Protein AF-0000000086089897 (afdb_homodimer)

Secondary structure (DSSP, 8-state):
----TT-EEEEEEE-SS-EEEEEEETTT--EEEEEEE----HHHH-HHHHHHHHHHHHHHHHHHH-SSS---GGGEEEEEEEETT--SHHHHHHHHHHHHHHTTTSSSPPEEEEEEHHHHHHHHHHTT--SSEEEEEESSSEEEEEESSTTSS-EEEE---GGGT-TTSHHHHHHHHHHHHHHHHTTSS-S--SHHHHHHHHHT-SSGGGHHHHHHH---THHHHTTHHHHHHHHHHH--HHHHHHHHHHHHHHHHHHHHHHHHTT-SSSS-EEEEEESHHHHSTT-HHHHHHHHHHHHHHGGGEEEE-S-SS-HHHHHHHHHHHHHHHHH-/----TT-EEEEEEE-SS-EEEEEEETTT--EEEEEEE----HHHH-HHHHHHHHHHHHHHHHHHH-SSS---GGGEEEEEEEETT--SHHHHHHHHHHHHHHTTTSSSPPEEEEEEHHHHHHHHHHTT--SSEEEEEESSSEEEEEESSTTSS-EEEE---GGGT-TTSHHHHHHHHHHHHHHHHTTSS-S--SHHHHHHHHHT-SSGGGHHHHHHH---THHHHTTHHHHHHHHHHH--HHHHHHHHHHHHHHHHHHHHHHHHTT-SSSS-EEEEEESHHHHSTT-HHHHHHHHHHHHHHGGGEEEE-S-SS-HHHHHHHHHHHHHHHHH-

Structure (mmCIF, N/CA/C/O backbone):
data_AF-0000000086089897-model_v1
#
loop_
_entity.id
_entity.type
_entity.pdbx_description
1 polymer 'N-acetyl-D-glucosamine kinase'
#
loop_
_atom_site.group_PDB
_atom_site.id
_atom_site.type_symbol
_atom_site.label_atom_id
_atom_site.label_alt_id
_atom_site.label_comp_id
_atom_site.label_asym_id
_atom_site.label_entity_id
_atom_site.label_seq_id
_atom_site.pdbx_PDB_ins_code
_atom_site.Cartn_x
_atom_site.Cartn_y
_atom_site.Cartn_z
_atom_site.occupancy
_atom_site.B_iso_or_equiv
_atom_site.auth_seq_id
_atom_site.auth_comp_id
_atom_site.auth_asym_id
_atom_site.auth_atom_id
_atom_site.pdbx_PDB_model_num
ATOM 1 N N . MET A 1 1 ? 7.875 -49.094 -41.75 1 31.69 1 MET A N 1
ATOM 2 C CA . MET A 1 1 ? 8.203 -47.719 -41.406 1 31.69 1 MET A CA 1
ATOM 3 C C . MET A 1 1 ? 7.262 -47.219 -40.312 1 31.69 1 MET A C 1
ATOM 5 O O . MET A 1 1 ? 6.051 -47.125 -40.531 1 31.69 1 MET A O 1
ATOM 9 N N . SER A 1 2 ? 7.457 -47.531 -39.125 1 42.81 2 SER A N 1
ATOM 10 C CA . SER A 1 2 ? 6.523 -47.344 -38 1 42.81 2 SER A CA 1
ATOM 11 C C . SER A 1 2 ? 5.914 -45.938 -38.031 1 42.81 2 SER A C 1
ATOM 13 O O . SER A 1 2 ? 6.617 -44.938 -38.25 1 42.81 2 SER A O 1
ATOM 15 N N . SER A 1 3 ? 4.695 -45.844 -38.312 1 51.91 3 SER A N 1
ATOM 16 C CA . SER A 1 3 ? 3.906 -44.625 -38.531 1 51.91 3 SER A CA 1
ATOM 17 C C . SER A 1 3 ? 4.199 -43.594 -37.438 1 51.91 3 SER A C 1
ATOM 19 O O . SER A 1 3 ? 4.152 -43.906 -36.25 1 51.91 3 SER A O 1
ATOM 21 N N . SER A 1 4 ? 5.023 -42.656 -37.781 1 62.75 4 SER A N 1
ATOM 22 C CA . SER A 1 4 ? 5.41 -41.531 -36.938 1 62.75 4 SER A CA 1
ATOM 23 C C . SER A 1 4 ? 4.195 -40.75 -36.469 1 62.75 4 SER A C 1
ATOM 25 O O . SER A 1 4 ? 4.328 -39.75 -35.75 1 62.75 4 SER A O 1
ATOM 27 N N . ARG A 1 5 ? 3.035 -41.344 -36.812 1 69.25 5 ARG A N 1
ATOM 28 C CA . ARG A 1 5 ? 1.809 -40.625 -36.469 1 69.25 5 ARG A CA 1
ATOM 29 C C . ARG A 1 5 ? 1.602 -40.594 -34.969 1 69.25 5 ARG A C 1
ATOM 31 O O . ARG A 1 5 ? 1.685 -41.625 -34.281 1 69.25 5 ARG A O 1
ATOM 38 N N . GLY A 1 6 ? 1.444 -39.406 -34.562 1 81.25 6 GLY A N 1
ATOM 39 C CA . GLY A 1 6 ? 1.219 -39.219 -33.156 1 81.25 6 GLY A CA 1
ATOM 40 C C . GLY A 1 6 ? 2.438 -39.531 -32.312 1 81.25 6 GLY A C 1
ATOM 41 O O . GLY A 1 6 ? 2.314 -40.062 -31.203 1 81.25 6 GLY A O 1
ATOM 42 N N . SER A 1 7 ? 3.605 -39.25 -32.875 1 89.25 7 SER A N 1
ATOM 43 C CA . SER A 1 7 ? 4.832 -39.688 -32.219 1 89.25 7 SER A CA 1
ATOM 44 C C . SER A 1 7 ? 5.418 -38.531 -31.359 1 89.25 7 SER A C 1
ATOM 46 O O . SER A 1 7 ? 6.32 -38.781 -30.562 1 89.25 7 SER A O 1
ATOM 48 N N . VAL A 1 8 ? 4.848 -37.312 -31.547 1 94.38 8 VAL A N 1
ATOM 49 C CA . VAL A 1 8 ? 5.473 -36.219 -30.828 1 94.38 8 VAL A CA 1
ATOM 50 C C . VAL A 1 8 ? 4.406 -35.406 -30.094 1 94.38 8 VAL A C 1
ATOM 52 O O . VAL A 1 8 ? 3.229 -35.438 -30.453 1 94.38 8 VAL A O 1
ATOM 55 N N . THR A 1 9 ? 4.812 -34.719 -29.062 1 95.88 9 THR A N 1
ATOM 56 C CA . THR A 1 9 ? 3.998 -33.812 -28.281 1 95.88 9 THR A CA 1
ATOM 57 C C . THR A 1 9 ? 4.598 -32.406 -28.312 1 95.88 9 THR A C 1
ATOM 59 O O . THR A 1 9 ? 5.812 -32.219 -28.203 1 95.88 9 THR A O 1
ATOM 62 N N . LEU A 1 10 ? 3.762 -31.406 -28.516 1 96.94 10 LEU A N 1
ATOM 63 C CA . LEU A 1 10 ? 4.199 -30.016 -28.531 1 96.94 10 LEU A CA 1
ATOM 64 C C . LEU A 1 10 ? 3.959 -29.359 -27.188 1 96.94 10 LEU A C 1
ATOM 66 O O . LEU A 1 10 ? 2.91 -29.547 -26.562 1 96.94 10 LEU A O 1
ATOM 70 N N . GLY A 1 11 ? 4.961 -28.656 -26.672 1 97.25 11 GLY A N 1
ATOM 71 C CA . GLY A 1 11 ? 4.836 -27.781 -25.531 1 97.25 11 GLY A CA 1
ATOM 72 C C . GLY A 1 11 ? 5.066 -26.328 -25.859 1 97.25 11 GLY A C 1
ATOM 73 O O . GLY A 1 11 ? 5.988 -25.984 -26.609 1 97.25 11 GLY A O 1
ATOM 74 N N . VAL A 1 12 ? 4.199 -25.453 -25.344 1 96.94 12 VAL A N 1
ATOM 75 C CA . VAL A 1 12 ? 4.301 -24.016 -25.609 1 96.94 12 VAL A CA 1
ATOM 76 C C . VAL A 1 12 ? 4.309 -23.25 -24.297 1 96.94 12 VAL A C 1
ATOM 78 O O . VAL A 1 12 ? 3.484 -23.5 -23.406 1 96.94 12 VAL A O 1
ATOM 81 N N . ASP A 1 13 ? 5.281 -22.391 -24.078 1 94.69 13 ASP A N 1
ATOM 82 C CA . ASP A 1 13 ? 5.316 -21.359 -23.047 1 94.69 13 ASP A CA 1
ATOM 83 C C . ASP A 1 13 ? 5.191 -19.969 -23.656 1 94.69 13 ASP A C 1
ATOM 85 O O . ASP A 1 13 ? 6.18 -19.391 -24.141 1 94.69 13 ASP A O 1
ATOM 89 N N . GLY A 1 14 ? 4.008 -19.453 -23.594 1 93.38 14 GLY A N 1
ATOM 90 C CA . GLY A 1 14 ? 3.73 -18.172 -24.234 1 93.38 14 GLY A CA 1
ATOM 91 C C . GLY A 1 14 ? 3.621 -17.016 -23.266 1 93.38 14 GLY A C 1
ATOM 92 O O . GLY A 1 14 ? 2.768 -17.031 -22.375 1 93.38 14 GLY A O 1
ATOM 93 N N . GLY A 1 15 ? 4.457 -16.062 -23.422 1 87.44 15 GLY A N 1
ATOM 94 C CA . GLY A 1 15 ? 4.465 -14.938 -22.5 1 87.44 15 GLY A CA 1
ATOM 95 C C . GLY A 1 15 ? 4.414 -13.594 -23.219 1 87.44 15 GLY A C 1
ATOM 96 O O . GLY A 1 15 ? 4.199 -13.539 -24.422 1 87.44 15 GLY A O 1
ATOM 97 N N . SER A 1 16 ? 4.531 -12.516 -22.453 1 81.38 16 SER A N 1
ATOM 98 C CA . SER A 1 16 ? 4.512 -11.148 -22.953 1 81.38 16 SER A CA 1
ATOM 99 C C . SER A 1 16 ? 5.875 -10.742 -23.5 1 81.38 16 SER A C 1
ATOM 101 O O . SER A 1 16 ? 5.98 -9.789 -24.281 1 81.38 16 SER A O 1
ATOM 103 N N . THR A 1 17 ? 6.855 -11.445 -23.125 1 83.19 17 THR A N 1
ATOM 104 C CA . THR A 1 17 ? 8.203 -11.109 -23.562 1 83.19 17 THR A CA 1
ATOM 105 C C . THR A 1 17 ? 8.656 -12.039 -24.688 1 83.19 17 THR A C 1
ATOM 107 O O . THR A 1 17 ? 9.57 -11.703 -25.453 1 83.19 17 THR A O 1
ATOM 110 N N . GLY A 1 18 ? 8.078 -13.18 -24.75 1 91.62 18 GLY A N 1
ATOM 111 C CA . GLY A 1 18 ? 8.43 -14.164 -25.766 1 91.62 18 GLY A CA 1
ATOM 112 C C . GLY A 1 18 ? 7.648 -15.461 -25.625 1 91.62 18 GLY A C 1
ATOM 113 O O . GLY A 1 18 ? 6.848 -15.617 -24.703 1 91.62 18 GLY A O 1
ATOM 114 N N . THR A 1 19 ? 7.902 -16.312 -26.656 1 95.94 19 THR A N 1
ATOM 115 C CA . THR A 1 19 ? 7.258 -17.625 -26.688 1 95.94 19 THR A CA 1
ATOM 116 C C . THR A 1 19 ? 8.281 -18.719 -26.969 1 95.94 19 THR A C 1
ATOM 118 O O . THR A 1 19 ? 9.164 -18.547 -27.812 1 95.94 19 THR A O 1
ATOM 121 N N . THR A 1 20 ? 8.203 -19.734 -26.203 1 96.69 20 THR A N 1
ATOM 122 C CA . THR A 1 20 ? 9.016 -20.906 -26.469 1 96.69 20 THR A CA 1
ATOM 123 C C . THR A 1 20 ? 8.148 -22.094 -26.906 1 96.69 20 THR A C 1
ATOM 125 O O . THR A 1 20 ? 7.113 -22.359 -26.281 1 96.69 20 THR A O 1
ATOM 128 N N . ILE A 1 21 ? 8.523 -22.781 -27.969 1 97.69 21 ILE A N 1
ATOM 129 C CA . ILE A 1 21 ? 7.828 -23.969 -28.469 1 97.69 21 ILE A CA 1
ATOM 130 C C . ILE A 1 21 ? 8.797 -25.141 -28.547 1 97.69 21 ILE A C 1
ATOM 132 O O . ILE A 1 21 ? 9.906 -25 -29.078 1 97.69 21 ILE A O 1
ATOM 136 N N . VAL A 1 22 ? 8.336 -26.281 -28.047 1 97.31 22 VAL A N 1
ATOM 137 C CA . VAL A 1 22 ? 9.211 -27.453 -28.047 1 97.31 22 VAL A CA 1
ATOM 138 C C . VAL A 1 22 ? 8.5 -28.625 -28.703 1 97.31 22 VAL A C 1
ATOM 140 O O . VAL A 1 22 ? 7.266 -28.703 -28.672 1 97.31 22 VAL A O 1
ATOM 143 N N . VAL A 1 23 ? 9.273 -29.453 -29.359 1 96.25 23 VAL A N 1
ATOM 144 C CA . VAL A 1 23 ? 8.82 -30.75 -29.875 1 96.25 23 VAL A CA 1
ATOM 145 C C . VAL A 1 23 ? 9.461 -31.875 -29.078 1 96.25 23 VAL A C 1
ATOM 147 O O . VAL A 1 23 ? 10.688 -32 -29.047 1 96.25 23 VAL A O 1
ATOM 150 N N . LEU A 1 24 ? 8.617 -32.594 -28.438 1 95.06 24 LEU A N 1
ATOM 151 C CA . LEU A 1 24 ? 9.102 -33.688 -27.625 1 95.06 24 LEU A CA 1
ATOM 152 C C . LEU A 1 24 ? 8.773 -35.031 -28.266 1 95.06 24 LEU A C 1
ATOM 154 O O . LEU A 1 24 ? 7.656 -35.25 -28.75 1 95.06 24 LEU A O 1
ATOM 158 N N . CYS A 1 25 ? 9.719 -35.969 -28.234 1 93.44 25 CYS A N 1
ATOM 159 C CA . CYS A 1 25 ? 9.461 -37.344 -28.672 1 93.44 25 CYS A CA 1
ATOM 160 C C . CYS A 1 25 ? 8.68 -38.094 -27.609 1 93.44 25 CYS A C 1
ATOM 162 O O . CYS A 1 25 ? 9.117 -38.188 -26.453 1 93.44 25 CYS A O 1
ATOM 164 N N . ASN A 1 26 ? 7.574 -38.625 -28 1 92.19 26 ASN A N 1
ATOM 165 C CA . ASN A 1 26 ? 6.727 -39.312 -27.016 1 92.19 26 ASN A CA 1
ATOM 166 C C . ASN A 1 26 ? 7.434 -40.531 -26.406 1 92.19 26 ASN A C 1
ATOM 168 O O . ASN A 1 26 ? 7.289 -40.781 -25.203 1 92.19 26 ASN A O 1
ATOM 172 N N . GLU A 1 27 ? 8.164 -41.219 -27.141 1 89.31 27 GLU A N 1
ATOM 173 C CA . GLU A 1 27 ? 8.789 -42.469 -26.719 1 89.31 27 GLU A CA 1
ATOM 174 C C . GLU A 1 27 ? 9.969 -42.188 -25.781 1 89.31 27 GLU A C 1
ATOM 176 O O . GLU A 1 27 ? 10.07 -42.812 -24.719 1 89.31 27 GLU A O 1
ATOM 181 N N . THR A 1 28 ? 10.859 -41.25 -26.172 1 90.38 28 THR A N 1
ATOM 182 C CA . THR A 1 28 ? 12.109 -41.062 -25.438 1 90.38 28 THR A CA 1
ATOM 183 C C . THR A 1 28 ? 12.016 -39.844 -24.516 1 90.38 28 THR A C 1
ATOM 185 O O . THR A 1 28 ? 12.859 -39.656 -23.641 1 90.38 28 THR A O 1
ATOM 188 N N . GLN A 1 29 ? 11.047 -38.969 -24.766 1 91.19 29 GLN A N 1
ATOM 189 C CA . GLN A 1 29 ? 10.852 -37.719 -24.047 1 91.19 29 GLN A CA 1
ATOM 190 C C . GLN A 1 29 ? 12.016 -36.75 -24.281 1 91.19 29 GLN A C 1
ATOM 192 O O . GLN A 1 29 ? 12.25 -35.844 -23.484 1 91.19 29 GLN A O 1
ATOM 197 N N . LYS A 1 30 ? 12.766 -37.031 -25.344 1 92.12 30 LYS A N 1
ATOM 198 C CA . LYS A 1 30 ? 13.836 -36.125 -25.734 1 92.12 30 LYS A CA 1
ATOM 199 C C . LYS A 1 30 ? 13.289 -34.906 -26.5 1 92.12 30 LYS A C 1
ATOM 201 O O . LYS A 1 30 ? 12.352 -35.062 -27.281 1 92.12 30 LYS A O 1
ATOM 206 N N . VAL A 1 31 ? 13.945 -33.781 -26.281 1 94.69 31 VAL A N 1
ATOM 207 C CA . VAL A 1 31 ? 13.602 -32.594 -27.031 1 94.69 31 VAL A CA 1
ATOM 208 C C . VAL A 1 31 ? 14.18 -32.688 -28.453 1 94.69 31 VAL A C 1
ATOM 210 O O . VAL A 1 31 ? 15.398 -32.781 -28.609 1 94.69 31 VAL A O 1
ATOM 213 N N . LEU A 1 32 ? 13.328 -32.688 -29.375 1 94.5 32 LEU A N 1
ATOM 214 C CA . LEU A 1 32 ? 13.758 -32.781 -30.766 1 94.5 32 LEU A CA 1
ATOM 215 C C . LEU A 1 32 ? 14.023 -31.406 -31.359 1 94.5 32 LEU A C 1
ATOM 217 O O . LEU A 1 32 ? 14.828 -31.266 -32.281 1 94.5 32 LEU A O 1
ATOM 221 N N . ALA A 1 33 ? 13.289 -30.422 -30.906 1 95.38 33 ALA A N 1
ATOM 222 C CA . ALA A 1 33 ? 13.445 -29.031 -31.328 1 95.38 33 ALA A CA 1
ATOM 223 C C . ALA A 1 33 ? 12.922 -28.062 -30.281 1 95.38 33 ALA A C 1
ATOM 225 O O . ALA A 1 33 ? 11.992 -28.406 -29.531 1 95.38 33 ALA A O 1
ATOM 226 N N . MET A 1 34 ? 13.523 -26.953 -30.188 1 95.94 34 MET A N 1
ATOM 227 C CA . MET A 1 34 ? 13.117 -25.844 -29.328 1 95.94 34 MET A CA 1
ATOM 228 C C . MET A 1 34 ? 13.25 -24.516 -30.047 1 95.94 34 MET A C 1
ATOM 230 O O . MET A 1 34 ? 14.328 -24.172 -30.531 1 95.94 34 MET A O 1
ATOM 234 N N . LEU A 1 35 ? 12.164 -23.797 -30.109 1 96.06 35 LEU A N 1
ATOM 235 C CA . LEU A 1 35 ? 12.125 -22.562 -30.875 1 96.06 35 LEU A CA 1
ATOM 236 C C . LEU A 1 35 ? 11.742 -21.391 -29.984 1 96.06 35 LEU A C 1
ATOM 238 O O . LEU A 1 35 ? 10.852 -21.5 -29.141 1 96.06 35 LEU A O 1
ATOM 242 N N . SER A 1 36 ? 12.453 -20.266 -30.141 1 96.06 36 SER A N 1
ATOM 243 C CA . SER A 1 36 ? 12.078 -19 -29.531 1 96.06 36 SER A CA 1
ATOM 244 C C . SER A 1 36 ? 11.328 -18.109 -30.516 1 96.06 36 SER A C 1
ATOM 246 O O . SER A 1 36 ? 11.82 -17.844 -31.609 1 96.06 36 SER A O 1
ATOM 248 N N . CYS A 1 37 ? 10.164 -17.719 -30.062 1 96.62 37 CYS A N 1
ATOM 249 C CA . CYS A 1 37 ? 9.305 -16.938 -30.938 1 96.62 37 CYS A CA 1
ATOM 250 C C . CYS A 1 37 ? 8.961 -15.594 -30.297 1 96.62 37 CYS A C 1
ATOM 252 O O . CYS A 1 37 ? 9.398 -15.305 -29.188 1 96.62 37 CYS A O 1
ATOM 254 N N . ASP A 1 38 ? 8.227 -14.719 -31.047 1 95.5 38 ASP A N 1
ATOM 255 C CA . ASP A 1 38 ? 7.715 -13.438 -30.578 1 95.5 38 ASP A CA 1
ATOM 256 C C . ASP A 1 38 ? 6.703 -13.641 -29.453 1 95.5 38 ASP A C 1
ATOM 258 O O . ASP A 1 38 ? 6.227 -14.758 -29.219 1 95.5 38 ASP A O 1
ATOM 262 N N . PRO A 1 39 ? 6.367 -12.523 -28.766 1 94.12 39 PRO A N 1
ATOM 263 C CA . PRO A 1 39 ? 5.367 -12.617 -27.688 1 94.12 39 PRO A CA 1
ATOM 264 C C . PRO A 1 39 ? 4.004 -13.086 -28.203 1 94.12 39 PRO A C 1
ATOM 266 O O . PRO A 1 39 ? 3.617 -12.758 -29.328 1 94.12 39 PRO A O 1
ATOM 269 N N . SER A 1 40 ? 3.328 -13.867 -27.328 1 94.56 40 SER A N 1
ATOM 270 C CA . SER A 1 40 ? 2.059 -14.438 -27.75 1 94.56 40 SER A CA 1
ATOM 271 C C . SER A 1 40 ? 0.967 -14.211 -26.719 1 94.56 40 SER A C 1
ATOM 273 O O . SER A 1 40 ? -0.038 -14.93 -26.688 1 94.56 40 SER A O 1
ATOM 275 N N . ASN A 1 41 ? 1.229 -13.352 -25.797 1 91.81 41 ASN A N 1
ATOM 276 C CA . ASN A 1 41 ? 0.147 -12.945 -24.906 1 91.81 41 ASN A CA 1
ATOM 277 C C . ASN A 1 41 ? -0.903 -12.117 -25.641 1 91.81 41 ASN A C 1
ATOM 279 O O . ASN A 1 41 ? -0.644 -10.977 -26.031 1 91.81 41 ASN A O 1
ATOM 283 N N . LYS A 1 42 ? -2.053 -12.664 -25.75 1 90.38 42 LYS A N 1
ATOM 284 C CA . LYS A 1 42 ? -3.076 -12.055 -26.578 1 90.38 42 LYS A CA 1
ATOM 285 C C . LYS A 1 42 ? -3.488 -10.688 -26.047 1 90.38 42 LYS A C 1
ATOM 287 O O . LYS A 1 42 ? -3.939 -9.828 -26.797 1 90.38 42 LYS A O 1
ATOM 292 N N . ASN A 1 43 ? -3.318 -10.484 -24.797 1 83.94 43 ASN A N 1
ATOM 293 C CA . ASN A 1 43 ? -3.68 -9.211 -24.188 1 83.94 43 ASN A CA 1
ATOM 294 C C . ASN A 1 43 ? -2.645 -8.133 -24.5 1 83.94 43 ASN A C 1
ATOM 296 O O . ASN A 1 43 ? -2.943 -6.938 -24.422 1 83.94 43 ASN A O 1
ATOM 300 N N . SER A 1 44 ? -1.534 -8.523 -24.828 1 83.88 44 SER A N 1
ATOM 301 C CA . SER A 1 44 ? -0.441 -7.598 -25.109 1 83.88 44 SER A CA 1
ATOM 302 C C . SER A 1 44 ? -0.302 -7.34 -26.609 1 83.88 44 SER A C 1
ATOM 304 O O . SER A 1 44 ? -0.141 -6.195 -27.031 1 83.88 44 SER A O 1
ATOM 306 N N . VAL A 1 45 ? -0.446 -8.344 -27.375 1 91.38 45 VAL A N 1
ATOM 307 C CA . VAL A 1 45 ? -0.094 -8.203 -28.781 1 91.38 45 VAL A CA 1
ATOM 308 C C . VAL A 1 45 ? -1.347 -8.336 -29.641 1 91.38 45 VAL A C 1
ATOM 310 O O . VAL A 1 45 ? -1.309 -8.086 -30.859 1 91.38 45 VAL A O 1
ATOM 313 N N . GLY A 1 46 ? -2.447 -8.703 -29.094 1 92 46 GLY A N 1
ATOM 314 C CA . GLY A 1 46 ? -3.664 -8.977 -29.844 1 92 46 GLY A CA 1
ATOM 315 C C . GLY A 1 46 ? -3.834 -10.445 -30.188 1 92 46 GLY A C 1
ATOM 316 O O . GLY A 1 46 ? -2.85 -11.156 -30.406 1 92 46 GLY A O 1
ATOM 317 N N . ALA A 1 47 ? -5.074 -10.844 -30.328 1 94 47 ALA A N 1
ATOM 318 C CA . ALA A 1 47 ? -5.402 -12.258 -30.547 1 94 47 ALA A CA 1
ATOM 319 C C . ALA A 1 47 ? -4.879 -12.742 -31.891 1 94 47 ALA A C 1
ATOM 321 O O . ALA A 1 47 ? -4.34 -13.852 -31.984 1 94 47 ALA A O 1
ATOM 322 N N . GLN A 1 48 ? -5.039 -11.969 -32.844 1 95.5 48 GLN A N 1
ATOM 323 C CA . GLN A 1 48 ? -4.633 -12.367 -34.188 1 95.5 48 GLN A CA 1
ATOM 324 C C . GLN A 1 48 ? -3.125 -12.602 -34.281 1 95.5 48 GLN A C 1
ATOM 326 O O . GLN A 1 48 ? -2.672 -13.609 -34.812 1 95.5 48 GLN A O 1
ATOM 331 N N . LYS A 1 49 ? -2.438 -11.672 -33.781 1 96.31 49 LYS A N 1
ATOM 332 C CA . LYS A 1 49 ? -0.983 -11.797 -33.781 1 96.31 49 LYS A CA 1
ATOM 333 C C . LYS A 1 49 ? -0.529 -12.977 -32.906 1 96.31 49 LYS A C 1
ATOM 335 O O . LYS A 1 49 ? 0.389 -13.703 -33.312 1 96.31 49 LYS A O 1
ATOM 340 N N . ALA A 1 50 ? -1.092 -13.117 -31.797 1 96.75 50 ALA A N 1
ATOM 341 C CA . ALA A 1 50 ? -0.766 -14.242 -30.922 1 96.75 50 ALA A CA 1
ATOM 342 C C . ALA A 1 50 ? -0.991 -15.578 -31.641 1 96.75 50 ALA A C 1
ATOM 344 O O . ALA A 1 50 ? -0.135 -16.469 -31.594 1 96.75 50 ALA A O 1
ATOM 345 N N . GLN A 1 51 ? -2.115 -15.703 -32.281 1 97 51 GLN A N 1
ATOM 346 C CA . GLN A 1 51 ? -2.436 -16.906 -33.031 1 97 51 GLN A CA 1
ATOM 347 C C . GLN A 1 51 ? -1.398 -17.172 -34.125 1 97 51 GLN A C 1
ATOM 349 O O . GLN A 1 51 ? -0.973 -18.312 -34.312 1 97 51 GLN A O 1
ATOM 354 N N . GLN A 1 52 ? -1.076 -16.156 -34.75 1 97.19 52 GLN A N 1
ATOM 355 C CA . GLN A 1 52 ? -0.1 -16.266 -35.844 1 97.19 52 GLN A CA 1
ATOM 356 C C . GLN A 1 52 ? 1.248 -16.75 -35.312 1 97.19 52 GLN A C 1
ATOM 358 O O . GLN A 1 52 ? 1.867 -17.641 -35.875 1 97.19 52 GLN A O 1
ATOM 363 N N . VAL A 1 53 ? 1.681 -16.172 -34.281 1 97.44 53 VAL A N 1
ATOM 364 C CA . VAL A 1 53 ? 2.969 -16.5 -33.688 1 97.44 53 VAL A CA 1
ATOM 365 C C . VAL A 1 53 ? 2.99 -17.984 -33.312 1 97.44 53 VAL A C 1
ATOM 367 O O . VAL A 1 53 ? 3.953 -18.703 -33.594 1 97.44 53 VAL A O 1
ATOM 370 N N . ILE A 1 54 ? 1.94 -18.469 -32.719 1 97.5 54 ILE A N 1
ATOM 371 C CA . ILE A 1 54 ? 1.877 -19.844 -32.219 1 97.5 54 ILE A CA 1
ATOM 372 C C . ILE A 1 54 ? 1.777 -20.812 -33.406 1 97.5 54 ILE A C 1
ATOM 374 O O . ILE A 1 54 ? 2.506 -21.797 -33.438 1 97.5 54 ILE A O 1
ATOM 378 N N . SER A 1 55 ? 0.918 -20.5 -34.344 1 97.06 55 SER A N 1
ATOM 379 C CA . SER A 1 55 ? 0.7 -21.391 -35.5 1 97.06 55 SER A CA 1
ATOM 380 C C . SER A 1 55 ? 1.959 -21.516 -36.344 1 97.06 55 SER A C 1
ATOM 382 O O . SER A 1 55 ? 2.377 -22.625 -36.688 1 97.06 55 SER A O 1
ATOM 384 N N . GLU A 1 56 ? 2.5 -20.359 -36.625 1 96.94 56 GLU A N 1
ATOM 385 C CA . GLU A 1 56 ? 3.721 -20.375 -37.438 1 96.94 56 GLU A CA 1
ATOM 386 C C . GLU A 1 56 ? 4.879 -21 -36.656 1 96.94 56 GLU A C 1
ATOM 388 O O . GLU A 1 56 ? 5.703 -21.703 -37.25 1 96.94 56 GLU A O 1
ATOM 393 N N . GLY A 1 57 ? 4.922 -20.734 -35.438 1 97.19 57 GLY A N 1
ATOM 394 C CA . GLY A 1 57 ? 5.961 -21.312 -34.594 1 97.19 57 GLY A CA 1
ATOM 395 C C . GLY A 1 57 ? 5.895 -22.828 -34.531 1 97.19 57 GLY A C 1
ATOM 396 O O . GLY A 1 57 ? 6.926 -23.5 -34.594 1 97.19 57 GLY A O 1
ATOM 397 N N . ILE A 1 58 ? 4.734 -23.344 -34.375 1 96.62 58 ILE A N 1
ATOM 398 C CA . ILE A 1 58 ? 4.539 -24.797 -34.344 1 96.62 58 ILE A CA 1
ATOM 399 C C . ILE A 1 58 ? 5.02 -25.422 -35.625 1 96.62 58 ILE A C 1
ATOM 401 O O . ILE A 1 58 ? 5.762 -26.406 -35.625 1 96.62 58 ILE A O 1
ATOM 405 N N . LYS A 1 59 ? 4.656 -24.875 -36.719 1 94.81 59 LYS A N 1
ATOM 406 C CA . LYS A 1 59 ? 5.078 -25.391 -38.031 1 94.81 59 LYS A CA 1
ATOM 407 C C . LYS A 1 59 ? 6.598 -25.359 -38.156 1 94.81 59 LYS A C 1
ATOM 409 O O . LYS A 1 59 ? 7.203 -26.328 -38.625 1 94.81 59 LYS A O 1
ATOM 414 N N . GLN A 1 60 ? 7.102 -24.266 -37.75 1 95.06 60 GLN A N 1
ATOM 415 C CA . GLN A 1 60 ? 8.555 -24.109 -37.812 1 95.06 60 GLN A CA 1
ATOM 416 C C . GLN A 1 60 ? 9.266 -25.109 -36.906 1 95.06 60 GLN A C 1
ATOM 418 O O . GLN A 1 60 ? 10.281 -25.688 -37.281 1 95.06 60 GLN A O 1
ATOM 423 N N . ALA A 1 61 ? 8.797 -25.328 -35.75 1 95.5 61 ALA A N 1
ATOM 424 C CA . ALA A 1 61 ? 9.398 -26.25 -34.812 1 95.5 61 ALA A CA 1
ATOM 425 C C . ALA A 1 61 ? 9.375 -27.672 -35.344 1 95.5 61 ALA A C 1
ATOM 427 O O . ALA A 1 61 ? 10.352 -28.422 -35.188 1 95.5 61 ALA A O 1
ATOM 428 N N . LEU A 1 62 ? 8.281 -28.062 -35.906 1 94 62 LEU A N 1
ATOM 429 C CA . LEU A 1 62 ? 8.164 -29.391 -36.469 1 94 62 LEU A CA 1
ATOM 430 C C . LEU A 1 62 ? 9.156 -29.594 -37.625 1 94 62 LEU A C 1
ATOM 432 O O . LEU A 1 62 ? 9.75 -30.672 -37.75 1 94 62 LEU A O 1
ATOM 436 N N . LYS A 1 63 ? 9.328 -28.531 -38.375 1 92 63 LYS A N 1
ATOM 437 C CA . LYS A 1 63 ? 10.289 -28.594 -39.469 1 92 63 LYS A CA 1
ATOM 438 C C . LYS A 1 63 ? 11.711 -28.75 -38.938 1 92 63 LYS A C 1
ATOM 440 O O . LYS A 1 63 ? 12.516 -29.469 -39.531 1 92 63 LYS A O 1
ATOM 445 N N . GLU A 1 64 ? 11.969 -28.109 -37.875 1 92.12 64 GLU A N 1
ATOM 446 C CA . GLU A 1 64 ? 13.32 -28.109 -37.312 1 92.12 64 GLU A CA 1
ATOM 447 C C . GLU A 1 64 ? 13.617 -29.406 -36.594 1 92.12 64 GLU A C 1
ATOM 449 O O . GLU A 1 64 ? 14.781 -29.797 -36.438 1 92.12 64 GLU A O 1
ATOM 454 N N . ALA A 1 65 ? 12.648 -30.016 -36.031 1 90 65 ALA A N 1
ATOM 455 C CA . ALA A 1 65 ? 12.812 -31.266 -35.281 1 90 65 ALA A CA 1
ATOM 456 C C . ALA A 1 65 ? 13.289 -32.375 -36.219 1 90 65 ALA A C 1
ATOM 458 O O . ALA A 1 65 ? 13.828 -33.406 -35.781 1 90 65 ALA A O 1
ATOM 459 N N . SER A 1 66 ? 13.117 -32.25 -37.5 1 71.19 66 SER A N 1
ATOM 460 C CA . SER A 1 66 ? 13.336 -33.312 -38.5 1 71.19 66 SER A CA 1
ATOM 461 C C . SER A 1 66 ? 14.812 -33.469 -38.844 1 71.19 66 SER A C 1
ATOM 463 O O . SER A 1 66 ? 15.422 -32.562 -39.406 1 71.19 66 SER A O 1
ATOM 465 N N . SER A 1 67 ? 15.672 -34.094 -38.031 1 59.31 67 SER A N 1
ATOM 466 C CA . SER A 1 67 ? 16.984 -34.406 -38.625 1 59.31 67 SER A CA 1
ATOM 467 C C . SER A 1 67 ? 16.859 -35.281 -39.875 1 59.31 67 SER A C 1
ATOM 469 O O . SER A 1 67 ? 17.484 -35 -40.875 1 59.31 67 SER A O 1
ATOM 471 N N . ASP A 1 68 ? 16.141 -36.469 -39.781 1 55.75 68 ASP A N 1
ATOM 472 C CA . ASP A 1 68 ? 16.125 -37.438 -40.844 1 55.75 68 ASP A CA 1
ATOM 473 C C . ASP A 1 68 ? 14.75 -37.562 -41.5 1 55.75 68 ASP A C 1
ATOM 475 O O . ASP A 1 68 ? 14.625 -37.906 -42.688 1 55.75 68 ASP A O 1
ATOM 479 N N . LYS A 1 69 ? 13.656 -37.344 -40.688 1 62.53 69 LYS A N 1
ATOM 480 C CA . LYS A 1 69 ? 12.297 -37.438 -41.219 1 62.53 69 LYS A CA 1
ATOM 481 C C . LYS A 1 69 ? 11.5 -36.156 -40.875 1 62.53 69 LYS A C 1
ATOM 483 O O . LYS A 1 69 ? 11.492 -35.719 -39.75 1 62.53 69 LYS A O 1
ATOM 488 N N . SER A 1 70 ? 10.977 -35.531 -41.906 1 75.38 70 SER A N 1
ATOM 489 C CA . SER A 1 70 ? 10.227 -34.281 -41.75 1 75.38 70 SER A CA 1
ATOM 490 C C . SER A 1 70 ? 8.961 -34.5 -40.938 1 75.38 70 SER A C 1
ATOM 492 O O . SER A 1 70 ? 8.117 -35.312 -41.281 1 75.38 70 SER A O 1
ATOM 494 N N . LEU A 1 71 ? 8.906 -34.031 -39.719 1 88.06 71 LEU A N 1
ATOM 495 C CA . LEU A 1 71 ? 7.695 -34.062 -38.906 1 88.06 71 LEU A CA 1
ATOM 496 C C . LEU A 1 71 ? 6.656 -33.062 -39.438 1 88.06 71 LEU A C 1
ATOM 498 O O . LEU A 1 71 ? 7.012 -32 -39.938 1 88.06 71 LEU A O 1
ATOM 502 N N . SER A 1 72 ? 5.434 -33.531 -39.469 1 90 72 SER A N 1
ATOM 503 C CA . SER A 1 72 ? 4.309 -32.688 -39.875 1 90 72 SER A CA 1
ATOM 504 C C . SER A 1 72 ? 3.244 -32.656 -38.781 1 90 72 SER A C 1
ATOM 506 O O . SER A 1 72 ? 3.393 -33.281 -37.719 1 90 72 SER A O 1
ATOM 508 N N . LEU A 1 73 ? 2.236 -31.922 -39.031 1 93.81 73 LEU A N 1
ATOM 509 C CA . LEU A 1 73 ? 1.136 -31.766 -38.062 1 93.81 73 LEU A CA 1
ATOM 510 C C . LEU A 1 73 ? 0.499 -33.125 -37.75 1 93.81 73 LEU A C 1
ATOM 512 O O . LEU A 1 73 ? -0.002 -33.344 -36.656 1 93.81 73 LEU A O 1
ATOM 516 N N . GLU A 1 74 ? 0.553 -34.031 -38.688 1 90.56 74 GLU A N 1
ATOM 517 C CA . GLU A 1 74 ? -0.062 -35.344 -38.5 1 90.56 74 GLU A CA 1
ATOM 518 C C . GLU A 1 74 ? 0.669 -36.156 -37.438 1 90.56 74 GLU A C 1
ATOM 520 O O . GLU A 1 74 ? 0.105 -37.094 -36.875 1 90.56 74 GLU A O 1
ATOM 525 N N . ASP A 1 75 ? 1.852 -35.75 -37.188 1 92.44 75 ASP A N 1
ATOM 526 C CA . ASP A 1 75 ? 2.682 -36.5 -36.281 1 92.44 75 ASP A CA 1
ATOM 527 C C . ASP A 1 75 ? 2.453 -36.062 -34.844 1 92.44 75 ASP A C 1
ATOM 529 O O . ASP A 1 75 ? 2.982 -36.656 -33.906 1 92.44 75 ASP A O 1
ATOM 533 N N . VAL A 1 76 ? 1.636 -35.062 -34.625 1 94.94 76 VAL A N 1
ATOM 534 C CA . VAL A 1 76 ? 1.44 -34.469 -33.312 1 94.94 76 VAL A CA 1
ATOM 535 C C . VAL A 1 76 ? 0.327 -35.188 -32.562 1 94.94 76 VAL A C 1
ATOM 537 O O . VAL A 1 76 ? -0.8 -35.281 -33.062 1 94.94 76 VAL A O 1
ATOM 540 N N . SER A 1 77 ? 0.683 -35.75 -31.391 1 94.19 77 SER A N 1
ATOM 541 C CA . SER A 1 77 ? -0.3 -36.406 -30.547 1 94.19 77 SER A CA 1
ATOM 542 C C . SER A 1 77 ? -1.045 -35.438 -29.656 1 94.19 77 SER A C 1
ATOM 544 O O . SER A 1 77 ? -2.227 -35.625 -29.359 1 94.19 77 SER A O 1
ATOM 546 N N . ALA A 1 78 ? -0.326 -34.438 -29.203 1 95.25 78 ALA A N 1
ATOM 547 C CA . ALA A 1 78 ? -0.935 -33.469 -28.312 1 95.25 78 ALA A CA 1
ATOM 548 C C . ALA A 1 78 ? -0.208 -32.125 -28.375 1 95.25 78 ALA A C 1
ATOM 550 O O . ALA A 1 78 ? 0.974 -32.062 -28.734 1 95.25 78 ALA A O 1
ATOM 551 N N . VAL A 1 79 ? -0.921 -31.062 -28.109 1 96.56 79 VAL A N 1
ATOM 552 C CA . VAL A 1 79 ? -0.39 -29.719 -27.953 1 96.56 79 VAL A CA 1
ATOM 553 C C . VAL A 1 79 ? -0.734 -29.188 -26.562 1 96.56 79 VAL A C 1
ATOM 555 O O . VAL A 1 79 ? -1.907 -29.125 -26.188 1 96.56 79 VAL A O 1
ATOM 558 N N . CYS A 1 80 ? 0.293 -28.875 -25.781 1 95.44 80 CYS A N 1
ATOM 559 C CA . CYS A 1 80 ? 0.118 -28.328 -24.438 1 95.44 80 CYS A CA 1
ATOM 560 C C . CYS A 1 80 ? 0.611 -26.875 -24.359 1 95.44 80 CYS A C 1
ATOM 562 O O . CYS A 1 80 ? 1.812 -26.625 -24.469 1 95.44 80 CYS A O 1
ATOM 564 N N . LEU A 1 81 ? -0.34 -25.984 -24.078 1 96.19 81 LEU A N 1
ATOM 565 C CA . LEU A 1 81 ? -0.023 -24.562 -24.156 1 96.19 81 LEU A CA 1
ATOM 566 C C . LEU A 1 81 ? -0.183 -23.891 -22.797 1 96.19 81 LEU A C 1
ATOM 568 O O . LEU A 1 81 ? -1.3 -23.766 -22.281 1 96.19 81 LEU A O 1
ATOM 572 N N . GLY A 1 82 ? 0.934 -23.516 -22.156 1 93.25 82 GLY A N 1
ATOM 573 C CA . GLY A 1 82 ? 0.929 -22.625 -21.016 1 93.25 82 GLY A CA 1
ATOM 574 C C . GLY A 1 82 ? 1.126 -21.172 -21.391 1 93.25 82 GLY A C 1
ATOM 575 O O . GLY A 1 82 ? 2.225 -20.766 -21.781 1 93.25 82 GLY A O 1
ATOM 576 N N . MET A 1 83 ? 0.073 -20.375 -21.266 1 92.38 83 MET A N 1
ATOM 577 C CA . MET A 1 83 ? 0.13 -19.031 -21.859 1 92.38 83 MET A CA 1
ATOM 578 C C . MET A 1 83 ? -0.276 -17.969 -20.844 1 92.38 83 MET A C 1
ATOM 580 O O . MET A 1 83 ? -1.261 -18.141 -20.125 1 92.38 83 MET A O 1
ATOM 584 N N . SER A 1 84 ? 0.574 -16.953 -20.828 1 85.56 84 SER A N 1
ATOM 585 C CA . SER A 1 84 ? 0.118 -15.766 -20.094 1 85.56 84 SER A CA 1
ATOM 586 C C . SER A 1 84 ? -1.129 -15.172 -20.734 1 85.56 84 SER A C 1
ATOM 588 O O . SER A 1 84 ? -1.324 -15.281 -21.953 1 85.56 84 SER A O 1
ATOM 590 N N . GLY A 1 85 ? -2.035 -14.578 -19.953 1 78.06 85 GLY A N 1
ATOM 591 C CA . GLY A 1 85 ? -3.256 -13.992 -20.484 1 78.06 85 GLY A CA 1
ATOM 592 C C . GLY A 1 85 ? -4.406 -14.977 -20.562 1 78.06 85 GLY A C 1
ATOM 593 O O . GLY A 1 85 ? -5.523 -14.602 -20.922 1 78.06 85 GLY A O 1
ATOM 594 N N . VAL A 1 86 ? -4.09 -16.234 -20.312 1 86.06 86 VAL A N 1
ATOM 595 C CA . VAL A 1 86 ? -5.121 -17.266 -20.266 1 86.06 86 VAL A CA 1
ATOM 596 C C . VAL A 1 86 ? -5.539 -17.516 -18.812 1 86.06 86 VAL A C 1
ATOM 598 O O . VAL A 1 86 ? -4.871 -18.25 -18.078 1 86.06 86 VAL A O 1
ATOM 601 N N . ASP A 1 87 ? -6.59 -16.906 -18.406 1 70.94 87 ASP A N 1
ATOM 602 C CA . ASP A 1 87 ? -6.996 -16.953 -17 1 70.94 87 ASP A CA 1
ATOM 603 C C . ASP A 1 87 ? -8.43 -17.453 -16.859 1 70.94 87 ASP A C 1
ATOM 605 O O . ASP A 1 87 ? -8.828 -17.922 -15.797 1 70.94 87 ASP A O 1
ATOM 609 N N . ARG A 1 88 ? -9.266 -17.156 -17.953 1 73.69 88 ARG A N 1
ATOM 610 C CA . ARG A 1 88 ? -10.695 -17.438 -17.922 1 73.69 88 ARG A CA 1
ATOM 611 C C . ARG A 1 88 ? -11.078 -18.5 -18.922 1 73.69 88 ARG A C 1
ATOM 613 O O . ARG A 1 88 ? -10.336 -18.766 -19.875 1 73.69 88 ARG A O 1
ATOM 620 N N . PRO A 1 89 ? -12.227 -19.172 -18.719 1 78.44 89 PRO A N 1
ATOM 621 C CA . PRO A 1 89 ? -12.672 -20.203 -19.656 1 78.44 89 PRO A CA 1
ATOM 622 C C . PRO A 1 89 ? -12.758 -19.719 -21.094 1 78.44 89 PRO A C 1
ATOM 624 O O . PRO A 1 89 ? -12.414 -20.438 -22.031 1 78.44 89 PRO A O 1
ATOM 627 N N . ASN A 1 90 ? -13.117 -18.453 -21.156 1 85.88 90 ASN A N 1
ATOM 628 C CA . ASN A 1 90 ? -13.219 -17.906 -22.5 1 85.88 90 ASN A CA 1
ATOM 629 C C . ASN A 1 90 ? -11.844 -17.781 -23.156 1 85.88 90 ASN A C 1
ATOM 631 O O . ASN A 1 90 ? -11.719 -17.922 -24.375 1 85.88 90 ASN A O 1
ATOM 635 N N . ASP A 1 91 ? -10.836 -17.469 -22.391 1 88.25 91 ASP A N 1
ATOM 636 C CA . ASP A 1 91 ? -9.469 -17.422 -22.906 1 88.25 91 ASP A CA 1
ATOM 637 C C . ASP A 1 91 ? -9.023 -18.797 -23.422 1 88.25 91 ASP A C 1
ATOM 639 O O . ASP A 1 91 ? -8.438 -18.891 -24.5 1 88.25 91 ASP A O 1
ATOM 643 N N . ILE A 1 92 ? -9.375 -19.812 -22.656 1 88.94 92 ILE A N 1
ATOM 644 C CA . ILE A 1 92 ? -9 -21.188 -23 1 88.94 92 ILE A CA 1
ATOM 645 C C . ILE A 1 92 ? -9.68 -21.594 -24.297 1 88.94 92 ILE A C 1
ATOM 647 O O . ILE A 1 92 ? -9.031 -22.141 -25.203 1 88.94 92 ILE A O 1
ATOM 651 N N . ALA A 1 93 ? -10.906 -21.266 -24.391 1 92.38 93 ALA A N 1
ATOM 652 C CA . ALA A 1 93 ? -11.68 -21.625 -25.578 1 92.38 93 ALA A CA 1
ATOM 653 C C . ALA A 1 93 ? -11.109 -20.938 -26.812 1 92.38 93 ALA A C 1
ATOM 655 O O . ALA A 1 93 ? -11.039 -21.562 -27.891 1 92.38 93 ALA A O 1
ATOM 656 N N . GLN A 1 94 ? -10.742 -19.781 -26.641 1 94.44 94 GLN A N 1
ATOM 657 C CA . GLN A 1 94 ? -10.203 -19.031 -27.766 1 94.44 94 GLN A CA 1
ATOM 658 C C . GLN A 1 94 ? -8.891 -19.641 -28.25 1 94.44 94 GLN A C 1
ATOM 660 O O . GLN A 1 94 ? -8.719 -19.875 -29.453 1 94.44 94 GLN A O 1
ATOM 665 N N . VAL A 1 95 ? -8.023 -19.891 -27.359 1 95.25 95 VAL A N 1
ATOM 666 C CA . VAL A 1 95 ? -6.73 -20.453 -27.734 1 95.25 95 VAL A CA 1
ATOM 667 C C . VAL A 1 95 ? -6.922 -21.859 -28.312 1 95.25 95 VAL A C 1
ATOM 669 O O . VAL A 1 95 ? -6.242 -22.234 -29.266 1 95.25 95 VAL A O 1
ATOM 672 N N . ARG A 1 96 ? -7.781 -22.625 -27.719 1 94.81 96 ARG A N 1
ATOM 673 C CA . ARG A 1 96 ? -8.102 -23.953 -28.234 1 94.81 96 ARG A CA 1
ATOM 674 C C . ARG A 1 96 ? -8.586 -23.859 -29.688 1 94.81 96 ARG A C 1
ATOM 676 O O . ARG A 1 96 ? -8.242 -24.703 -30.516 1 94.81 96 ARG A O 1
ATOM 683 N N . SER A 1 97 ? -9.383 -22.859 -29.953 1 95.69 97 SER A N 1
ATOM 684 C CA . SER A 1 97 ? -9.898 -22.688 -31.312 1 95.69 97 SER A CA 1
ATOM 685 C C . SER A 1 97 ? -8.773 -22.422 -32.312 1 95.69 97 SER A C 1
ATOM 687 O O . SER A 1 97 ? -8.852 -22.828 -33.469 1 95.69 97 SER A O 1
ATOM 689 N N . TRP A 1 98 ? -7.746 -21.656 -31.844 1 96.38 98 TRP A N 1
ATOM 690 C CA . TRP A 1 98 ? -6.586 -21.453 -32.719 1 96.38 98 TRP A CA 1
ATOM 691 C C . TRP A 1 98 ? -5.973 -22.781 -33.125 1 96.38 98 TRP A C 1
ATOM 693 O O . TRP A 1 98 ? -5.605 -22.953 -34.312 1 96.38 98 TRP A O 1
ATOM 703 N N . MET A 1 99 ? -5.918 -23.688 -32.188 1 95.19 99 MET A N 1
ATOM 704 C CA . MET A 1 99 ? -5.297 -24.984 -32.438 1 95.19 99 MET A CA 1
ATOM 705 C C . MET A 1 99 ? -6.203 -25.859 -33.312 1 95.19 99 MET A C 1
ATOM 707 O O . MET A 1 99 ? -5.727 -26.562 -34.188 1 95.19 99 MET A O 1
ATOM 711 N N . THR A 1 100 ? -7.453 -25.812 -33 1 94.88 100 THR A N 1
ATOM 712 C CA . THR A 1 100 ? -8.398 -26.578 -33.844 1 94.88 100 THR A CA 1
ATOM 713 C C . THR A 1 100 ? -8.312 -26.141 -35.281 1 94.88 100 THR A C 1
ATOM 715 O O . THR A 1 100 ? -8.359 -26.984 -36.188 1 94.88 100 THR A O 1
ATOM 718 N N . GLU A 1 101 ? -8.219 -24.875 -35.469 1 95.25 101 GLU A N 1
ATOM 719 C CA . GLU A 1 101 ? -8.078 -24.344 -36.812 1 95.25 101 GLU A CA 1
ATOM 720 C C . GLU A 1 101 ? -6.773 -24.797 -37.438 1 95.25 101 GLU A C 1
ATOM 722 O O . GLU A 1 101 ? -6.75 -25.188 -38.625 1 95.25 101 GLU A O 1
ATOM 727 N N . LEU A 1 102 ? -5.703 -24.719 -36.75 1 95.88 102 LEU A N 1
ATOM 728 C CA . LEU A 1 102 ? -4.391 -25.109 -37.25 1 95.88 102 LEU A CA 1
ATOM 729 C C . LEU A 1 102 ? -4.391 -26.562 -37.688 1 95.88 102 LEU A C 1
ATOM 731 O O . LEU A 1 102 ? -3.754 -26.906 -38.688 1 95.88 102 LEU A O 1
ATOM 735 N N . PHE A 1 103 ? -5.129 -27.391 -36.969 1 94.75 103 PHE A N 1
ATOM 736 C CA . PHE A 1 103 ? -5.078 -28.828 -37.25 1 94.75 103 PHE A CA 1
ATOM 737 C C . PHE A 1 103 ? -6.301 -29.281 -38.031 1 94.75 103 PHE A C 1
ATOM 739 O O . PHE A 1 103 ? -6.566 -30.469 -38.125 1 94.75 103 PHE A O 1
ATOM 746 N N . SER A 1 104 ? -7.094 -28.391 -38.531 1 91.06 104 SER A N 1
ATOM 747 C CA . SER A 1 104 ? -8.375 -28.688 -39.156 1 91.06 104 SER A CA 1
ATOM 748 C C . SER A 1 104 ? -8.195 -29.531 -40.406 1 91.06 104 SER A C 1
ATOM 750 O O . SER A 1 104 ? -9.094 -30.297 -40.781 1 91.06 104 SER A O 1
ATOM 752 N N . SER A 1 105 ? -7.09 -29.375 -41.062 1 85.81 105 SER A N 1
ATOM 753 C CA . SER A 1 105 ? -6.879 -30.062 -42.312 1 85.81 105 SER A CA 1
ATOM 754 C C . SER A 1 105 ? -6.305 -31.453 -42.094 1 85.81 105 SER A C 1
ATOM 756 O O . SER A 1 105 ? -6.148 -32.219 -43.062 1 85.81 105 SER A O 1
ATOM 758 N N . GLU A 1 106 ? -6.094 -31.734 -40.906 1 82 106 GLU A N 1
ATOM 759 C CA . GLU A 1 106 ? -5.473 -33.031 -40.625 1 82 106 GLU A CA 1
ATOM 760 C C . GLU A 1 106 ? -6.527 -34.094 -40.344 1 82 106 GLU A C 1
ATOM 762 O O . GLU A 1 106 ? -7.66 -33.781 -39.969 1 82 106 GLU A O 1
ATOM 767 N N . SER A 1 107 ? -6.105 -35.344 -40.531 1 78.81 107 SER A N 1
ATOM 768 C CA . SER A 1 107 ? -7.023 -36.469 -40.375 1 78.81 107 SER A CA 1
ATOM 769 C C . SER A 1 107 ? -7.395 -36.656 -38.906 1 78.81 107 SER A C 1
ATOM 771 O O . SER A 1 107 ? -8.469 -37.156 -38.594 1 78.81 107 SER A O 1
ATOM 773 N N . SER A 1 108 ? -6.473 -36.406 -38.062 1 81 108 SER A N 1
ATOM 774 C CA . SER A 1 108 ? -6.699 -36.531 -36.625 1 81 108 SER A CA 1
ATOM 775 C C . SER A 1 108 ? -6.289 -35.25 -35.906 1 81 108 SER A C 1
ATOM 777 O O . SER A 1 108 ? -5.25 -34.656 -36.188 1 81 108 SER A O 1
ATOM 779 N N . CYS A 1 109 ? -7.168 -34.844 -35.062 1 87 109 CYS A N 1
ATOM 780 C CA . CYS A 1 109 ? -6.859 -33.688 -34.219 1 87 109 CYS A CA 1
ATOM 781 C C . CYS A 1 109 ? -6.117 -34.125 -32.938 1 87 109 CYS A C 1
ATOM 783 O O . CYS A 1 109 ? -6.523 -35.094 -32.281 1 87 109 CYS A O 1
ATOM 785 N N . PRO A 1 110 ? -4.984 -33.531 -32.75 1 93.81 110 PRO A N 1
ATOM 786 C CA . PRO A 1 110 ? -4.301 -33.844 -31.484 1 93.81 110 PRO A CA 1
ATOM 787 C C . PRO A 1 110 ? -5.086 -33.438 -30.25 1 93.81 110 PRO A C 1
ATOM 789 O O . PRO A 1 110 ? -6.035 -32.656 -30.359 1 93.81 110 PRO A O 1
ATOM 792 N N . GLU A 1 111 ? -4.777 -34.062 -29.094 1 92.88 111 GLU A N 1
ATOM 793 C CA . GLU A 1 111 ? -5.312 -33.531 -27.844 1 92.88 111 GLU A CA 1
ATOM 794 C C . GLU A 1 111 ? -4.758 -32.125 -27.547 1 92.88 111 GLU A C 1
ATOM 796 O O . GLU A 1 111 ? -3.578 -31.875 -27.781 1 92.88 111 GLU A O 1
ATOM 801 N N . ILE A 1 112 ? -5.668 -31.25 -27.109 1 94.25 112 ILE A N 1
ATOM 802 C CA . ILE A 1 112 ? -5.254 -29.859 -26.891 1 94.25 112 ILE A CA 1
ATOM 803 C C . ILE A 1 112 ? -5.453 -29.5 -25.422 1 94.25 112 ILE A C 1
ATOM 805 O O . ILE A 1 112 ? -6.562 -29.594 -24.891 1 94.25 112 ILE A O 1
ATOM 809 N N . TYR A 1 113 ? -4.379 -29.141 -24.781 1 91.5 113 TYR A N 1
ATOM 810 C CA . TYR A 1 113 ? -4.41 -28.656 -23.406 1 91.5 113 TYR A CA 1
ATOM 811 C C . TYR A 1 113 ? -3.961 -27.203 -23.328 1 91.5 113 TYR A C 1
ATOM 813 O O . TYR A 1 113 ? -2.881 -26.859 -23.812 1 91.5 113 TYR A O 1
ATOM 821 N N . VAL A 1 114 ? -4.844 -26.391 -22.766 1 92.38 114 VAL A N 1
ATOM 822 C CA . VAL A 1 114 ? -4.551 -24.969 -22.625 1 92.38 114 VAL A CA 1
ATOM 823 C C . VAL A 1 114 ? -4.664 -24.562 -21.156 1 92.38 114 VAL A C 1
ATOM 825 O O . VAL A 1 114 ? -5.672 -24.844 -20.5 1 92.38 114 VAL A O 1
ATOM 828 N N . PHE A 1 115 ? -3.592 -24.031 -20.656 1 86.38 115 PHE A N 1
ATOM 829 C CA . PHE A 1 115 ? -3.619 -23.578 -19.281 1 86.38 115 PHE A CA 1
ATOM 830 C C . PHE A 1 115 ? -2.846 -22.281 -19.109 1 86.38 115 PHE A C 1
ATOM 832 O O . PHE A 1 115 ? -2.27 -21.766 -20.078 1 86.38 115 PHE A O 1
ATOM 839 N N . ASN A 1 116 ? -2.951 -21.719 -17.938 1 85.75 116 ASN A N 1
ATOM 840 C CA . ASN A 1 116 ? -2.201 -20.516 -17.578 1 85.75 116 ASN A CA 1
ATOM 841 C C . ASN A 1 116 ? -0.701 -20.781 -17.531 1 85.75 116 ASN A C 1
ATOM 843 O O . ASN A 1 116 ? -0.278 -21.906 -17.25 1 85.75 116 ASN A O 1
ATOM 847 N N . ASP A 1 117 ? 0.06 -19.719 -17.688 1 84.88 117 ASP A N 1
ATOM 848 C CA . ASP A 1 117 ? 1.514 -19.859 -17.688 1 84.88 117 ASP A CA 1
ATOM 849 C C . ASP A 1 117 ? 2.027 -20.344 -16.344 1 84.88 117 ASP A C 1
ATOM 851 O O . ASP A 1 117 ? 3.1 -20.953 -16.266 1 84.88 117 ASP A O 1
ATOM 855 N N . ALA A 1 118 ? 1.274 -20.203 -15.352 1 79.31 118 ALA A N 1
ATOM 856 C CA . ALA A 1 118 ? 1.669 -20.703 -14.039 1 79.31 118 ALA A CA 1
ATOM 857 C C . ALA A 1 118 ? 1.738 -22.234 -14.023 1 79.31 118 ALA A C 1
ATOM 859 O O . ALA A 1 118 ? 2.621 -22.812 -13.391 1 79.31 118 ALA A O 1
ATOM 860 N N . VAL A 1 119 ? 0.838 -22.859 -14.742 1 84.44 119 VAL A N 1
ATOM 861 C CA . VAL A 1 119 ? 0.796 -24.312 -14.82 1 84.44 119 VAL A CA 1
ATOM 862 C C . VAL A 1 119 ? 2.035 -24.828 -15.547 1 84.44 119 VAL A C 1
ATOM 864 O O . VAL A 1 119 ? 2.609 -25.844 -15.156 1 84.44 119 VAL A O 1
ATOM 867 N N . ALA A 1 120 ? 2.406 -24.062 -16.578 1 88 120 ALA A N 1
ATOM 868 C CA . ALA A 1 120 ? 3.631 -24.438 -17.281 1 88 120 ALA A CA 1
ATOM 869 C C . ALA A 1 120 ? 4.84 -24.391 -16.344 1 88 120 ALA A C 1
ATOM 871 O O . ALA A 1 120 ? 5.703 -25.266 -16.391 1 88 120 ALA A O 1
ATOM 872 N N . ALA A 1 121 ? 4.836 -23.453 -15.555 1 84.56 121 ALA A N 1
ATOM 873 C CA . ALA A 1 121 ? 5.922 -23.297 -14.586 1 84.56 121 ALA A CA 1
ATOM 874 C C . ALA A 1 121 ? 5.93 -24.453 -13.578 1 84.56 121 ALA A C 1
ATOM 876 O O . ALA A 1 121 ? 6.988 -24.984 -13.25 1 84.56 121 ALA A O 1
ATOM 877 N N . ILE A 1 122 ? 4.809 -24.844 -13.148 1 86.56 122 ILE A N 1
ATOM 878 C CA . ILE A 1 122 ? 4.688 -25.953 -12.211 1 86.56 122 ILE A CA 1
ATOM 879 C C . ILE A 1 122 ? 5.195 -27.234 -12.859 1 86.56 122 ILE A C 1
ATOM 881 O O . ILE A 1 122 ? 6.012 -27.953 -12.273 1 86.56 122 ILE A O 1
ATOM 885 N N . CYS A 1 123 ? 4.77 -27.406 -14.062 1 89.5 123 CYS A N 1
ATOM 886 C CA . CYS A 1 123 ? 5.129 -28.625 -14.773 1 89.5 123 CYS A CA 1
ATOM 887 C C . CYS A 1 123 ? 6.629 -28.688 -15.039 1 89.5 123 CYS A C 1
ATOM 889 O O . CYS A 1 123 ? 7.215 -29.766 -15.062 1 89.5 123 CYS A O 1
ATOM 891 N N . SER A 1 124 ? 7.172 -27.469 -15.211 1 90.44 124 SER A N 1
ATOM 892 C CA . SER A 1 124 ? 8.617 -27.406 -15.414 1 90.44 124 SER A CA 1
ATOM 893 C C . SER A 1 124 ? 9.367 -27.969 -14.211 1 90.44 124 SER A C 1
ATOM 895 O O . SER A 1 124 ? 10.438 -28.562 -14.367 1 90.44 124 SER A O 1
ATOM 897 N N . GLY A 1 125 ? 8.852 -27.828 -13.086 1 87.19 125 GLY A N 1
ATOM 898 C CA . GLY A 1 125 ? 9.469 -28.328 -11.867 1 87.19 125 GLY A CA 1
ATOM 899 C C . GLY A 1 125 ? 9.109 -29.766 -11.562 1 87.19 125 GLY A C 1
ATOM 900 O O . GLY A 1 125 ? 9.945 -30.531 -11.086 1 87.19 125 GLY A O 1
ATOM 901 N N . THR A 1 126 ? 7.934 -30.203 -11.938 1 89.25 126 THR A N 1
ATOM 902 C CA . THR A 1 126 ? 7.422 -31.516 -11.547 1 89.25 126 THR A CA 1
ATOM 903 C C . THR A 1 126 ? 7.574 -32.531 -12.688 1 89.25 126 THR A C 1
ATOM 905 O O . THR A 1 126 ? 7.16 -33.688 -12.57 1 89.25 126 THR A O 1
ATOM 908 N N . LEU A 1 127 ? 8.086 -32.031 -13.711 1 88.25 127 LEU A N 1
ATOM 909 C CA . LEU A 1 127 ? 8.211 -32.844 -14.914 1 88.25 127 LEU A CA 1
ATOM 910 C C . LEU A 1 127 ? 6.844 -33.312 -15.391 1 88.25 127 LEU A C 1
ATOM 912 O O . LEU A 1 127 ? 6.652 -34.531 -15.641 1 88.25 127 LEU A O 1
ATOM 916 N N . GLY A 1 128 ? 5.887 -32.375 -15.258 1 87.69 128 GLY A N 1
ATOM 917 C CA . GLY A 1 128 ? 4.578 -32.625 -15.844 1 87.69 128 GLY A CA 1
ATOM 918 C C . GLY A 1 128 ? 3.549 -33.094 -14.836 1 87.69 128 GLY A C 1
ATOM 919 O O . GLY A 1 128 ? 2.363 -33.188 -15.156 1 87.69 128 GLY A O 1
ATOM 920 N N . ALA A 1 129 ? 3.969 -33.375 -13.68 1 84.75 129 ALA A N 1
ATOM 921 C CA . ALA A 1 129 ? 3.031 -33.875 -12.672 1 84.75 129 ALA A CA 1
ATOM 922 C C . ALA A 1 129 ? 2.223 -32.719 -12.07 1 84.75 129 ALA A C 1
ATOM 924 O O . ALA A 1 129 ? 2.775 -31.672 -11.742 1 84.75 129 ALA A O 1
ATOM 925 N N . LEU A 1 130 ? 0.89 -32.969 -11.969 1 86.81 130 LEU A N 1
ATOM 926 C CA . LEU A 1 130 ? 0.023 -31.938 -11.414 1 86.81 130 LEU A CA 1
ATOM 927 C C . LEU A 1 130 ? -0.834 -32.5 -10.281 1 86.81 130 LEU A C 1
ATOM 929 O O . LEU A 1 130 ? -1.877 -31.938 -9.945 1 86.81 130 LEU A O 1
ATOM 933 N N . HIS A 1 131 ? -0.457 -33.656 -9.773 1 87.44 131 HIS A N 1
ATOM 934 C CA . HIS A 1 131 ? -1.215 -34.219 -8.664 1 87.44 131 HIS A CA 1
ATOM 935 C C . HIS A 1 131 ? -0.527 -33.938 -7.328 1 87.44 131 HIS A C 1
ATOM 937 O O . HIS A 1 131 ? 0.647 -34.281 -7.152 1 87.44 131 HIS A O 1
ATOM 943 N N . ASP A 1 132 ? -1.348 -33.375 -6.383 1 92.06 132 ASP A N 1
ATOM 944 C CA . ASP A 1 132 ? -0.848 -33.062 -5.051 1 92.06 132 ASP A CA 1
ATOM 945 C C . ASP A 1 132 ? 0.381 -32.156 -5.137 1 92.06 132 ASP A C 1
ATOM 947 O O . ASP A 1 132 ? 1.428 -32.469 -4.566 1 92.06 132 ASP A O 1
ATOM 951 N N . VAL A 1 133 ? 0.187 -31.062 -5.871 1 93.06 133 VAL A N 1
ATOM 952 C CA . VAL A 1 133 ? 1.274 -30.125 -6.094 1 93.06 133 VAL A CA 1
ATOM 953 C C . VAL A 1 133 ? 0.824 -28.719 -5.699 1 93.06 133 VAL A C 1
ATOM 955 O O . VAL A 1 133 ? -0.341 -28.359 -5.883 1 93.06 133 VAL A O 1
ATOM 958 N N . ILE A 1 134 ? 1.704 -27.984 -5.102 1 93 134 ILE A N 1
ATOM 959 C CA . ILE A 1 134 ? 1.54 -26.562 -4.832 1 93 134 ILE A CA 1
ATOM 960 C C . ILE A 1 134 ? 2.688 -25.781 -5.465 1 93 134 ILE A C 1
ATOM 962 O O . ILE A 1 134 ? 3.846 -26.188 -5.395 1 93 134 ILE A O 1
ATOM 966 N N . CYS A 1 135 ? 2.352 -24.734 -6.152 1 92.56 135 CYS A N 1
ATOM 967 C CA . CYS A 1 135 ? 3.338 -23.812 -6.703 1 92.56 135 CYS A CA 1
ATOM 968 C C . CYS A 1 135 ? 3.299 -22.469 -5.984 1 92.56 135 CYS A C 1
ATOM 970 O O . CYS A 1 135 ? 2.248 -21.828 -5.918 1 92.56 135 CYS A O 1
ATOM 972 N N . LEU A 1 136 ? 4.395 -22.109 -5.426 1 94.94 136 LEU A N 1
ATOM 973 C CA . LEU A 1 136 ? 4.531 -20.797 -4.824 1 94.94 136 LEU A CA 1
ATOM 974 C C . LEU A 1 136 ? 5.32 -19.859 -5.734 1 94.94 136 LEU A C 1
ATOM 976 O O . LEU A 1 136 ? 6.496 -20.109 -6.02 1 94.94 136 LEU A O 1
ATOM 980 N N . ILE A 1 137 ? 4.668 -18.859 -6.199 1 89.69 137 ILE A N 1
ATOM 981 C CA . ILE A 1 137 ? 5.293 -17.875 -7.07 1 89.69 137 ILE A CA 1
ATOM 982 C C . ILE A 1 137 ? 5.57 -16.594 -6.289 1 89.69 137 ILE A C 1
ATOM 984 O O . ILE A 1 137 ? 4.652 -16 -5.707 1 89.69 137 ILE A O 1
ATOM 988 N N . ALA A 1 138 ? 6.809 -16.156 -6.238 1 92.88 138 ALA A N 1
ATOM 989 C CA . ALA A 1 138 ? 7.18 -14.891 -5.602 1 92.88 138 ALA A CA 1
ATOM 990 C C . ALA A 1 138 ? 8.203 -14.125 -6.445 1 92.88 138 ALA A C 1
ATOM 992 O O . ALA A 1 138 ? 9.375 -14.508 -6.504 1 92.88 138 ALA A O 1
ATOM 993 N N . GLY A 1 139 ? 7.824 -13.125 -7.121 1 88.62 139 GLY A N 1
ATOM 994 C CA . GLY A 1 139 ? 8.609 -12.164 -7.883 1 88.62 139 GLY A CA 1
ATOM 995 C C . GLY A 1 139 ? 8.18 -10.727 -7.66 1 88.62 139 GLY A C 1
ATOM 996 O O . GLY A 1 139 ? 8.156 -10.25 -6.523 1 88.62 139 GLY A O 1
ATOM 997 N N . THR A 1 140 ? 7.66 -10.125 -8.781 1 81.38 140 THR A N 1
ATOM 998 C CA . THR A 1 140 ? 7.059 -8.805 -8.594 1 81.38 140 THR A CA 1
ATOM 999 C C . THR A 1 140 ? 5.82 -8.906 -7.707 1 81.38 140 THR A C 1
ATOM 1001 O O . THR A 1 140 ? 5.629 -8.086 -6.809 1 81.38 140 THR A O 1
ATOM 1004 N N . GLY A 1 141 ? 5.043 -9.945 -7.953 1 87.69 141 GLY A N 1
ATOM 1005 C CA . GLY A 1 141 ? 3.922 -10.312 -7.105 1 87.69 141 GLY A CA 1
ATOM 1006 C C . GLY A 1 141 ? 4.082 -11.68 -6.469 1 87.69 141 GLY A C 1
ATOM 1007 O O . GLY A 1 141 ? 5.164 -12.273 -6.516 1 87.69 141 GLY A O 1
ATOM 1008 N N . SER A 1 142 ? 3.041 -12.086 -5.73 1 91.88 142 SER A N 1
ATOM 1009 C CA . SER A 1 142 ? 3.102 -13.406 -5.125 1 91.88 142 SER A CA 1
ATOM 1010 C C . SER A 1 142 ? 1.734 -14.086 -5.141 1 91.88 142 SER A C 1
ATOM 1012 O O . SER A 1 142 ? 0.706 -13.422 -5 1 91.88 142 SER A O 1
ATOM 1014 N N . ILE A 1 143 ? 1.766 -15.422 -5.391 1 90.25 143 ILE A N 1
ATOM 1015 C CA . ILE A 1 143 ? 0.552 -16.234 -5.395 1 90.25 143 ILE A CA 1
ATOM 1016 C C . ILE A 1 143 ? 0.907 -17.703 -5.137 1 90.25 143 ILE A C 1
ATOM 1018 O O . ILE A 1 143 ? 2.01 -18.141 -5.465 1 90.25 143 ILE A O 1
ATOM 1022 N N . CYS A 1 144 ? 0.082 -18.375 -4.465 1 93 144 CYS A N 1
ATOM 1023 C CA . CYS A 1 144 ? 0.196 -19.812 -4.25 1 93 144 CYS A CA 1
ATOM 1024 C C . CYS A 1 144 ? -0.93 -20.562 -4.953 1 93 144 CYS A C 1
ATOM 1026 O O . CYS A 1 144 ? -2.107 -20.281 -4.719 1 93 144 CYS A O 1
ATOM 1028 N N . LEU A 1 145 ? -0.576 -21.469 -5.883 1 89.69 145 LEU A N 1
ATOM 1029 C CA . LEU A 1 145 ? -1.522 -22.281 -6.637 1 89.69 145 LEU A CA 1
ATOM 1030 C C . LEU A 1 145 ? -1.316 -23.766 -6.348 1 89.69 145 LEU A C 1
ATOM 1032 O O . LEU A 1 145 ? -0.19 -24.266 -6.406 1 89.69 145 LEU A O 1
ATOM 1036 N N . GLY A 1 146 ? -2.432 -24.469 -5.977 1 90.5 146 GLY A N 1
ATOM 1037 C CA . GLY A 1 146 ? -2.311 -25.891 -5.707 1 90.5 146 GLY A CA 1
ATOM 1038 C C . GLY A 1 146 ? -3.428 -26.703 -6.32 1 90.5 146 GLY A C 1
ATOM 1039 O O . GLY A 1 146 ? -4.5 -26.188 -6.621 1 90.5 146 GLY A O 1
ATOM 1040 N N . THR A 1 147 ? -3.111 -27.953 -6.617 1 89 147 THR A N 1
ATOM 1041 C CA . THR A 1 147 ? -4.121 -28.875 -7.113 1 89 147 THR A CA 1
ATOM 1042 C C . THR A 1 147 ? -3.873 -30.281 -6.582 1 89 147 THR A C 1
ATOM 1044 O O . THR A 1 147 ? -2.736 -30.641 -6.266 1 89 147 THR A O 1
ATOM 1047 N N . ASN A 1 148 ? -4.949 -30.953 -6.375 1 88.88 148 ASN A N 1
ATOM 1048 C CA . ASN A 1 148 ? -4.848 -32.375 -6 1 88.88 148 ASN A CA 1
ATOM 1049 C C . ASN A 1 148 ? -5.648 -33.25 -6.945 1 88.88 148 ASN A C 1
ATOM 1051 O O . ASN A 1 148 ? -5.965 -34.406 -6.609 1 88.88 148 ASN A O 1
ATOM 1055 N N . ASN A 1 149 ? -6.133 -32.688 -8.07 1 80.75 149 ASN A N 1
ATOM 1056 C CA . ASN A 1 149 ? -6.969 -33.406 -9.023 1 80.75 149 ASN A CA 1
ATOM 1057 C C . ASN A 1 149 ? -6.395 -33.344 -10.438 1 80.75 149 ASN A C 1
ATOM 1059 O O . ASN A 1 149 ? -7.117 -33.062 -11.398 1 80.75 149 ASN A O 1
ATOM 1063 N N . ASP A 1 150 ? -5.133 -33.5 -10.609 1 74.19 150 ASP A N 1
ATOM 1064 C CA . ASP A 1 150 ? -4.406 -33.594 -11.867 1 74.19 150 ASP A CA 1
ATOM 1065 C C . ASP A 1 150 ? -4.602 -32.344 -12.727 1 74.19 150 ASP A C 1
ATOM 1067 O O . ASP A 1 150 ? -4.777 -32.438 -13.945 1 74.19 150 ASP A O 1
ATOM 1071 N N . GLY A 1 151 ? -4.883 -31.188 -12.023 1 70.69 151 GLY A N 1
ATOM 1072 C CA . GLY A 1 151 ? -4.883 -29.906 -12.727 1 70.69 151 GLY A CA 1
ATOM 1073 C C . GLY A 1 151 ? -6.254 -29.516 -13.242 1 70.69 151 GLY A C 1
ATOM 1074 O O . GLY A 1 151 ? -6.383 -28.578 -14.023 1 70.69 151 GLY A O 1
ATOM 1075 N N . GLU A 1 152 ? -7.25 -30.234 -12.898 1 71.56 152 GLU A N 1
ATOM 1076 C CA . GLU A 1 152 ? -8.609 -29.906 -13.32 1 71.56 152 GLU A CA 1
ATOM 1077 C C . GLU A 1 152 ? -9.047 -28.562 -12.75 1 71.56 152 GLU A C 1
ATOM 1079 O O . GLU A 1 152 ? -9.773 -27.797 -13.398 1 71.56 152 GLU A O 1
ATOM 1084 N N . SER A 1 153 ? -8.609 -28.328 -11.547 1 78.62 153 SER A N 1
ATOM 1085 C CA . SER A 1 153 ? -8.883 -27.062 -10.883 1 78.62 153 SER A CA 1
ATOM 1086 C C . SER A 1 153 ? -7.742 -26.672 -9.945 1 78.62 153 SER A C 1
ATOM 1088 O O . SER A 1 153 ? -6.992 -27.531 -9.484 1 78.62 153 SER A O 1
ATOM 1090 N N . PHE A 1 154 ? -7.629 -25.438 -9.828 1 84.75 154 PHE A N 1
ATOM 1091 C CA . PHE A 1 154 ? -6.586 -24.938 -8.938 1 84.75 154 PHE A CA 1
ATOM 1092 C C . PHE A 1 154 ? -7.191 -24.141 -7.785 1 84.75 154 PHE A C 1
ATOM 1094 O O . PHE A 1 154 ? -8.148 -23.391 -7.977 1 84.75 154 PHE A O 1
ATOM 1101 N N . THR A 1 155 ? -6.637 -24.453 -6.637 1 89.88 155 THR A N 1
ATOM 1102 C CA . THR A 1 155 ? -6.926 -23.641 -5.457 1 89.88 155 THR A CA 1
ATOM 1103 C C . THR A 1 155 ? -5.895 -22.531 -5.293 1 89.88 155 THR A C 1
ATOM 1105 O O . THR A 1 155 ? -4.688 -22.781 -5.352 1 89.88 155 THR A O 1
ATOM 1108 N N . ARG A 1 156 ? -6.402 -21.344 -5.078 1 88.5 156 ARG A N 1
ATOM 1109 C CA . ARG A 1 156 ? -5.512 -20.188 -5.012 1 88.5 156 ARG A CA 1
ATOM 1110 C C . ARG A 1 156 ? -5.434 -19.641 -3.59 1 88.5 156 ARG A C 1
ATOM 1112 O O . ARG A 1 156 ? -6.43 -19.656 -2.859 1 88.5 156 ARG A O 1
ATOM 1119 N N . THR A 1 157 ? -4.289 -19.188 -3.141 1 93.25 157 THR A N 1
ATOM 1120 C CA . THR A 1 157 ? -4.043 -18.375 -1.956 1 93.25 157 THR A CA 1
ATOM 1121 C C . THR A 1 157 ? -3.164 -17.172 -2.295 1 93.25 157 THR A C 1
ATOM 1123 O O . THR A 1 157 ? -2.072 -17.344 -2.842 1 93.25 157 THR A O 1
ATOM 1126 N N . GLY A 1 158 ? -3.66 -15.984 -1.943 1 92.69 158 GLY A N 1
ATOM 1127 C CA . GLY A 1 158 ? -2.971 -14.773 -2.367 1 92.69 158 GLY A CA 1
ATOM 1128 C C . GLY A 1 158 ? -3.295 -14.367 -3.793 1 92.69 158 GLY A C 1
ATOM 1129 O O . GLY A 1 158 ? -4.402 -14.617 -4.277 1 92.69 158 GLY A O 1
ATOM 1130 N N . GLY A 1 159 ? -2.43 -13.555 -4.414 1 89.12 159 GLY A N 1
ATOM 1131 C CA . GLY A 1 159 ? -2.611 -13.141 -5.793 1 89.12 159 GLY A CA 1
ATOM 1132 C C . GLY A 1 159 ? -3.6 -11.992 -5.945 1 89.12 159 GLY A C 1
ATOM 1133 O O . GLY A 1 159 ? -4.223 -11.844 -6.996 1 89.12 159 GLY A O 1
ATOM 1134 N N . TRP A 1 160 ? -3.727 -11.258 -4.934 1 89.94 160 TRP A N 1
ATOM 1135 C CA . TRP A 1 160 ? -4.73 -10.203 -4.953 1 89.94 160 TRP A CA 1
ATOM 1136 C C . TRP A 1 160 ? -4.145 -8.914 -5.523 1 89.94 160 TRP A C 1
ATOM 1138 O O . TRP A 1 160 ? -4.887 -7.984 -5.859 1 89.94 160 TRP A O 1
ATOM 1148 N N . GLY A 1 161 ? -2.828 -8.883 -5.613 1 88.06 161 GLY A N 1
ATOM 1149 C CA . GLY A 1 161 ? -2.176 -7.695 -6.148 1 88.06 161 GLY A CA 1
ATOM 1150 C C . GLY A 1 161 ? -1.526 -6.84 -5.078 1 88.06 161 GLY A C 1
ATOM 1151 O O . GLY A 1 161 ? -1.678 -7.105 -3.883 1 88.06 161 GLY A O 1
ATOM 1152 N N . PRO A 1 162 ? -0.823 -5.844 -5.531 1 88.06 162 PRO A N 1
ATOM 1153 C CA . PRO A 1 162 ? 0.052 -5.062 -4.652 1 88.06 162 PRO A CA 1
ATOM 1154 C C . PRO A 1 162 ? -0.716 -4.32 -3.562 1 88.06 162 PRO A C 1
ATOM 1156 O O . PRO A 1 162 ? -0.276 -4.277 -2.41 1 88.06 162 PRO A O 1
ATOM 1159 N N . LEU A 1 163 ? -1.897 -3.768 -3.854 1 88 163 LEU A N 1
ATOM 1160 C CA . LEU A 1 163 ? -2.629 -2.955 -2.887 1 88 163 LEU A CA 1
ATOM 1161 C C . LEU A 1 163 ? -3.418 -3.834 -1.924 1 88 163 LEU A C 1
ATOM 1163 O O . LEU A 1 163 ? -3.926 -3.352 -0.91 1 88 163 LEU A O 1
ATOM 1167 N N . LEU A 1 164 ? -3.441 -5.16 -2.178 1 90.44 164 LEU A N 1
ATOM 1168 C CA . LEU A 1 164 ? -4.207 -6.082 -1.349 1 90.44 164 LEU A CA 1
ATOM 1169 C C . LEU A 1 164 ? -3.303 -7.145 -0.737 1 90.44 164 LEU A C 1
ATOM 1171 O O . LEU A 1 164 ? -3.707 -8.297 -0.583 1 90.44 164 LEU A O 1
ATOM 1175 N N . GLY A 1 165 ? -2.059 -6.68 -0.381 1 82.56 165 GLY A N 1
ATOM 1176 C CA . GLY A 1 165 ? -1.179 -7.523 0.415 1 82.56 165 GLY A CA 1
ATOM 1177 C C . GLY A 1 165 ? 0.059 -7.973 -0.338 1 82.56 165 GLY A C 1
ATOM 1178 O O . GLY A 1 165 ? 1.181 -7.625 0.038 1 82.56 165 GLY A O 1
ATOM 1179 N N . ASP A 1 166 ? 0.003 -8.703 -1.498 1 90.44 166 ASP A N 1
ATOM 1180 C CA . ASP A 1 166 ? 1.106 -9.266 -2.268 1 90.44 166 ASP A CA 1
ATOM 1181 C C . ASP A 1 166 ? 2.299 -9.578 -1.368 1 90.44 166 ASP A C 1
ATOM 1183 O O . ASP A 1 166 ? 3.43 -9.195 -1.668 1 90.44 166 ASP A O 1
ATOM 1187 N N . ARG A 1 167 ? 2.033 -10.242 -0.207 1 92.88 167 ARG A N 1
ATOM 1188 C CA . ARG A 1 167 ? 3.039 -10.555 0.804 1 92.88 167 ARG A CA 1
ATOM 118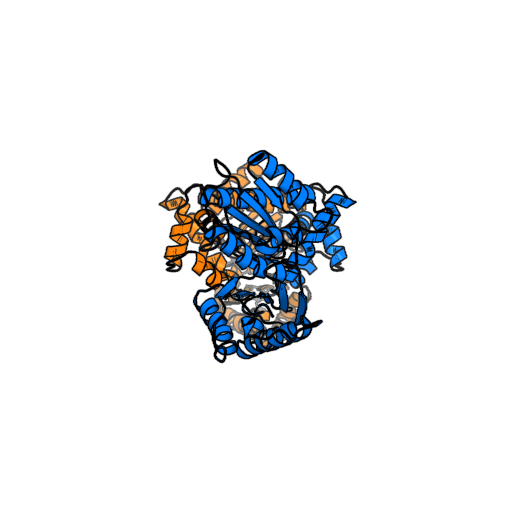9 C C . ARG A 1 167 ? 4.125 -11.461 0.235 1 92.88 167 ARG A C 1
ATOM 1191 O O . ARG A 1 167 ? 3.832 -12.391 -0.522 1 92.88 167 ARG A O 1
ATOM 1198 N N . GLY A 1 168 ? 5.281 -11.133 0.592 1 95 168 GLY A N 1
ATOM 1199 C CA . GLY A 1 168 ? 6.402 -11.961 0.171 1 95 168 GLY A CA 1
ATOM 1200 C C . GLY A 1 168 ? 6.863 -11.664 -1.244 1 95 168 GLY A C 1
ATOM 1201 O O . GLY A 1 168 ? 7.762 -12.328 -1.762 1 95 168 GLY A O 1
ATOM 1202 N N . SER A 1 169 ? 6.312 -10.695 -1.864 1 94.69 169 SER A N 1
ATOM 1203 C CA . SER A 1 169 ? 6.684 -10.328 -3.227 1 94.69 169 SER A CA 1
ATOM 1204 C C . SER A 1 169 ? 7.777 -9.266 -3.234 1 94.69 169 SER A C 1
ATOM 1206 O O . SER A 1 169 ? 8.133 -8.727 -2.184 1 94.69 169 SER A O 1
ATOM 1208 N N . GLY A 1 170 ? 8.242 -9.039 -4.426 1 94.75 170 GLY A N 1
ATOM 1209 C CA . GLY A 1 170 ? 9.18 -7.945 -4.605 1 94.75 170 GLY A CA 1
ATOM 1210 C C . GLY A 1 170 ? 8.57 -6.586 -4.32 1 94.75 170 GLY A C 1
ATOM 1211 O O . GLY A 1 170 ? 9.227 -5.711 -3.75 1 94.75 170 GLY A O 1
ATOM 1212 N N . PHE A 1 171 ? 7.375 -6.41 -4.715 1 93.94 171 PHE A N 1
ATOM 1213 C CA . PHE A 1 171 ? 6.688 -5.156 -4.422 1 93.94 171 PHE A CA 1
ATOM 1214 C C . PHE A 1 171 ? 6.566 -4.941 -2.92 1 93.94 171 PHE A C 1
ATOM 1216 O O . PHE A 1 171 ? 6.875 -3.857 -2.416 1 93.94 171 PHE A O 1
ATOM 1223 N N . TRP A 1 172 ? 6.102 -5.949 -2.258 1 96.38 172 TRP A N 1
ATOM 1224 C CA . TRP A 1 172 ? 5.934 -5.859 -0.811 1 96.38 172 TRP A CA 1
ATOM 1225 C C . TRP A 1 172 ? 7.246 -5.492 -0.132 1 96.38 172 TRP A C 1
ATOM 1227 O O . TRP A 1 172 ? 7.301 -4.555 0.667 1 96.38 172 TRP A O 1
ATOM 1237 N N . LEU A 1 173 ? 8.266 -6.227 -0.467 1 97.25 173 LEU A N 1
ATOM 1238 C CA . LEU A 1 173 ? 9.555 -5.984 0.168 1 97.25 173 LEU A CA 1
ATOM 1239 C C . LEU A 1 173 ? 10.086 -4.598 -0.188 1 97.25 173 LEU A C 1
ATOM 1241 O O . LEU A 1 173 ? 10.609 -3.891 0.674 1 97.25 173 LEU A O 1
ATOM 1245 N N . GLY A 1 174 ? 10.008 -4.262 -1.455 1 96.56 174 GLY A N 1
ATOM 1246 C CA . GLY A 1 174 ? 10.414 -2.932 -1.875 1 96.56 174 GLY A CA 1
ATOM 1247 C C . GLY A 1 174 ? 9.695 -1.822 -1.137 1 96.56 174 GLY A C 1
ATOM 1248 O O . GLY A 1 174 ? 10.312 -0.839 -0.722 1 96.56 174 GLY A O 1
ATOM 1249 N N . SER A 1 175 ? 8.414 -1.988 -0.985 1 96 175 SER A N 1
ATOM 1250 C CA . SER A 1 175 ? 7.617 -1.005 -0.256 1 96 175 SER A CA 1
ATOM 1251 C C . SER A 1 175 ? 8.062 -0.904 1.199 1 96 175 SER A C 1
ATOM 1253 O O . SER A 1 175 ? 8.109 0.19 1.765 1 96 175 SER A O 1
ATOM 1255 N N . LYS A 1 176 ? 8.367 -2.025 1.812 1 97.12 176 LYS A N 1
ATOM 1256 C CA . LYS A 1 176 ? 8.812 -2.041 3.203 1 97.12 176 LYS A CA 1
ATOM 1257 C C . LYS A 1 176 ? 10.188 -1.388 3.346 1 97.12 176 LYS A C 1
ATOM 1259 O O . LYS A 1 176 ? 10.469 -0.747 4.359 1 97.12 176 LYS A O 1
ATOM 1264 N N . VAL A 1 177 ? 11.008 -1.577 2.361 1 97.94 177 VAL A N 1
ATOM 1265 C CA . VAL A 1 177 ? 12.312 -0.926 2.352 1 97.94 177 VAL A CA 1
ATOM 1266 C C . VAL A 1 177 ? 12.133 0.59 2.348 1 97.94 177 VAL A C 1
ATOM 1268 O O . VAL A 1 177 ? 12.742 1.295 3.158 1 97.94 177 VAL A O 1
ATOM 1271 N N . LEU A 1 178 ? 11.297 1.06 1.484 1 97.25 178 LEU A N 1
ATOM 1272 C CA . LEU A 1 178 ? 11.055 2.494 1.387 1 97.25 178 LEU A CA 1
ATOM 1273 C C . LEU A 1 178 ? 10.43 3.027 2.674 1 97.25 178 LEU A C 1
ATOM 1275 O O . LEU A 1 178 ? 10.812 4.094 3.158 1 97.25 178 LEU A O 1
ATOM 1279 N N . LEU A 1 179 ? 9.523 2.283 3.195 1 96.31 179 LEU A N 1
ATOM 1280 C CA . LEU A 1 179 ? 8.875 2.676 4.441 1 96.31 179 LEU A CA 1
ATOM 1281 C C . LEU A 1 179 ? 9.883 2.75 5.582 1 96.31 179 LEU A C 1
ATOM 1283 O O . LEU A 1 179 ? 9.859 3.689 6.379 1 96.31 179 LEU A O 1
ATOM 1287 N N . SER A 1 180 ? 10.688 1.752 5.652 1 97.12 180 SER A N 1
ATOM 1288 C CA . SER A 1 180 ? 11.719 1.741 6.688 1 97.12 180 SER A CA 1
ATOM 1289 C C . SER A 1 180 ? 12.648 2.939 6.555 1 97.12 180 SER A C 1
ATOM 1291 O O . SER A 1 180 ? 13.086 3.506 7.559 1 97.12 180 SER A O 1
ATOM 1293 N N . ALA A 1 181 ? 12.953 3.309 5.348 1 96.69 181 ALA A N 1
ATOM 1294 C CA . ALA A 1 181 ? 13.828 4.445 5.086 1 96.69 181 ALA A CA 1
ATOM 1295 C C . ALA A 1 181 ? 13.195 5.75 5.559 1 96.69 181 ALA A C 1
ATOM 1297 O O . ALA A 1 181 ? 13.836 6.555 6.234 1 96.69 181 ALA A O 1
ATOM 1298 N N . VAL A 1 182 ? 11.922 5.914 5.266 1 95.5 182 VAL A N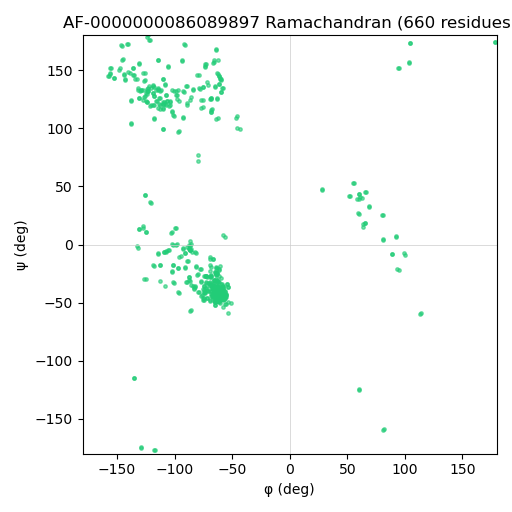 1
ATOM 1299 C CA . VAL A 1 182 ? 11.266 7.164 5.637 1 95.5 182 VAL A CA 1
ATOM 1300 C C . VAL A 1 182 ? 11.008 7.184 7.141 1 95.5 182 VAL A C 1
ATOM 1302 O O . VAL A 1 182 ? 11.062 8.242 7.773 1 95.5 182 VAL A O 1
ATOM 1305 N N . ASP A 1 183 ? 10.688 6.027 7.707 1 95.5 183 ASP A N 1
ATOM 1306 C CA . ASP A 1 183 ? 10.477 5.934 9.148 1 95.5 183 ASP A CA 1
ATOM 1307 C C . ASP A 1 183 ? 11.742 6.316 9.914 1 95.5 183 ASP A C 1
ATOM 1309 O O . ASP A 1 183 ? 11.672 6.977 10.953 1 95.5 183 ASP A O 1
ATOM 1313 N N . TYR A 1 184 ? 12.812 5.871 9.391 1 94.88 184 TYR A N 1
ATOM 1314 C CA . TYR A 1 184 ? 14.086 6.211 10.008 1 94.88 184 TYR A CA 1
ATOM 1315 C C . TYR A 1 184 ? 14.383 7.699 9.867 1 94.88 184 TYR A C 1
ATOM 1317 O O . TYR A 1 184 ? 14.828 8.344 10.82 1 94.88 184 TYR A O 1
ATOM 1325 N N . THR A 1 185 ? 14.133 8.227 8.758 1 91.69 185 THR A N 1
ATOM 1326 C CA . THR A 1 185 ? 14.367 9.633 8.461 1 91.69 185 THR A CA 1
ATOM 1327 C C . THR A 1 185 ? 13.508 10.523 9.359 1 91.69 185 THR A C 1
ATOM 1329 O O . THR A 1 185 ? 13.977 11.555 9.852 1 91.69 185 THR A O 1
ATOM 1332 N N . ASP A 1 186 ? 12.281 10.023 9.625 1 91.06 186 ASP A N 1
ATOM 1333 C CA . ASP A 1 186 ? 11.328 10.773 10.445 1 91.06 186 ASP A CA 1
ATOM 1334 C C . ASP A 1 186 ? 11.562 10.508 11.93 1 91.06 186 ASP A C 1
ATOM 1336 O O . ASP A 1 186 ? 10.836 11.031 12.781 1 91.06 186 ASP A O 1
ATOM 1340 N N . GLU A 1 187 ? 12.43 9.617 12.219 1 93.44 187 GLU A N 1
ATOM 1341 C CA . GLU A 1 187 ? 12.68 9.195 13.594 1 93.44 187 GLU A CA 1
ATOM 1342 C C . GLU A 1 187 ? 11.445 8.547 14.203 1 93.44 187 GLU A C 1
ATOM 1344 O O . GLU A 1 187 ? 11.242 8.609 15.422 1 93.44 187 GLU A O 1
ATOM 1349 N N . PHE A 1 188 ? 10.578 8.18 13.336 1 92.38 188 PHE A N 1
ATOM 1350 C CA . PHE A 1 188 ? 9.438 7.387 13.781 1 92.38 188 PHE A CA 1
ATOM 1351 C C . PHE A 1 188 ? 9.891 6.035 14.32 1 92.38 188 PHE A C 1
ATOM 1353 O O . PHE A 1 188 ? 9.375 5.551 15.328 1 92.38 188 PHE A O 1
ATOM 1360 N N . ASN A 1 189 ? 10.719 5.395 13.555 1 89.06 189 ASN A N 1
ATOM 1361 C CA . ASN A 1 189 ? 11.484 4.238 14.016 1 89.06 189 ASN A CA 1
ATOM 1362 C C . ASN A 1 189 ? 12.961 4.582 14.188 1 89.06 189 ASN A C 1
ATOM 1364 O O . ASN A 1 189 ? 13.641 4.945 13.219 1 89.06 189 ASN A O 1
ATOM 1368 N N . THR A 1 190 ? 13.43 4.387 15.43 1 87.38 190 THR A N 1
ATOM 1369 C CA . THR A 1 190 ? 14.773 4.867 15.734 1 87.38 190 THR A CA 1
ATOM 1370 C C . THR A 1 190 ? 15.781 3.727 15.648 1 87.38 190 THR A C 1
ATOM 1372 O O . THR A 1 190 ? 16.984 3.936 15.859 1 87.38 190 THR A O 1
ATOM 1375 N N . GLU A 1 191 ? 15.32 2.541 15.336 1 92.94 191 GLU A N 1
ATOM 1376 C CA . GLU A 1 191 ? 16.281 1.451 15.156 1 92.94 191 GLU A CA 1
ATOM 1377 C C . GLU A 1 191 ? 17.219 1.726 13.984 1 92.94 191 GLU A C 1
ATOM 1379 O O . GLU A 1 191 ? 16.766 2.02 12.875 1 92.94 191 GLU A O 1
ATOM 1384 N N . LYS A 1 192 ? 18.453 1.657 14.289 1 94.44 192 LYS A N 1
ATOM 1385 C CA . LYS A 1 192 ? 19.453 1.966 13.273 1 94.44 192 LYS A CA 1
ATOM 1386 C C . LYS A 1 192 ? 19.312 1.052 12.062 1 94.44 192 LYS A C 1
ATOM 1388 O O . LYS A 1 192 ? 19.125 -0.158 12.211 1 94.44 192 LYS A O 1
ATOM 1393 N N . THR A 1 193 ? 19.359 1.595 10.852 1 97.25 193 THR A N 1
ATOM 1394 C CA . THR A 1 193 ? 19.266 0.849 9.602 1 97.25 193 THR A CA 1
ATOM 1395 C C . THR A 1 193 ? 20 1.577 8.484 1 97.25 193 THR A C 1
ATOM 1397 O O . THR A 1 193 ? 19.969 2.807 8.406 1 97.25 193 THR A O 1
ATOM 1400 N N . VAL A 1 194 ? 20.625 0.816 7.645 1 98.06 194 VAL A N 1
ATOM 1401 C CA . VAL A 1 194 ? 21.344 1.399 6.523 1 98.06 194 VAL A CA 1
ATOM 1402 C C . VAL A 1 194 ? 20.406 1.609 5.344 1 98.06 194 VAL A C 1
ATOM 1404 O O . VAL A 1 194 ? 20.797 2.18 4.324 1 98.06 194 VAL A O 1
ATOM 1407 N N . LEU A 1 195 ? 19.188 1.188 5.441 1 98.06 195 LEU A N 1
ATOM 1408 C CA . LEU A 1 195 ? 18.234 1.207 4.332 1 98.06 195 LEU A CA 1
ATOM 1409 C C . LEU A 1 195 ? 18 2.633 3.846 1 98.06 195 LEU A C 1
ATOM 1411 O O . LEU A 1 195 ? 17.844 2.867 2.645 1 98.06 195 LEU A O 1
ATOM 1415 N N . ALA A 1 196 ? 17.922 3.582 4.785 1 97.12 196 ALA A N 1
ATOM 1416 C CA . ALA A 1 196 ? 17.734 4.973 4.387 1 97.12 196 ALA A CA 1
ATOM 1417 C C . ALA A 1 196 ? 18.875 5.445 3.488 1 97.12 196 ALA A C 1
ATOM 1419 O O . ALA A 1 196 ? 18.641 6.066 2.449 1 97.12 196 ALA A O 1
ATOM 1420 N N . GLN A 1 197 ? 20.062 5.129 3.877 1 97.25 197 GLN A N 1
ATOM 1421 C CA . GLN A 1 197 ? 21.234 5.496 3.1 1 97.25 197 GLN A CA 1
ATOM 1422 C C . GLN A 1 197 ? 21.25 4.77 1.756 1 97.25 197 GLN A C 1
ATOM 1424 O O . GLN A 1 197 ? 21.578 5.371 0.726 1 97.25 197 GLN A O 1
ATOM 1429 N N . LEU A 1 198 ? 20.953 3.537 1.74 1 98.12 198 LEU A N 1
ATOM 1430 C CA . LEU A 1 198 ? 20.953 2.746 0.514 1 98.12 198 LEU A CA 1
ATOM 1431 C C . LEU A 1 198 ? 19.938 3.277 -0.484 1 98.12 198 LEU A C 1
ATOM 1433 O O . LEU A 1 198 ? 20.203 3.316 -1.688 1 98.12 198 LEU A O 1
ATOM 1437 N N . VAL A 1 199 ? 18.766 3.65 -0.001 1 97.88 199 VAL A N 1
ATOM 1438 C CA . VAL A 1 199 ? 17.734 4.199 -0.869 1 97.88 199 VAL A CA 1
ATOM 1439 C C . VAL A 1 199 ? 18.219 5.516 -1.479 1 97.88 199 VAL A C 1
ATOM 1441 O O . VAL A 1 199 ? 18.047 5.746 -2.678 1 97.88 199 VAL A O 1
ATOM 1444 N N . LYS A 1 200 ? 18.812 6.406 -0.649 1 97.25 200 LYS A N 1
ATOM 1445 C CA . LYS A 1 200 ? 19.328 7.68 -1.137 1 97.25 200 LYS A CA 1
ATOM 1446 C C . LYS A 1 200 ? 20.391 7.465 -2.217 1 97.25 200 LYS A C 1
ATOM 1448 O O . LYS A 1 200 ? 20.391 8.148 -3.242 1 97.25 200 LYS A O 1
ATOM 1453 N N . GLU A 1 201 ? 21.266 6.52 -1.986 1 97.12 201 GLU A N 1
ATOM 1454 C CA . GLU A 1 201 ? 22.328 6.211 -2.932 1 97.12 201 GLU A CA 1
ATOM 1455 C C . GLU A 1 201 ? 21.766 5.637 -4.23 1 97.12 201 GLU A C 1
ATOM 1457 O O . GLU A 1 201 ? 22.219 5.996 -5.32 1 97.12 201 GLU A O 1
ATOM 1462 N N . GLU A 1 202 ? 20.844 4.766 -4.109 1 96.19 202 GLU A N 1
ATOM 1463 C CA . GLU A 1 202 ? 20.234 4.117 -5.27 1 96.19 202 GLU A CA 1
ATOM 1464 C C . GLU A 1 202 ? 19.609 5.137 -6.215 1 96.19 202 GLU A C 1
ATOM 1466 O O . GLU A 1 202 ? 19.703 4.992 -7.438 1 96.19 202 GLU A O 1
ATOM 1471 N N . LEU A 1 203 ? 19.047 6.188 -5.629 1 95.94 203 LEU A N 1
ATOM 1472 C CA . LEU A 1 203 ? 18.312 7.148 -6.438 1 95.94 203 LEU A CA 1
ATOM 1473 C C . LEU A 1 203 ? 19.078 8.453 -6.586 1 95.94 203 LEU A C 1
ATOM 1475 O O . LEU A 1 203 ? 18.656 9.352 -7.316 1 95.94 203 LEU A O 1
ATOM 1479 N N . GLY A 1 204 ? 20.188 8.594 -5.91 1 96.12 204 GLY A N 1
ATOM 1480 C CA . GLY A 1 204 ? 20.953 9.828 -5.926 1 96.12 204 GLY A CA 1
ATOM 1481 C C . GLY A 1 204 ? 20.219 11 -5.293 1 96.12 204 GLY A C 1
ATOM 1482 O O . GLY A 1 204 ? 20.234 12.109 -5.836 1 96.12 204 GLY A O 1
ATOM 1483 N N . LEU A 1 205 ? 19.625 10.703 -4.125 1 94.31 205 LEU A N 1
ATOM 1484 C CA . LEU A 1 205 ? 18.844 11.742 -3.457 1 94.31 205 LEU A CA 1
ATOM 1485 C C . LEU A 1 205 ? 19.719 12.547 -2.504 1 94.31 205 LEU A C 1
ATOM 1487 O O . LEU A 1 205 ? 20.562 11.984 -1.797 1 94.31 205 LEU A O 1
ATOM 1491 N N . ASN A 1 206 ? 19.531 13.812 -2.553 1 93.06 206 ASN A N 1
ATOM 1492 C CA . ASN A 1 206 ? 20.156 14.664 -1.553 1 93.06 206 ASN A CA 1
ATOM 1493 C C . ASN A 1 206 ? 19.344 14.711 -0.262 1 93.06 206 ASN A C 1
ATOM 1495 O O . ASN A 1 206 ? 19.906 14.711 0.833 1 93.06 206 ASN A O 1
ATOM 1499 N N . ASP A 1 207 ? 18.031 14.68 -0.453 1 92.31 207 ASP A N 1
ATOM 1500 C CA . ASP A 1 207 ? 17.078 14.695 0.648 1 92.31 207 ASP A CA 1
ATOM 1501 C C . ASP A 1 207 ? 15.984 13.641 0.449 1 92.31 207 ASP A C 1
ATOM 1503 O O . ASP A 1 207 ? 15.516 13.438 -0.67 1 92.31 207 ASP A O 1
ATOM 1507 N N . MET A 1 208 ? 15.594 13.031 1.552 1 93.12 208 MET A N 1
ATOM 1508 C CA . MET A 1 208 ? 14.633 11.938 1.466 1 93.12 208 MET A CA 1
ATOM 1509 C C . MET A 1 208 ? 13.297 12.43 0.928 1 93.12 208 MET A C 1
ATOM 1511 O O . MET A 1 208 ? 12.539 11.664 0.33 1 93.12 208 MET A O 1
ATOM 1515 N N . SER A 1 209 ? 13 13.68 1.095 1 87.69 209 SER A N 1
ATOM 1516 C CA . SER A 1 209 ? 11.742 14.234 0.622 1 87.69 209 SER A CA 1
ATOM 1517 C C . SER A 1 209 ? 11.609 14.109 -0.892 1 87.69 209 SER A C 1
ATOM 1519 O O . SER A 1 209 ? 10.5 14.148 -1.432 1 87.69 209 SER A O 1
ATOM 1521 N N . GLU A 1 210 ? 12.734 13.961 -1.548 1 89.69 210 GLU A N 1
ATOM 1522 C CA . GLU A 1 210 ? 12.75 13.797 -2.998 1 89.69 210 GLU A CA 1
ATOM 1523 C C . GLU A 1 210 ? 12.164 12.445 -3.404 1 89.69 210 GLU A C 1
ATOM 1525 O O . GLU A 1 210 ? 11.852 12.227 -4.578 1 89.69 210 GLU A O 1
ATOM 1530 N N . LEU A 1 211 ? 11.977 11.57 -2.447 1 91.88 211 LEU A N 1
ATOM 1531 C CA . LEU A 1 211 ? 11.375 10.258 -2.684 1 91.88 211 LEU A CA 1
ATOM 1532 C C . LEU A 1 211 ? 9.906 10.391 -3.057 1 91.88 211 LEU A C 1
ATOM 1534 O O . LEU A 1 211 ? 9.367 9.562 -3.799 1 91.88 211 LEU A O 1
ATOM 1538 N N . ILE A 1 212 ? 9.25 11.445 -2.613 1 87.75 212 ILE A N 1
ATOM 1539 C CA . ILE A 1 212 ? 7.812 11.617 -2.779 1 87.75 212 ILE A CA 1
ATOM 1540 C C . ILE A 1 212 ? 7.477 11.75 -4.262 1 87.75 212 ILE A C 1
ATOM 1542 O O . ILE A 1 212 ? 6.703 10.953 -4.805 1 87.75 212 ILE A O 1
ATOM 1546 N N . PRO A 1 213 ? 8.141 12.641 -4.945 1 83.56 213 PRO A N 1
ATOM 1547 C CA . PRO A 1 213 ? 7.816 12.711 -6.371 1 83.56 213 PRO A CA 1
ATOM 1548 C C . PRO A 1 213 ? 8.219 11.453 -7.129 1 83.56 213 PRO A C 1
ATOM 1550 O O . PRO A 1 213 ? 7.547 11.062 -8.094 1 83.56 213 PRO A O 1
ATOM 1553 N N . TYR A 1 214 ? 9.266 10.844 -6.738 1 87.94 214 TYR A N 1
ATOM 1554 C CA . TYR A 1 214 ? 9.68 9.609 -7.398 1 87.94 214 TYR A CA 1
ATOM 1555 C C . TYR A 1 214 ? 8.594 8.539 -7.293 1 87.94 214 TYR A C 1
ATOM 1557 O O . TYR A 1 214 ? 8.242 7.91 -8.289 1 87.94 214 TYR A O 1
ATOM 1565 N N . VAL A 1 215 ? 8.047 8.352 -6.105 1 89.12 215 VAL A N 1
ATOM 1566 C CA . VAL A 1 215 ? 7.113 7.27 -5.816 1 89.12 215 VAL A CA 1
ATOM 1567 C C . VAL A 1 215 ? 5.766 7.562 -6.469 1 89.12 215 VAL A C 1
ATOM 1569 O O . VAL A 1 215 ? 5.105 6.652 -6.98 1 89.12 215 VAL A O 1
ATOM 1572 N N . TYR A 1 216 ? 5.379 8.781 -6.574 1 84.38 216 TYR A N 1
ATOM 1573 C CA . TYR A 1 216 ? 3.988 9.062 -6.922 1 84.38 216 TYR A CA 1
ATOM 1574 C C . TYR A 1 216 ? 3.881 9.609 -8.344 1 84.38 216 TYR A C 1
ATOM 1576 O O . TYR A 1 216 ? 2.777 9.766 -8.867 1 84.38 216 TYR A O 1
ATOM 1584 N N . GLN A 1 217 ? 4.969 9.883 -9.039 1 79.88 217 GLN A N 1
ATOM 1585 C CA . GLN A 1 217 ? 4.934 10.352 -10.422 1 79.88 217 GLN A CA 1
ATOM 1586 C C . GLN A 1 217 ? 4.594 9.219 -11.383 1 79.88 217 GLN A C 1
ATOM 1588 O O . GLN A 1 217 ? 3.936 9.445 -12.398 1 79.88 217 GLN A O 1
ATOM 1593 N N . ASP A 1 218 ? 5.105 8.133 -11.109 1 77.38 218 ASP A N 1
ATOM 1594 C CA . ASP A 1 218 ? 4.879 6.93 -11.906 1 77.38 218 ASP A CA 1
ATOM 1595 C C . ASP A 1 218 ? 4.207 5.836 -11.078 1 77.38 218 ASP A C 1
ATOM 1597 O O . ASP A 1 218 ? 4.688 5.488 -10 1 77.38 218 ASP A O 1
ATOM 1601 N N . LYS A 1 219 ? 3.16 5.328 -11.711 1 71.75 219 LYS A N 1
ATOM 1602 C CA . LYS A 1 219 ? 2.318 4.438 -10.914 1 71.75 219 LYS A CA 1
ATOM 1603 C C . LYS A 1 219 ? 2.633 2.975 -11.211 1 71.75 219 LYS A C 1
ATOM 1605 O O . LYS A 1 219 ? 1.914 2.078 -10.766 1 71.75 219 LYS A O 1
ATOM 1610 N N . GLU A 1 220 ? 3.709 2.711 -11.852 1 79 220 GLU A N 1
ATOM 1611 C CA . GLU A 1 220 ? 4.059 1.319 -12.117 1 79 220 GLU A CA 1
ATOM 1612 C C . GLU A 1 220 ? 4.59 0.631 -10.867 1 79 220 GLU A C 1
ATOM 1614 O O . GLU A 1 220 ? 5.488 1.152 -10.195 1 79 220 GLU A O 1
ATOM 1619 N N . TRP A 1 221 ? 4.133 -0.587 -10.602 1 81.81 221 TRP A N 1
ATOM 1620 C CA . TRP A 1 221 ? 4.477 -1.307 -9.375 1 81.81 221 TRP A CA 1
ATOM 1621 C C . TRP A 1 221 ? 5.922 -1.787 -9.414 1 81.81 221 TRP A C 1
ATOM 1623 O O . TRP A 1 221 ? 6.566 -1.917 -8.375 1 81.81 221 TRP A O 1
ATOM 1633 N N . SER A 1 222 ? 6.438 -2.002 -10.609 1 82.69 222 SER A N 1
ATOM 1634 C CA . SER A 1 222 ? 7.797 -2.504 -10.773 1 82.69 222 SER A CA 1
ATOM 1635 C C . SER A 1 222 ? 8.82 -1.501 -10.25 1 82.69 222 SER A C 1
ATOM 1637 O O . SER A 1 222 ? 9.906 -1.886 -9.82 1 82.69 222 SER A O 1
ATOM 1639 N N . ARG A 1 223 ? 8.477 -0.277 -10.242 1 88.31 223 ARG A N 1
ATOM 1640 C CA . ARG A 1 223 ? 9.391 0.765 -9.773 1 88.31 223 ARG A CA 1
ATOM 1641 C C . ARG A 1 223 ? 9.609 0.662 -8.266 1 88.31 223 ARG A C 1
ATOM 1643 O O . ARG A 1 223 ? 10.664 1.052 -7.762 1 88.31 223 ARG A O 1
ATOM 1650 N N . ILE A 1 224 ? 8.594 0.131 -7.598 1 92.25 224 ILE A N 1
ATOM 1651 C CA . ILE A 1 224 ? 8.719 -0.075 -6.16 1 92.25 224 ILE A CA 1
ATOM 1652 C C . ILE A 1 224 ? 9.445 -1.387 -5.883 1 92.25 224 ILE A C 1
ATOM 1654 O O . ILE A 1 224 ? 10.312 -1.452 -5.008 1 92.25 224 ILE A O 1
ATOM 1658 N N . ALA A 1 225 ? 9.164 -2.385 -6.703 1 91.12 225 ALA A N 1
ATOM 1659 C CA . ALA A 1 225 ? 9.75 -3.709 -6.527 1 91.12 225 ALA A CA 1
ATOM 1660 C C . ALA A 1 225 ? 11.266 -3.662 -6.703 1 91.12 225 ALA A C 1
ATOM 1662 O O . ALA A 1 225 ? 11.992 -4.488 -6.141 1 91.12 225 ALA A O 1
ATOM 1663 N N . ARG A 1 226 ? 11.734 -2.732 -7.398 1 91.94 226 ARG A N 1
ATOM 1664 C CA . ARG A 1 226 ? 13.156 -2.637 -7.715 1 91.94 226 ARG A CA 1
ATOM 1665 C C . ARG A 1 226 ? 13.977 -2.369 -6.457 1 91.94 226 ARG A C 1
ATOM 1667 O O . ARG A 1 226 ? 15.195 -2.549 -6.453 1 91.94 226 ARG A O 1
ATOM 1674 N N . PHE A 1 227 ? 13.367 -2.018 -5.355 1 96.44 227 PHE A N 1
ATOM 1675 C CA . PHE A 1 227 ? 14.086 -1.699 -4.125 1 96.44 227 PHE A CA 1
ATOM 1676 C C . PHE A 1 227 ? 14.258 -2.943 -3.26 1 96.44 227 PHE A C 1
ATOM 1678 O O . PHE A 1 227 ? 14.984 -2.92 -2.268 1 96.44 227 PHE A O 1
ATOM 1685 N N . ALA A 1 228 ? 13.641 -4.043 -3.627 1 95.81 228 ALA A N 1
ATOM 1686 C CA . ALA A 1 228 ? 13.688 -5.277 -2.844 1 95.81 228 ALA A CA 1
ATOM 1687 C C . ALA A 1 228 ? 15.117 -5.754 -2.645 1 95.81 228 ALA A C 1
ATOM 1689 O O . ALA A 1 228 ? 15.516 -6.109 -1.531 1 95.81 228 ALA A O 1
ATOM 1690 N N . PRO A 1 229 ? 15.984 -5.629 -3.633 1 95.69 229 PRO A N 1
ATOM 1691 C CA . PRO A 1 229 ? 17.359 -6.121 -3.469 1 95.69 229 PRO A CA 1
ATOM 1692 C C . PRO A 1 229 ? 18.125 -5.355 -2.398 1 95.69 229 PRO A C 1
ATOM 1694 O O . PRO A 1 229 ? 19.062 -5.898 -1.809 1 95.69 229 PRO A O 1
ATOM 1697 N N . LEU A 1 230 ? 17.734 -4.145 -2.111 1 97.75 230 LEU A N 1
ATOM 1698 C CA . LEU A 1 230 ? 18.438 -3.355 -1.099 1 97.75 230 LEU A CA 1
ATOM 1699 C C . LEU A 1 230 ? 18.281 -3.992 0.279 1 97.75 230 LEU A C 1
ATOM 1701 O O . LEU A 1 230 ? 19.188 -3.877 1.116 1 97.75 230 LEU A O 1
ATOM 1705 N N . CYS A 1 231 ? 17.172 -4.652 0.515 1 97.81 231 CYS A N 1
ATOM 1706 C CA . CYS A 1 231 ? 16.984 -5.348 1.783 1 97.81 231 CYS A CA 1
ATOM 1707 C C . CYS A 1 231 ? 17.984 -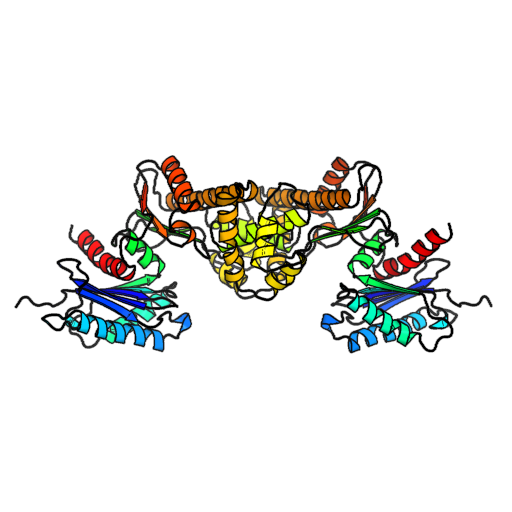6.473 1.957 1 97.81 231 CYS A C 1
ATOM 1709 O O . CYS A 1 231 ? 18.594 -6.605 3.018 1 97.81 231 CYS A O 1
ATOM 1711 N N . PHE A 1 232 ? 18.188 -7.207 0.905 1 96.88 232 PHE A N 1
ATOM 1712 C CA . PHE A 1 232 ? 19.109 -8.328 0.956 1 96.88 232 PHE A CA 1
ATOM 1713 C C . PHE A 1 232 ? 20.547 -7.836 1.077 1 96.88 232 PHE A C 1
ATOM 1715 O O . PHE A 1 232 ? 21.359 -8.422 1.799 1 96.88 232 PHE A O 1
ATOM 1722 N N . LYS A 1 233 ? 20.859 -6.773 0.364 1 96.75 233 LYS A N 1
ATOM 1723 C CA . LYS A 1 233 ? 22.156 -6.141 0.49 1 96.75 233 LYS A CA 1
ATOM 1724 C C . LYS A 1 233 ? 22.422 -5.695 1.927 1 96.75 233 LYS A C 1
ATOM 1726 O O . LYS A 1 233 ? 23.516 -5.906 2.461 1 96.75 233 LYS A O 1
ATOM 1731 N N . ALA A 1 234 ? 21.438 -5.125 2.545 1 98.06 234 ALA A N 1
ATOM 1732 C CA . ALA A 1 234 ? 21.547 -4.648 3.922 1 98.06 234 ALA A CA 1
ATOM 1733 C C . ALA A 1 234 ? 21.828 -5.805 4.875 1 98.06 234 ALA A C 1
ATOM 1735 O O . ALA A 1 234 ? 22.625 -5.668 5.816 1 98.06 234 ALA A O 1
ATOM 1736 N N . VAL A 1 235 ? 21.203 -6.918 4.66 1 97.44 235 VAL A N 1
ATOM 1737 C CA . VAL A 1 235 ? 21.422 -8.094 5.504 1 97.44 235 VAL A CA 1
ATOM 1738 C C . VAL A 1 235 ? 22.828 -8.648 5.281 1 97.44 235 VAL A C 1
ATOM 1740 O O . VAL A 1 235 ? 23.578 -8.828 6.234 1 97.44 235 VAL A O 1
ATOM 1743 N N . ARG A 1 236 ? 23.234 -8.82 4.074 1 96.19 236 ARG A N 1
ATOM 1744 C CA . ARG A 1 236 ? 24.469 -9.531 3.73 1 96.19 236 ARG A CA 1
ATOM 1745 C C . ARG A 1 236 ? 25.688 -8.688 4.051 1 96.19 236 ARG A C 1
ATOM 1747 O O . ARG A 1 236 ? 26.703 -9.203 4.551 1 96.19 236 ARG A O 1
ATOM 1754 N N . GLU A 1 237 ? 25.562 -7.422 3.746 1 97.19 237 GLU A N 1
ATOM 1755 C CA . GLU A 1 237 ? 26.75 -6.582 3.807 1 97.19 237 GLU A CA 1
ATOM 1756 C C . GLU A 1 237 ? 26.828 -5.824 5.129 1 97.19 237 GLU A C 1
ATOM 1758 O O . GLU A 1 237 ? 27.906 -5.434 5.57 1 97.19 237 GLU A O 1
ATOM 1763 N N . HIS A 1 238 ? 25.688 -5.66 5.852 1 97.5 238 HIS A N 1
ATOM 1764 C CA . HIS A 1 238 ? 25.719 -4.766 7.004 1 97.5 238 HIS A CA 1
ATOM 1765 C C . HIS A 1 238 ? 25.094 -5.422 8.227 1 97.5 238 HIS A C 1
ATOM 1767 O O . HIS A 1 238 ? 25.016 -4.812 9.297 1 97.5 238 HIS A O 1
ATOM 1773 N N . ASP A 1 239 ? 24.594 -6.602 8.07 1 97.62 239 ASP A N 1
ATOM 1774 C CA . ASP A 1 239 ? 23.922 -7.297 9.164 1 97.62 239 ASP A CA 1
ATOM 1775 C C . ASP A 1 239 ? 22.828 -6.422 9.781 1 97.62 239 ASP A C 1
ATOM 1777 O O . ASP A 1 239 ? 22.688 -6.355 11 1 97.62 239 ASP A O 1
ATOM 1781 N N . ASP A 1 240 ? 22.094 -5.754 8.969 1 98.06 240 ASP A N 1
ATOM 1782 C CA . ASP A 1 240 ? 21.078 -4.781 9.375 1 98.06 240 ASP A CA 1
ATOM 1783 C C . ASP A 1 240 ? 19.891 -5.469 10.047 1 98.06 240 ASP A C 1
ATOM 1785 O O . ASP A 1 240 ? 19.234 -6.312 9.438 1 98.06 240 ASP A O 1
ATOM 1789 N N . LYS A 1 241 ? 19.562 -5.082 11.195 1 97.88 241 LYS A N 1
ATOM 1790 C CA . LYS A 1 241 ? 18.531 -5.738 12 1 97.88 241 LYS A CA 1
ATOM 1791 C C . LYS A 1 241 ? 17.141 -5.492 11.414 1 97.88 241 LYS A C 1
ATOM 1793 O O . LYS A 1 241 ? 16.297 -6.391 11.406 1 97.88 241 LYS A O 1
ATOM 1798 N N . VAL A 1 242 ? 16.906 -4.281 10.953 1 97.94 242 VAL A N 1
ATOM 1799 C CA . VAL A 1 242 ? 15.617 -3.938 10.367 1 97.94 242 VAL A CA 1
ATOM 1800 C C . VAL A 1 242 ? 15.383 -4.781 9.117 1 97.94 242 VAL A C 1
ATOM 1802 O O . VAL A 1 242 ? 14.297 -5.34 8.938 1 97.94 242 VAL A O 1
ATOM 1805 N N . ALA A 1 243 ? 16.375 -4.898 8.312 1 98.19 243 ALA A N 1
ATOM 1806 C CA . ALA A 1 243 ? 16.281 -5.691 7.09 1 98.19 243 ALA A CA 1
ATOM 1807 C C . ALA A 1 243 ? 16.062 -7.164 7.406 1 98.19 243 ALA A C 1
ATOM 1809 O O . ALA A 1 243 ? 15.266 -7.836 6.746 1 98.19 243 ALA A O 1
ATOM 1810 N N . LYS A 1 244 ? 16.734 -7.68 8.398 1 98.25 244 LYS A N 1
ATOM 1811 C CA . LYS A 1 244 ? 16.562 -9.07 8.812 1 98.25 244 LYS A CA 1
ATOM 1812 C C . LYS A 1 244 ? 15.133 -9.328 9.273 1 98.25 244 LYS A C 1
ATOM 1814 O O . LYS A 1 244 ? 14.562 -10.391 8.984 1 98.25 244 LYS A O 1
ATOM 1819 N N . GLN A 1 245 ? 14.609 -8.414 9.977 1 98.12 245 GLN A N 1
ATOM 1820 C CA . GLN A 1 245 ? 13.219 -8.539 10.414 1 98.12 245 GLN A CA 1
ATOM 1821 C C . GLN A 1 245 ? 12.266 -8.602 9.227 1 98.12 245 GLN A C 1
ATOM 1823 O O . GLN A 1 245 ? 11.305 -9.375 9.234 1 98.12 245 GLN A O 1
ATOM 1828 N N . LEU A 1 246 ? 12.531 -7.785 8.227 1 98 246 LEU A N 1
ATOM 1829 C CA . LEU A 1 246 ? 11.695 -7.781 7.031 1 98 246 LEU A CA 1
ATOM 1830 C C . LEU A 1 246 ? 11.773 -9.125 6.312 1 98 246 LEU A C 1
ATOM 1832 O O . LEU A 1 246 ? 10.75 -9.656 5.871 1 98 246 LEU A O 1
ATOM 1836 N N . VAL A 1 247 ? 12.984 -9.688 6.238 1 97.88 247 VAL A N 1
ATOM 1837 C CA . VAL A 1 247 ? 13.18 -10.969 5.582 1 97.88 247 VAL A CA 1
ATOM 1838 C C . VAL A 1 247 ? 12.438 -12.062 6.352 1 97.88 247 VAL A C 1
ATOM 1840 O O . VAL A 1 247 ? 11.773 -12.914 5.758 1 97.88 247 VAL A O 1
ATOM 1843 N N . ASN A 1 248 ? 12.516 -12 7.625 1 98.25 248 ASN A N 1
ATOM 1844 C CA . ASN A 1 248 ? 11.828 -12.984 8.453 1 98.25 248 ASN A CA 1
ATOM 1845 C C . ASN A 1 248 ? 10.312 -12.883 8.305 1 98.25 248 ASN A C 1
ATOM 1847 O O . ASN A 1 248 ? 9.617 -13.898 8.281 1 98.25 248 ASN A O 1
ATOM 1851 N N . GLU A 1 249 ? 9.844 -11.672 8.266 1 97.88 249 GLU A N 1
ATOM 1852 C CA . GLU A 1 249 ? 8.414 -11.469 8.039 1 97.88 249 GLU A CA 1
ATOM 1853 C C . GLU A 1 249 ? 7.984 -12.031 6.688 1 97.88 249 GLU A C 1
ATOM 1855 O O . GLU A 1 249 ? 6.918 -12.641 6.574 1 97.88 249 GLU A O 1
ATOM 1860 N N . MET A 1 250 ? 8.766 -11.797 5.73 1 97.31 250 MET A N 1
ATOM 1861 C CA . MET A 1 250 ? 8.508 -12.297 4.383 1 97.31 250 MET A CA 1
ATOM 1862 C C . MET A 1 250 ? 8.43 -13.82 4.371 1 97.31 250 MET A C 1
ATOM 1864 O O . MET A 1 250 ? 7.508 -14.398 3.793 1 97.31 250 MET A O 1
ATOM 1868 N N . ILE A 1 251 ? 9.398 -14.469 5.02 1 97.94 251 ILE A N 1
ATOM 1869 C CA . ILE A 1 251 ? 9.445 -15.93 5.102 1 97.94 251 ILE A CA 1
ATOM 1870 C C . ILE A 1 251 ? 8.203 -16.453 5.824 1 97.94 251 ILE A C 1
ATOM 1872 O O . ILE A 1 251 ? 7.574 -17.406 5.375 1 97.94 251 ILE A O 1
ATOM 1876 N N . SER A 1 252 ? 7.871 -15.781 6.863 1 98.19 252 SER A N 1
ATOM 1877 C CA . SER A 1 252 ? 6.703 -16.188 7.641 1 98.19 252 SER A CA 1
ATOM 1878 C C . SER A 1 252 ? 5.426 -16.094 6.812 1 98.19 252 SER A C 1
ATOM 1880 O O . SER A 1 252 ? 4.586 -17 6.859 1 98.19 252 SER A O 1
ATOM 1882 N N . ASP A 1 253 ? 5.289 -15.062 6.082 1 97.62 253 ASP A N 1
ATOM 1883 C CA . ASP A 1 253 ? 4.098 -14.852 5.258 1 97.62 253 ASP A CA 1
ATOM 1884 C C . ASP A 1 253 ? 4.012 -15.898 4.145 1 97.62 253 ASP A C 1
ATOM 1886 O O . ASP A 1 253 ? 2.941 -16.453 3.896 1 97.62 253 ASP A O 1
ATOM 1890 N N . LEU A 1 254 ? 5.094 -16.141 3.473 1 98 254 LEU A N 1
ATOM 1891 C CA . LEU A 1 254 ? 5.113 -17.125 2.398 1 98 254 LEU A CA 1
ATOM 1892 C C . LEU A 1 254 ? 4.828 -18.516 2.939 1 98 254 LEU A C 1
ATOM 1894 O O . LEU A 1 254 ? 4.113 -19.297 2.305 1 98 254 LEU A O 1
ATOM 1898 N N . LYS A 1 255 ? 5.426 -18.844 4.098 1 98.31 255 LYS A N 1
ATOM 1899 C CA . LYS A 1 255 ? 5.133 -20.109 4.758 1 98.31 255 LYS A CA 1
ATOM 1900 C C . LYS A 1 255 ? 3.637 -20.266 5.02 1 98.31 255 LYS A C 1
ATOM 1902 O O . LYS A 1 255 ? 3.053 -21.312 4.73 1 98.31 255 LYS A O 1
ATOM 1907 N N . GLN A 1 256 ? 3.104 -19.219 5.496 1 97.69 256 GLN A N 1
ATOM 1908 C CA . GLN A 1 256 ? 1.68 -19.25 5.816 1 97.69 256 GLN A CA 1
ATOM 1909 C C . GLN A 1 256 ? 0.838 -19.438 4.555 1 97.69 256 GLN A C 1
ATOM 1911 O O . GLN A 1 256 ? -0.202 -20.094 4.59 1 97.69 256 GLN A O 1
ATOM 1916 N N . MET A 1 257 ? 1.193 -18.844 3.486 1 96.81 257 MET A N 1
ATOM 1917 C CA . MET A 1 257 ? 0.486 -19.031 2.221 1 96.81 257 MET A CA 1
ATOM 1918 C C . MET A 1 257 ? 0.476 -20.5 1.803 1 96.81 257 MET A C 1
ATOM 1920 O O . MET A 1 257 ? -0.566 -21.031 1.418 1 96.81 257 MET A O 1
ATOM 1924 N N . VAL A 1 258 ? 1.625 -21.109 1.903 1 97.19 258 VAL A N 1
ATOM 1925 C CA . VAL A 1 258 ? 1.75 -22.516 1.528 1 97.19 258 VAL A CA 1
ATOM 1926 C C . VAL A 1 258 ? 0.915 -23.375 2.471 1 97.19 258 VAL A C 1
ATOM 1928 O O . VAL A 1 258 ? 0.168 -24.25 2.023 1 97.19 258 VAL A O 1
ATOM 1931 N N . GLU A 1 259 ? 1.028 -23.094 3.746 1 97.5 259 GLU A N 1
ATOM 1932 C CA . GLU A 1 259 ? 0.277 -23.859 4.738 1 97.5 259 GLU A CA 1
ATOM 1933 C C . GLU A 1 259 ? -1.227 -23.734 4.512 1 97.5 259 GLU A C 1
ATOM 1935 O O . GLU A 1 259 ? -1.967 -24.719 4.645 1 97.5 259 GLU A O 1
ATOM 1940 N N . THR A 1 260 ? -1.61 -22.547 4.207 1 97 260 THR A N 1
ATOM 1941 C CA . THR A 1 260 ? -3.023 -22.281 3.953 1 97 260 THR A CA 1
ATOM 1942 C C . THR A 1 260 ? -3.502 -23.047 2.721 1 97 260 THR A C 1
ATOM 1944 O O . THR A 1 260 ? -4.539 -23.703 2.758 1 97 260 THR A O 1
ATOM 1947 N N . ASN A 1 261 ? -2.781 -22.969 1.679 1 95.38 261 ASN A N 1
ATOM 1948 C CA . ASN A 1 261 ? -3.141 -23.672 0.452 1 95.38 261 ASN A CA 1
ATOM 1949 C C . ASN A 1 261 ? -3.18 -25.188 0.662 1 95.38 261 ASN A C 1
ATOM 1951 O O . ASN A 1 261 ? -4.102 -25.859 0.201 1 95.38 261 ASN A O 1
ATOM 1955 N N . ALA A 1 262 ? -2.193 -25.672 1.352 1 96.31 262 ALA A N 1
ATOM 1956 C CA . ALA A 1 262 ? -2.129 -27.094 1.671 1 96.31 262 ALA A CA 1
ATOM 1957 C C . ALA A 1 262 ? -3.35 -27.531 2.477 1 96.31 262 ALA A C 1
ATOM 1959 O O . ALA A 1 262 ? -3.93 -28.594 2.213 1 96.31 262 ALA A O 1
ATOM 1960 N N . ARG A 1 263 ? -3.689 -26.75 3.4 1 95.62 263 ARG A N 1
ATOM 1961 C CA . ARG A 1 263 ? -4.848 -27.062 4.23 1 95.62 263 ARG A CA 1
ATOM 1962 C C . ARG A 1 263 ? -6.125 -27.109 3.396 1 95.62 263 ARG A C 1
ATOM 1964 O O . ARG A 1 263 ? -6.93 -28.031 3.539 1 95.62 263 ARG A O 1
ATOM 1971 N N . LYS A 1 264 ? -6.312 -26.172 2.551 1 94.25 264 LYS A N 1
ATOM 1972 C CA . LYS A 1 264 ? -7.488 -26.125 1.685 1 94.25 264 LYS A CA 1
ATOM 1973 C C . LYS A 1 264 ? -7.574 -27.375 0.806 1 94.25 264 LYS A C 1
ATOM 1975 O O . LYS A 1 264 ? -8.672 -27.844 0.5 1 94.25 264 LYS A O 1
ATOM 1980 N N . LEU A 1 265 ? -6.453 -27.875 0.431 1 94.25 265 LEU A N 1
ATOM 1981 C CA . LEU A 1 265 ? -6.375 -29.031 -0.464 1 94.25 265 LEU A CA 1
ATOM 1982 C C . LEU A 1 265 ? -6.293 -30.328 0.327 1 94.25 265 LEU A C 1
ATOM 1984 O O . LEU A 1 265 ? -6.215 -31.406 -0.257 1 94.25 265 LEU A O 1
ATOM 1988 N N . GLN A 1 266 ? -6.238 -30.156 1.644 1 94.44 266 GLN A N 1
ATOM 1989 C CA . GLN A 1 266 ? -6.098 -31.297 2.539 1 94.44 266 GLN A CA 1
ATOM 1990 C C . GLN A 1 266 ? -4.805 -32.062 2.264 1 94.44 266 GLN A C 1
ATOM 1992 O O . GLN A 1 266 ? -4.805 -33.281 2.172 1 94.44 266 GLN A O 1
ATOM 1997 N N . LEU A 1 267 ? -3.805 -31.344 2.08 1 92.75 267 LEU A N 1
ATOM 1998 C CA . LEU A 1 267 ? -2.459 -31.875 1.904 1 92.75 267 LEU A CA 1
ATOM 1999 C C . LEU A 1 267 ? -1.612 -31.641 3.15 1 92.75 267 LEU A C 1
ATOM 2001 O O . LEU A 1 267 ? -1.856 -30.703 3.9 1 92.75 267 LEU A O 1
ATOM 2005 N N . GLY A 1 268 ? -0.568 -32.5 3.387 1 87.25 268 GLY A N 1
ATOM 2006 C CA . GLY A 1 268 ? 0.404 -32.281 4.441 1 87.25 268 GLY A CA 1
ATOM 2007 C C . GLY A 1 268 ? 0.051 -32.969 5.746 1 87.25 268 GLY A C 1
ATOM 2008 O O . GLY A 1 268 ? 0.892 -33.062 6.641 1 87.25 268 GLY A O 1
ATOM 2009 N N . SER A 1 269 ? -1.197 -33.281 5.887 1 84.12 269 SER A N 1
ATOM 2010 C CA . SER A 1 269 ? -1.542 -34.031 7.078 1 84.12 269 SER A CA 1
ATOM 2011 C C . SER A 1 269 ? -1.366 -35.531 6.832 1 84.12 269 SER A C 1
ATOM 2013 O O . SER A 1 269 ? -0.542 -36.188 7.48 1 84.12 269 SER A O 1
ATOM 2015 N N . GLU A 1 270 ? -2.078 -36 5.797 1 82.94 270 GLU A N 1
ATOM 2016 C CA . GLU A 1 270 ? -1.975 -37.438 5.512 1 82.94 270 GLU A CA 1
ATOM 2017 C C . GLU A 1 270 ? -1.392 -37.688 4.121 1 82.94 270 GLU A C 1
ATOM 2019 O O . GLU A 1 270 ? -0.894 -38.781 3.834 1 82.94 270 GLU A O 1
ATOM 2024 N N . ARG A 1 271 ? -1.443 -36.75 3.379 1 91.56 271 ARG A N 1
ATOM 2025 C CA . ARG A 1 271 ? -0.984 -36.875 2 1 91.56 271 ARG A CA 1
ATOM 2026 C C . ARG A 1 271 ? 0.241 -36 1.743 1 91.56 271 ARG A C 1
ATOM 2028 O O . ARG A 1 271 ? 0.258 -34.812 2.104 1 91.56 271 ARG A O 1
ATOM 2035 N N . LYS A 1 272 ? 1.164 -36.594 1.147 1 94.31 272 LYS A N 1
ATOM 2036 C CA . LYS A 1 272 ? 2.359 -35.875 0.748 1 94.31 272 LYS A CA 1
ATOM 2037 C C . LYS A 1 272 ? 2.076 -34.969 -0.451 1 94.31 272 LYS A C 1
ATOM 2039 O O . LYS A 1 272 ? 1.113 -35.188 -1.188 1 94.31 272 LYS A O 1
ATOM 2044 N N . PHE A 1 273 ? 2.848 -33.906 -0.548 1 94.62 273 PHE A N 1
ATOM 2045 C CA . PHE A 1 273 ? 2.713 -33.062 -1.727 1 94.62 273 PHE A CA 1
ATOM 2046 C C . PHE A 1 273 ? 4.062 -32.469 -2.131 1 94.62 273 PHE A C 1
ATOM 2048 O O . PHE A 1 273 ? 5.02 -32.5 -1.354 1 94.62 273 PHE A O 1
ATOM 2055 N N . THR A 1 274 ? 4.09 -32.094 -3.367 1 93.62 274 THR A N 1
ATOM 2056 C CA . THR A 1 274 ? 5.273 -31.422 -3.914 1 93.62 274 THR A CA 1
ATOM 2057 C C . THR A 1 274 ? 5.07 -29.922 -3.988 1 93.62 274 THR A C 1
ATOM 2059 O O . THR A 1 274 ? 4 -29.453 -4.383 1 93.62 274 THR A O 1
ATOM 2062 N N . LEU A 1 275 ? 6.066 -29.172 -3.496 1 95.62 275 LEU A N 1
ATOM 2063 C CA . LEU A 1 275 ? 6.062 -27.719 -3.6 1 95.62 275 LEU A CA 1
ATOM 2064 C C . LEU A 1 275 ? 7.082 -27.25 -4.629 1 95.62 275 LEU A C 1
ATOM 2066 O O . LEU A 1 275 ? 8.258 -27.609 -4.562 1 95.62 275 LEU A O 1
ATOM 2070 N N . VAL A 1 276 ? 6.605 -26.438 -5.504 1 93.31 276 VAL A N 1
ATOM 2071 C CA . VAL A 1 276 ? 7.492 -25.906 -6.531 1 93.31 276 VAL A CA 1
ATOM 2072 C C . VAL A 1 276 ? 7.672 -24.391 -6.324 1 93.31 276 VAL A C 1
ATOM 2074 O O . VAL A 1 276 ? 6.691 -23.656 -6.234 1 93.31 276 VAL A O 1
ATOM 2077 N N . TYR A 1 277 ? 8.945 -23.969 -6.242 1 94.06 277 TYR A N 1
ATOM 2078 C CA . TYR A 1 277 ? 9.258 -22.531 -6.164 1 94.06 277 TYR A CA 1
ATOM 2079 C C . TYR A 1 277 ? 9.297 -21.922 -7.555 1 94.06 277 TYR A C 1
ATOM 2081 O O . TYR A 1 277 ? 9.836 -22.5 -8.492 1 94.06 277 TYR A O 1
ATOM 2089 N N . CYS A 1 278 ? 8.664 -20.828 -7.637 1 87.19 278 CYS A N 1
ATOM 2090 C CA . CYS A 1 278 ? 8.742 -20.016 -8.844 1 87.19 278 CYS A CA 1
ATOM 2091 C C . CYS A 1 278 ? 8.93 -18.547 -8.508 1 87.19 278 CYS A C 1
ATOM 2093 O O . CYS A 1 278 ? 8.406 -18.062 -7.5 1 87.19 278 CYS A O 1
ATOM 2095 N N . GLY A 1 279 ? 9.719 -17.797 -9.406 1 86.88 279 GLY A N 1
ATOM 2096 C CA . GLY A 1 279 ? 9.938 -16.375 -9.203 1 86.88 279 GLY A CA 1
ATOM 2097 C C . GLY A 1 279 ? 11.312 -16.047 -8.641 1 86.88 279 GLY A C 1
ATOM 2098 O O . GLY A 1 279 ? 11.875 -16.828 -7.871 1 86.88 279 GLY A O 1
ATOM 2099 N N . SER A 1 280 ? 11.727 -14.898 -8.852 1 85.81 280 SER A N 1
ATOM 2100 C CA . SER A 1 280 ? 13.109 -14.523 -8.609 1 85.81 280 SER A CA 1
ATOM 2101 C C . SER A 1 280 ? 13.391 -14.391 -7.113 1 85.81 280 SER A C 1
ATOM 2103 O O . SER A 1 280 ? 14.531 -14.586 -6.672 1 85.81 280 SER A O 1
ATOM 2105 N N . ILE A 1 281 ? 12.422 -14.094 -6.336 1 91.38 281 ILE A N 1
ATOM 2106 C CA . ILE A 1 281 ? 12.609 -13.953 -4.898 1 91.38 281 ILE A CA 1
ATOM 2107 C C . ILE A 1 281 ? 13.055 -15.297 -4.305 1 91.38 281 ILE A C 1
ATOM 2109 O O . ILE A 1 281 ? 13.859 -15.328 -3.377 1 91.38 281 ILE A O 1
ATOM 2113 N N . LEU A 1 282 ? 12.562 -16.359 -4.934 1 92.69 282 LEU A N 1
ATOM 2114 C CA . LEU A 1 282 ? 12.75 -17.688 -4.352 1 92.69 282 LEU A CA 1
ATOM 2115 C C . LEU A 1 282 ? 13.891 -18.438 -5.055 1 92.69 282 LEU A C 1
ATOM 2117 O O . LEU A 1 282 ? 14.602 -19.219 -4.426 1 92.69 282 LEU A O 1
ATOM 2121 N N . THR A 1 283 ? 14.062 -18.188 -6.297 1 85.94 283 THR A N 1
ATOM 2122 C CA . THR A 1 283 ? 14.82 -19.156 -7.102 1 85.94 283 THR A CA 1
ATOM 2123 C C . THR A 1 283 ? 16.219 -18.609 -7.41 1 85.94 283 THR A C 1
ATOM 2125 O O . THR A 1 283 ? 17.078 -19.344 -7.918 1 85.94 283 THR A O 1
ATOM 2128 N N . HIS A 1 284 ? 16.516 -17.469 -7.059 1 81.69 284 HIS A N 1
ATOM 2129 C CA . HIS A 1 284 ? 17.859 -16.984 -7.355 1 81.69 284 HIS A CA 1
ATOM 2130 C C . HIS A 1 284 ? 18.891 -17.641 -6.449 1 81.69 284 HIS A C 1
ATOM 2132 O O . HIS A 1 284 ? 18.547 -18.172 -5.387 1 81.69 284 HIS A O 1
ATOM 2138 N N . ASP A 1 285 ? 20.125 -17.672 -6.953 1 78.25 285 ASP A N 1
ATOM 2139 C CA . ASP A 1 285 ? 21.188 -18.312 -6.207 1 78.25 285 ASP A CA 1
ATOM 2140 C C . ASP A 1 285 ? 21.391 -17.656 -4.84 1 78.25 285 ASP A C 1
ATOM 2142 O O . ASP A 1 285 ? 21.469 -16.438 -4.738 1 78.25 285 ASP A O 1
ATOM 2146 N N . ASN A 1 286 ? 21.453 -18.484 -3.834 1 84.31 286 ASN A N 1
ATOM 2147 C CA . ASN A 1 286 ? 21.656 -18.047 -2.459 1 84.31 286 ASN A CA 1
ATOM 2148 C C . ASN A 1 286 ? 20.531 -17.141 -1.977 1 84.31 286 ASN A C 1
ATOM 2150 O O . ASN A 1 286 ? 20.781 -16.109 -1.352 1 84.31 286 ASN A O 1
ATOM 2154 N N . SER A 1 287 ? 19.422 -17.547 -2.359 1 90.75 287 SER A N 1
ATOM 2155 C CA . SER A 1 287 ? 18.25 -16.797 -1.902 1 90.75 287 SER A CA 1
ATOM 2156 C C . SER A 1 287 ? 18.047 -16.969 -0.401 1 90.75 287 SER A C 1
ATOM 2158 O O . SER A 1 287 ? 17.688 -18.047 0.063 1 90.75 287 SER A O 1
ATOM 2160 N N . LEU A 1 288 ? 18.172 -15.867 0.324 1 93.69 288 LEU A N 1
ATOM 2161 C CA . LEU A 1 288 ? 17.922 -15.859 1.763 1 93.69 288 LEU A CA 1
ATOM 2162 C C . LEU A 1 288 ? 16.5 -16.297 2.072 1 93.69 288 LEU A C 1
ATOM 2164 O O . LEU A 1 288 ? 16.266 -17.062 3.023 1 93.69 288 LEU A O 1
ATOM 2168 N N . VAL A 1 289 ? 15.594 -15.875 1.262 1 96.75 289 VAL A N 1
ATOM 2169 C CA . VAL A 1 289 ? 14.18 -16.156 1.482 1 96.75 289 VAL A CA 1
ATOM 2170 C C . VAL A 1 289 ? 13.883 -17.609 1.131 1 96.75 289 VAL A C 1
ATOM 2172 O O . VAL A 1 289 ? 13.188 -18.312 1.873 1 96.75 289 VAL A O 1
ATOM 2175 N N . GLY A 1 290 ? 14.383 -18.109 -0.024 1 96.12 290 GLY A N 1
ATOM 2176 C CA . GLY A 1 290 ? 14.188 -19.5 -0.417 1 96.12 290 GLY A CA 1
ATOM 2177 C C . GLY A 1 290 ? 14.711 -20.484 0.609 1 96.12 290 GLY A C 1
ATOM 2178 O O . GLY A 1 290 ? 14.008 -21.422 0.987 1 96.12 290 GLY A O 1
ATOM 2179 N N . GLU A 1 291 ? 15.898 -20.234 1.062 1 95.81 291 GLU A N 1
ATOM 2180 C CA . GLU A 1 291 ? 16.531 -21.109 2.047 1 95.81 291 GLU A CA 1
ATOM 2181 C C . GLU A 1 291 ? 15.766 -21.078 3.371 1 95.81 291 GLU A C 1
ATOM 2183 O O . GLU A 1 291 ? 15.516 -22.125 3.969 1 95.81 291 GLU A O 1
ATOM 2188 N N . GLY A 1 292 ? 15.492 -19.859 3.836 1 97.31 292 GLY A N 1
ATOM 2189 C CA . GLY A 1 292 ? 14.742 -19.734 5.074 1 97.31 292 GLY A CA 1
ATOM 2190 C C . GLY A 1 292 ? 13.367 -20.375 5.004 1 97.31 292 GLY A C 1
ATOM 2191 O O . GLY A 1 292 ? 12.922 -21.016 5.961 1 97.31 292 GLY A O 1
ATOM 2192 N N . LEU A 1 293 ? 12.758 -20.234 3.898 1 98 293 LEU A N 1
ATOM 2193 C CA . LEU A 1 293 ? 11.43 -20.797 3.709 1 98 293 LEU A CA 1
ATOM 2194 C C . LEU A 1 293 ? 11.484 -22.312 3.697 1 98 293 LEU A C 1
ATOM 2196 O O . LEU A 1 293 ? 10.633 -22.984 4.301 1 98 293 LEU A O 1
ATOM 2200 N N . THR A 1 294 ? 12.438 -22.875 2.998 1 97.25 294 THR A N 1
ATOM 2201 C CA . THR A 1 294 ? 12.609 -24.328 2.947 1 97.25 294 THR A CA 1
ATOM 2202 C C . THR A 1 294 ? 12.773 -24.906 4.352 1 97.25 294 THR A C 1
ATOM 2204 O O . THR A 1 294 ? 12.133 -25.891 4.699 1 97.25 294 THR A O 1
ATOM 2207 N N . ARG A 1 295 ? 13.602 -24.266 5.129 1 97.5 295 ARG A N 1
ATOM 2208 C CA . ARG A 1 295 ? 13.812 -24.703 6.504 1 97.5 295 ARG A CA 1
ATOM 2209 C C . ARG A 1 295 ? 12.516 -24.641 7.305 1 97.5 295 ARG A C 1
ATOM 2211 O O . ARG A 1 295 ? 12.172 -25.594 8.016 1 97.5 295 ARG A O 1
ATOM 2218 N N . ALA A 1 296 ? 11.828 -23.594 7.168 1 98.06 296 ALA A N 1
ATOM 2219 C CA . ALA A 1 296 ? 10.594 -23.375 7.926 1 98.06 296 ALA A CA 1
ATOM 2220 C C . ALA A 1 296 ? 9.531 -24.391 7.531 1 98.06 296 ALA A C 1
ATOM 2222 O O . ALA A 1 296 ? 8.82 -24.922 8.391 1 98.06 296 ALA A O 1
ATOM 2223 N N . LEU A 1 297 ? 9.445 -24.672 6.258 1 98.12 297 LEU A N 1
ATOM 2224 C CA . LEU A 1 297 ? 8.422 -25.578 5.762 1 98.12 297 LEU A CA 1
ATOM 2225 C C . LEU A 1 297 ? 8.75 -27.016 6.133 1 98.12 297 LEU A C 1
ATOM 2227 O O . LEU A 1 297 ? 7.844 -27.812 6.398 1 98.12 297 LEU A O 1
ATOM 2231 N N . LYS A 1 298 ? 9.969 -27.391 6.113 1 96.81 298 LYS A N 1
ATOM 2232 C CA . LYS A 1 298 ? 10.375 -28.719 6.535 1 96.81 298 LYS A CA 1
ATOM 2233 C C . LYS A 1 298 ? 10.062 -28.953 8.008 1 96.81 298 LYS A C 1
ATOM 2235 O O . LYS A 1 298 ? 9.734 -30.062 8.414 1 96.81 298 LYS A O 1
ATOM 2240 N N . GLU A 1 299 ? 10.203 -27.906 8.75 1 96.94 299 GLU A N 1
ATOM 2241 C CA . GLU A 1 299 ? 9.836 -28 10.156 1 96.94 299 GLU A CA 1
ATOM 2242 C C . GLU A 1 299 ? 8.336 -28.234 10.32 1 96.94 299 GLU A C 1
ATOM 2244 O O . GLU A 1 299 ? 7.914 -28.969 11.219 1 96.94 299 GLU A O 1
ATOM 2249 N N . SER A 1 300 ? 7.582 -27.672 9.5 1 95.88 300 SER A N 1
ATOM 2250 C CA . SER A 1 300 ? 6.129 -27.766 9.594 1 95.88 300 SER A CA 1
ATOM 2251 C C . SER A 1 300 ? 5.613 -29.094 9.055 1 95.88 300 SER A C 1
ATOM 2253 O O . SER A 1 300 ? 4.699 -29.688 9.625 1 95.88 300 SER A O 1
ATOM 2255 N N . PHE A 1 301 ? 6.211 -29.578 7.906 1 96.88 301 PHE A N 1
ATOM 2256 C CA . PHE A 1 301 ? 5.594 -30.688 7.188 1 96.88 301 PHE A CA 1
ATOM 2257 C C . PHE A 1 301 ? 6.461 -31.938 7.273 1 96.88 301 PHE A C 1
ATOM 2259 O O . PHE A 1 301 ? 6 -33.031 6.977 1 96.88 301 PHE A O 1
ATOM 2266 N N . GLY A 1 302 ? 7.695 -31.766 7.617 1 94.88 302 GLY A N 1
ATOM 2267 C CA . GLY A 1 302 ? 8.602 -32.906 7.684 1 94.88 302 GLY A CA 1
ATOM 2268 C C . GLY A 1 302 ? 8.766 -33.625 6.352 1 94.88 302 GLY A C 1
ATOM 2269 O O . GLY A 1 302 ? 9.023 -32.969 5.332 1 94.88 302 GLY A O 1
ATOM 2270 N N . ASP A 1 303 ? 8.5 -34.906 6.336 1 93.06 303 ASP A N 1
ATOM 2271 C CA . ASP A 1 303 ? 8.711 -35.719 5.152 1 93.06 303 ASP A CA 1
ATOM 2272 C C . ASP A 1 303 ? 7.496 -35.688 4.227 1 93.06 303 ASP A C 1
ATOM 2274 O O . ASP A 1 303 ? 7.52 -36.25 3.133 1 93.06 303 ASP A O 1
ATOM 2278 N N . ARG A 1 304 ? 6.555 -34.938 4.602 1 95.56 304 ARG A N 1
ATOM 2279 C CA . ARG A 1 304 ? 5.32 -34.906 3.83 1 95.56 304 ARG A CA 1
ATOM 2280 C C . ARG A 1 304 ? 5.418 -33.875 2.705 1 95.56 304 ARG A C 1
ATOM 2282 O O . ARG A 1 304 ? 4.508 -33.75 1.883 1 95.56 304 ARG A O 1
ATOM 2289 N N . ILE A 1 305 ? 6.555 -33.156 2.646 1 96.69 305 ILE A N 1
ATOM 2290 C CA . ILE A 1 305 ? 6.73 -32.125 1.611 1 96.69 305 ILE A CA 1
ATOM 2291 C C . ILE A 1 305 ? 8.016 -32.406 0.836 1 96.69 305 ILE A C 1
ATOM 2293 O O . ILE A 1 305 ? 9.047 -32.719 1.428 1 96.69 305 ILE A O 1
ATOM 2297 N N . GLU A 1 306 ? 7.922 -32.406 -0.437 1 94.5 306 GLU A N 1
ATOM 2298 C CA . GLU A 1 306 ? 9.062 -32.344 -1.345 1 94.5 306 GLU A CA 1
ATOM 2299 C C . GLU A 1 306 ? 9.172 -30.984 -2.012 1 94.5 306 GLU A C 1
ATOM 2301 O O . GLU A 1 306 ? 8.242 -30.531 -2.693 1 94.5 306 GLU A O 1
ATOM 2306 N N . ILE A 1 307 ? 10.312 -30.344 -1.856 1 95.38 307 ILE A N 1
ATOM 2307 C CA . ILE A 1 307 ? 10.438 -28.969 -2.344 1 95.38 307 ILE A CA 1
ATOM 2308 C C . ILE A 1 307 ? 11.367 -28.938 -3.561 1 95.38 307 ILE A C 1
ATOM 2310 O O . ILE A 1 307 ? 12.508 -29.406 -3.488 1 95.38 307 ILE A O 1
ATOM 2314 N N . ILE A 1 308 ? 10.82 -28.438 -4.602 1 92.81 308 ILE A N 1
ATOM 2315 C CA . ILE A 1 308 ? 11.594 -28.203 -5.812 1 92.81 308 ILE A CA 1
ATOM 2316 C C . ILE A 1 308 ? 11.945 -26.719 -5.914 1 92.81 308 ILE A C 1
ATOM 2318 O O . ILE A 1 308 ? 11.102 -25.891 -6.281 1 92.81 308 ILE A O 1
ATOM 2322 N N . GLU A 1 309 ? 13.141 -26.375 -5.773 1 89.69 309 GLU A N 1
ATOM 2323 C CA . GLU A 1 309 ? 13.562 -24.984 -5.605 1 89.69 309 GLU A CA 1
ATOM 2324 C C . GLU A 1 309 ? 13.875 -24.344 -6.953 1 89.69 309 GLU A C 1
ATOM 2326 O O . GLU A 1 309 ? 13.953 -23.109 -7.059 1 89.69 309 GLU A O 1
ATOM 2331 N N . ARG A 1 310 ? 14.125 -25.203 -7.906 1 85.75 310 ARG A N 1
ATOM 2332 C CA . ARG A 1 310 ? 14.43 -24.719 -9.25 1 85.75 310 ARG A CA 1
ATOM 2333 C C . ARG A 1 310 ? 13.75 -25.578 -10.305 1 85.75 310 ARG A C 1
ATOM 2335 O O . ARG A 1 310 ? 13.547 -26.781 -10.094 1 85.75 310 ARG A O 1
ATOM 2342 N N . PRO A 1 311 ? 13.414 -24.891 -11.375 1 82.44 311 PRO A N 1
ATOM 2343 C CA . PRO A 1 311 ? 12.852 -25.719 -12.445 1 82.44 311 PRO A CA 1
ATOM 2344 C C . PRO A 1 311 ? 13.828 -26.781 -12.938 1 82.44 311 PRO A C 1
ATOM 2346 O O . PRO A 1 311 ? 15.039 -26.547 -12.984 1 82.44 311 PRO A O 1
ATOM 2349 N N . LYS A 1 312 ? 13.25 -27.875 -13.242 1 84.44 312 LYS A N 1
ATOM 2350 C CA . LYS A 1 312 ? 14.055 -28.984 -13.719 1 84.44 312 LYS A CA 1
ATOM 2351 C C . LYS A 1 312 ? 14.242 -28.922 -15.227 1 84.44 312 LYS A C 1
ATOM 2353 O O . LYS A 1 312 ? 15.25 -29.406 -15.758 1 84.44 312 LYS A O 1
ATOM 2358 N N . VAL A 1 313 ? 13.234 -28.312 -15.875 1 89.5 313 VAL A N 1
ATOM 2359 C CA . VAL A 1 313 ? 13.258 -28.172 -17.328 1 89.5 313 VAL A CA 1
ATOM 2360 C C . VAL A 1 313 ? 12.602 -26.859 -17.734 1 89.5 313 VAL A C 1
ATOM 2362 O O . VAL A 1 313 ? 12.078 -26.125 -16.891 1 89.5 313 VAL A O 1
ATOM 2365 N N . ASP A 1 314 ? 12.742 -26.547 -19.016 1 91.5 314 ASP A N 1
ATOM 2366 C CA . ASP A 1 314 ? 12.047 -25.391 -19.578 1 91.5 314 ASP A CA 1
ATOM 2367 C C . ASP A 1 314 ? 10.539 -25.531 -19.422 1 91.5 314 ASP A C 1
ATOM 2369 O O . ASP A 1 314 ? 9.992 -26.625 -19.547 1 91.5 314 ASP A O 1
ATOM 2373 N N . PRO A 1 315 ? 9.93 -24.406 -19.125 1 91.62 315 PRO A N 1
ATOM 2374 C CA . PRO A 1 315 ? 8.477 -24.469 -18.953 1 91.62 315 PRO A CA 1
ATOM 2375 C C . PRO A 1 315 ? 7.758 -25.094 -20.141 1 91.62 315 PRO A C 1
ATOM 2377 O O . PRO A 1 315 ? 6.766 -25.812 -19.969 1 91.62 315 PRO A O 1
ATOM 2380 N N . ALA A 1 316 ? 8.211 -24.844 -21.359 1 95.12 316 ALA A N 1
ATOM 2381 C CA . ALA A 1 316 ? 7.605 -25.469 -22.531 1 95.12 316 ALA A CA 1
ATOM 2382 C C . ALA A 1 316 ? 7.746 -26.984 -22.5 1 95.12 316 ALA A C 1
ATOM 2384 O O . ALA A 1 316 ? 6.82 -27.703 -22.875 1 95.12 316 ALA A O 1
ATOM 2385 N N . VAL A 1 317 ? 8.883 -27.406 -22.078 1 95.06 317 VAL A N 1
ATOM 2386 C CA . VAL A 1 317 ? 9.109 -28.844 -21.922 1 95.06 317 VAL A CA 1
ATOM 2387 C C . VAL A 1 317 ? 8.172 -29.391 -20.859 1 95.06 317 VAL A C 1
ATOM 2389 O O . VAL A 1 317 ? 7.562 -30.453 -21.047 1 95.06 317 VAL A O 1
ATOM 2392 N N . GLY A 1 318 ? 8.07 -28.703 -19.781 1 93 318 GLY A N 1
ATOM 2393 C CA . GLY A 1 318 ? 7.148 -29.094 -18.734 1 93 318 GLY A CA 1
ATOM 2394 C C . GLY A 1 318 ? 5.719 -29.25 -19.203 1 93 318 GLY A C 1
ATOM 2395 O O . GLY A 1 318 ? 5.035 -30.203 -18.828 1 93 318 GLY A O 1
ATOM 2396 N N . SER A 1 319 ? 5.305 -28.328 -19.984 1 92.75 319 SER A N 1
ATOM 2397 C CA . SER A 1 319 ? 3.961 -28.375 -20.547 1 92.75 319 SER A CA 1
ATOM 2398 C C . SER A 1 319 ? 3.758 -29.656 -21.375 1 92.75 319 SER A C 1
ATOM 2400 O O . SER A 1 319 ? 2.738 -30.328 -21.219 1 92.75 319 SER A O 1
ATOM 2402 N N . ALA A 1 320 ? 4.684 -29.969 -22.203 1 94 320 ALA A N 1
ATOM 2403 C CA . ALA A 1 320 ? 4.594 -31.172 -23.016 1 94 320 ALA A CA 1
ATOM 2404 C C . ALA A 1 320 ? 4.562 -32.438 -22.141 1 94 320 ALA A C 1
ATOM 2406 O O . ALA A 1 320 ? 3.822 -33.375 -22.422 1 94 320 ALA A O 1
ATOM 2407 N N . LEU A 1 321 ? 5.324 -32.344 -21.141 1 93 321 LEU A N 1
ATOM 2408 C CA . LEU A 1 321 ? 5.43 -33.5 -20.25 1 93 321 LEU A CA 1
ATOM 2409 C C . LEU A 1 321 ? 4.125 -33.719 -19.5 1 93 321 LEU A C 1
ATOM 2411 O O . LEU A 1 321 ? 3.84 -34.844 -19.062 1 93 321 LEU A O 1
ATOM 2415 N N . TYR A 1 322 ? 3.369 -32.719 -19.312 1 89.25 322 TYR A N 1
ATOM 2416 C CA . TYR A 1 322 ? 2.057 -32.844 -18.688 1 89.25 322 TYR A CA 1
ATOM 2417 C C . TYR A 1 322 ? 1.227 -33.938 -19.375 1 89.25 322 TYR A C 1
ATOM 2419 O O . TYR A 1 322 ? 0.657 -34.781 -18.688 1 89.25 322 TYR A O 1
ATOM 2427 N N . TYR A 1 323 ? 1.138 -33.875 -20.688 1 86.56 323 TYR A N 1
ATOM 2428 C CA . TYR A 1 323 ? 0.386 -34.844 -21.453 1 86.56 323 TYR A CA 1
ATOM 2429 C C . TYR A 1 323 ? 0.968 -36.25 -21.281 1 86.56 323 TYR A C 1
ATOM 2431 O O . TYR A 1 323 ? 0.232 -37.219 -21.047 1 86.56 323 TYR A O 1
ATOM 2439 N N . LEU A 1 324 ? 2.211 -36.312 -21.328 1 86.44 324 LEU A N 1
ATOM 2440 C CA . LEU A 1 324 ? 2.861 -37.594 -21.297 1 86.44 324 LEU A CA 1
ATOM 2441 C C . LEU A 1 324 ? 2.713 -38.25 -19.922 1 86.44 324 LEU A C 1
ATOM 2443 O O . LEU A 1 324 ? 2.598 -39.469 -19.812 1 86.44 324 LEU A O 1
ATOM 2447 N N . ASN A 1 325 ? 2.701 -37.406 -18.953 1 81.38 325 ASN A N 1
ATOM 2448 C CA . ASN A 1 325 ? 2.514 -37.938 -17.594 1 81.38 325 ASN A CA 1
ATOM 2449 C C . ASN A 1 325 ? 1.059 -38.312 -17.344 1 81.38 325 ASN A C 1
ATOM 2451 O O . ASN A 1 325 ? 0.784 -39.281 -16.641 1 81.38 325 ASN A O 1
ATOM 2455 N N . ASN A 1 326 ? 0.162 -37.5 -17.75 1 75.44 326 ASN A N 1
ATOM 2456 C CA . ASN A 1 326 ? -1.254 -37.781 -17.547 1 75.44 326 ASN A CA 1
ATOM 2457 C C . ASN A 1 326 ? -1.697 -39 -18.328 1 75.44 326 ASN A C 1
ATOM 2459 O O . ASN A 1 326 ? -2.568 -39.75 -17.875 1 75.44 326 ASN A O 1
ATOM 2463 N N . LYS A 1 327 ? -1.22 -39.188 -19.484 1 68.19 327 LYS A N 1
ATOM 2464 C CA . LYS A 1 327 ? -1.507 -40.375 -20.266 1 68.19 327 LYS A CA 1
ATOM 2465 C C . LYS A 1 327 ? -0.963 -41.625 -19.578 1 68.19 327 LYS A C 1
ATOM 2467 O O . LYS A 1 327 ? -1.603 -42.688 -19.609 1 68.19 327 LYS A O 1
ATOM 2472 N N . LYS A 1 328 ? 0.133 -41.5 -19.031 1 62.25 328 LYS A N 1
ATOM 2473 C CA . LYS A 1 328 ? 0.691 -42.625 -18.297 1 62.25 328 LYS A CA 1
ATOM 2474 C C . LYS A 1 328 ? -0.185 -43 -17.109 1 62.25 328 LYS A C 1
ATOM 2476 O O . LYS A 1 328 ? -0.387 -44.188 -16.828 1 62.25 328 LYS A O 1
ATOM 2481 N N . GLN A 1 329 ? -0.626 -42 -16.484 1 59.12 329 GLN A N 1
ATOM 2482 C CA . GLN A 1 329 ? -1.459 -42.25 -15.312 1 59.12 329 GLN A CA 1
ATOM 2483 C C . GLN A 1 329 ? -2.799 -42.875 -15.719 1 59.12 329 GLN A C 1
ATOM 2485 O O . GLN A 1 329 ? -3.357 -43.688 -14.992 1 59.12 329 GLN A O 1
ATOM 2490 N N . LYS A 1 330 ? -3.4 -42.531 -16.828 1 54.22 330 LYS A N 1
ATOM 2491 C CA . LYS A 1 330 ? -4.66 -43.125 -17.297 1 54.22 330 LYS A CA 1
ATOM 2492 C C . LYS A 1 330 ? -4.457 -44.531 -17.781 1 54.22 330 LYS A C 1
ATOM 2494 O O . LYS A 1 330 ? -5.375 -45.375 -17.734 1 54.22 330 LYS A O 1
ATOM 2499 N N . LYS A 1 331 ? -3.322 -45 -18.281 1 49.06 331 LYS A N 1
ATOM 2500 C CA . LYS A 1 331 ? -3.094 -46.375 -18.719 1 49.06 331 LYS A CA 1
ATOM 2501 C C . LYS A 1 331 ? -2.809 -47.312 -17.547 1 49.06 331 LYS A C 1
ATOM 2503 O O . LYS A 1 331 ? -3.072 -48.5 -17.609 1 49.06 331 LYS A O 1
ATOM 2508 N N . ASP A 1 332 ? -2.336 -46.844 -16.516 1 44.12 332 ASP A N 1
ATOM 2509 C CA . ASP A 1 332 ? -2.139 -47.719 -15.367 1 44.12 332 ASP A CA 1
ATOM 2510 C C . ASP A 1 332 ? -3.391 -47.781 -14.5 1 44.12 332 ASP A C 1
ATOM 2512 O O . ASP A 1 332 ? -3.736 -48.844 -13.969 1 44.12 332 ASP A O 1
ATOM 2516 N N . MET B 1 1 ? -13.008 61.375 14.727 1 31.19 1 MET B N 1
ATOM 2517 C CA . MET B 1 1 ? -13.398 60.156 14.016 1 31.19 1 MET B CA 1
ATOM 2518 C C . MET B 1 1 ? -12.25 59.156 13.961 1 31.19 1 MET B C 1
ATOM 2520 O O . MET B 1 1 ? -11.188 59.438 13.406 1 31.19 1 MET B O 1
ATOM 2524 N N . SER B 1 2 ? -12.008 58.406 14.953 1 42.97 2 SER B N 1
ATOM 2525 C CA . SER B 1 2 ? -10.805 57.594 15.156 1 42.97 2 SER B CA 1
ATOM 2526 C C . SER B 1 2 ? -10.438 56.812 13.906 1 42.97 2 SER B C 1
ATOM 2528 O O . SER B 1 2 ? -11.312 56.25 13.242 1 42.97 2 SER B O 1
ATOM 2530 N N . SER B 1 3 ? -9.406 57.188 13.281 1 51.91 3 SER B N 1
ATOM 2531 C CA . SER B 1 3 ? -8.898 56.688 12.008 1 51.91 3 SER B CA 1
ATOM 2532 C C . SER B 1 3 ? -8.977 55.156 11.945 1 51.91 3 SER B C 1
ATOM 2534 O O . SER B 1 3 ? -8.523 54.469 12.867 1 51.91 3 SER B O 1
ATOM 2536 N N . SER B 1 4 ? -9.992 54.688 11.289 1 62.56 4 SER B N 1
ATOM 2537 C CA . SER B 1 4 ? -10.234 53.25 11.078 1 62.56 4 SER B CA 1
ATOM 2538 C C . SER B 1 4 ? -9.062 52.594 10.367 1 62.56 4 SER B C 1
ATOM 2540 O O . SER B 1 4 ? -9.086 51.406 10.102 1 62.56 4 SER B O 1
ATOM 2542 N N . ARG B 1 5 ? -8 53.438 10.258 1 69.31 5 ARG B N 1
ATOM 2543 C CA . ARG B 1 5 ? -6.844 52.906 9.539 1 69.31 5 ARG B CA 1
ATOM 2544 C C . ARG B 1 5 ? -6.172 51.781 10.312 1 69.31 5 ARG B C 1
ATOM 2546 O O . ARG B 1 5 ? -5.883 51.938 11.508 1 69.31 5 ARG B O 1
ATOM 2553 N N . GLY B 1 6 ? -6.07 50.75 9.594 1 80.81 6 GLY B N 1
ATOM 2554 C CA . GLY B 1 6 ? -5.43 49.594 10.203 1 80.81 6 GLY B CA 1
ATOM 2555 C C . GLY B 1 6 ? -6.254 48.969 11.312 1 80.81 6 GLY B C 1
ATOM 2556 O O . GLY B 1 6 ? -5.703 48.5 12.312 1 80.81 6 GLY B O 1
ATOM 2557 N N . SER B 1 7 ? -7.566 49.062 11.141 1 89 7 SER B N 1
ATOM 2558 C CA . SER B 1 7 ? -8.438 48.625 12.234 1 89 7 SER B CA 1
ATOM 2559 C C . SER B 1 7 ? -8.875 47.188 12.062 1 89 7 SER B C 1
ATOM 2561 O O . SER B 1 7 ? -9.422 46.562 12.992 1 89 7 SER B O 1
ATOM 2563 N N . VAL B 1 8 ? -8.578 46.594 10.852 1 94.31 8 VAL B N 1
ATOM 2564 C CA . VAL B 1 8 ? -9.094 45.25 10.633 1 94.31 8 VAL B CA 1
ATOM 2565 C C . VAL B 1 8 ? -7.977 44.344 10.125 1 94.31 8 VAL B C 1
ATOM 2567 O O . VAL B 1 8 ? -6.988 44.844 9.562 1 94.31 8 VAL B O 1
ATOM 2570 N N . THR B 1 9 ? -8.125 43.094 10.352 1 95.81 9 THR B N 1
ATOM 2571 C CA . THR B 1 9 ? -7.25 42.031 9.844 1 95.81 9 THR B CA 1
ATOM 2572 C C . THR B 1 9 ? -8.023 41.062 8.961 1 95.81 9 THR B C 1
ATOM 2574 O O . THR B 1 9 ? -9.156 40.688 9.289 1 95.81 9 THR B O 1
ATOM 2577 N N . LEU B 1 10 ? -7.441 40.688 7.848 1 96.88 10 LEU B N 1
ATOM 2578 C CA . LEU B 1 10 ? -8.062 39.75 6.93 1 96.88 10 LEU B CA 1
ATOM 2579 C C . LEU B 1 10 ? -7.5 38.344 7.141 1 96.88 10 LEU B C 1
ATOM 2581 O O . LEU B 1 10 ? -6.289 38.188 7.316 1 96.88 10 LEU B O 1
ATOM 2585 N N . GLY B 1 11 ? -8.383 37.375 7.234 1 97.19 11 GLY B N 1
ATOM 2586 C CA . GLY B 1 11 ? -8.023 35.969 7.207 1 97.19 11 GLY B CA 1
ATOM 2587 C C . GLY B 1 11 ? -8.555 35.219 5.988 1 97.19 11 GLY B C 1
ATOM 2588 O O . GLY B 1 11 ? -9.703 35.438 5.594 1 97.19 11 GLY B O 1
ATOM 2589 N N . VAL B 1 12 ? -7.711 34.438 5.363 1 96.94 12 VAL B N 1
ATOM 2590 C CA . VAL B 1 12 ? -8.102 33.688 4.172 1 96.94 12 VAL B CA 1
ATOM 2591 C C . VAL B 1 12 ? -7.793 32.188 4.367 1 96.94 12 VAL B C 1
ATOM 2593 O O . VAL B 1 12 ? -6.703 31.844 4.812 1 96.94 12 VAL B O 1
ATOM 2596 N N . ASP B 1 13 ? -8.758 31.328 4.152 1 94.62 13 ASP B N 1
ATOM 2597 C CA . ASP B 1 13 ? -8.609 29.891 3.982 1 94.62 13 ASP B CA 1
ATOM 2598 C C . ASP B 1 13 ? -8.891 29.469 2.541 1 94.62 13 ASP B C 1
ATOM 2600 O O . ASP B 1 13 ? -10.047 29.297 2.156 1 94.62 13 ASP B O 1
ATOM 2604 N N . GLY B 1 14 ? -7.828 29.281 1.823 1 93.38 14 GLY B N 1
ATOM 2605 C CA . GLY B 1 14 ? -7.965 28.984 0.406 1 93.38 14 GLY B CA 1
ATOM 2606 C C . GLY B 1 14 ? -7.723 27.516 0.074 1 93.38 14 GLY B C 1
ATOM 2607 O O . GLY B 1 14 ? -6.641 26.984 0.34 1 93.38 14 GLY B O 1
ATOM 2608 N N . GLY B 1 15 ? -8.695 26.891 -0.471 1 87.5 15 GLY B N 1
ATOM 2609 C CA . GLY B 1 15 ? -8.578 25.484 -0.784 1 87.5 15 GLY B CA 1
ATOM 2610 C C . GLY B 1 15 ? -8.953 25.156 -2.217 1 87.5 15 GLY B C 1
ATOM 2611 O O . GLY B 1 15 ? -9.141 26.047 -3.037 1 87.5 15 GLY B O 1
ATOM 2612 N N . SER B 1 16 ? -8.969 23.875 -2.547 1 81.31 16 SER B N 1
ATOM 2613 C CA . SER B 1 16 ? -9.312 23.375 -3.873 1 81.31 16 SER B CA 1
ATOM 2614 C C . SER B 1 16 ? -10.82 23.312 -4.066 1 81.31 16 SER B C 1
ATOM 2616 O O . SER B 1 16 ? -11.305 23.25 -5.199 1 81.31 16 SER B O 1
ATOM 2618 N N . THR B 1 17 ? -11.516 23.312 -3.008 1 83.25 17 THR B N 1
ATOM 2619 C CA . THR B 1 17 ? -12.969 23.203 -3.096 1 83.25 17 THR B CA 1
ATOM 2620 C C . THR B 1 17 ? -13.625 24.578 -2.896 1 83.25 17 THR B C 1
ATOM 2622 O O . THR B 1 17 ? -14.766 24.781 -3.303 1 83.25 17 THR B O 1
ATOM 2625 N N . GLY B 1 18 ? -12.93 25.453 -2.264 1 91.56 18 GLY B N 1
ATOM 2626 C CA . GLY B 1 18 ? -13.445 26.781 -1.999 1 91.56 18 GLY B CA 1
ATOM 2627 C C . GLY B 1 18 ? -12.484 27.641 -1.199 1 91.56 18 GLY B C 1
ATOM 2628 O O . GLY B 1 18 ? -11.414 27.188 -0.796 1 91.56 18 GLY B O 1
ATOM 2629 N N . THR B 1 19 ? -12.93 28.922 -1.076 1 95.88 19 THR B N 1
ATOM 2630 C CA . THR B 1 19 ? -12.148 29.891 -0.315 1 95.88 19 THR B CA 1
ATOM 2631 C C . THR B 1 19 ? -13.039 30.641 0.665 1 95.88 19 THR B C 1
ATOM 2633 O O . THR B 1 19 ? -14.156 31.016 0.327 1 95.88 19 THR B O 1
ATOM 2636 N N . THR B 1 20 ? -12.562 30.766 1.842 1 96.69 20 THR B N 1
ATOM 2637 C CA . THR B 1 20 ? -13.234 31.578 2.84 1 96.69 20 THR B CA 1
ATOM 2638 C C . THR B 1 20 ? -12.391 32.812 3.191 1 96.69 20 THR B C 1
ATOM 2640 O O . THR B 1 20 ? -11.188 32.688 3.432 1 96.69 20 THR B O 1
ATOM 2643 N N . ILE B 1 21 ? -12.984 34 3.217 1 97.62 21 ILE B N 1
ATOM 2644 C CA . ILE B 1 21 ? -12.328 35.25 3.59 1 97.62 21 ILE B CA 1
ATOM 2645 C C . ILE B 1 21 ? -13.094 35.906 4.734 1 97.62 21 ILE B C 1
ATOM 2647 O O . ILE B 1 21 ? -14.312 36.031 4.672 1 97.62 21 ILE B O 1
ATOM 2651 N N . VAL B 1 22 ? -12.328 36.312 5.734 1 97.25 22 VAL B N 1
ATOM 2652 C CA . VAL B 1 22 ? -12.977 36.938 6.879 1 97.25 22 VAL B CA 1
ATOM 2653 C C . VAL B 1 22 ? -12.344 38.312 7.16 1 97.25 22 VAL B C 1
ATOM 2655 O O . VAL B 1 22 ? -11.164 38.531 6.855 1 97.25 22 VAL B O 1
ATOM 2658 N N . VAL B 1 23 ? -13.156 39.219 7.645 1 96.19 23 VAL B N 1
ATOM 2659 C CA . VAL B 1 23 ? -12.711 40.5 8.172 1 96.19 23 VAL B CA 1
ATOM 2660 C C . VAL B 1 23 ? -12.891 40.531 9.688 1 96.19 23 VAL B C 1
ATOM 2662 O O . VAL B 1 23 ? -14.008 40.406 10.188 1 96.19 23 VAL B O 1
ATOM 2665 N N . LEU B 1 24 ? -11.781 40.656 10.32 1 95.06 24 LEU B N 1
ATOM 2666 C CA . LEU B 1 24 ? -11.812 40.688 11.781 1 95.06 24 LEU B CA 1
ATOM 2667 C C . LEU B 1 24 ? -11.516 42.062 12.312 1 95.06 24 LEU B C 1
ATOM 2669 O O . LEU B 1 24 ? -10.609 42.75 11.82 1 95.06 24 LEU B O 1
ATOM 2673 N N . CYS B 1 25 ? -12.273 42.5 13.312 1 93.38 25 CYS B N 1
ATOM 2674 C CA . CYS B 1 25 ? -11.969 43.75 14.016 1 93.38 25 CYS B CA 1
ATOM 2675 C C . CYS B 1 25 ? -10.789 43.562 14.953 1 93.38 25 CYS B C 1
ATOM 2677 O O . CYS B 1 25 ? -10.812 42.688 15.836 1 93.38 25 CYS B O 1
ATOM 2679 N N . ASN B 1 26 ? -9.797 44.375 14.781 1 92.06 26 ASN B N 1
ATOM 2680 C CA . ASN B 1 26 ? -8.586 44.219 15.586 1 92.06 26 ASN B CA 1
ATOM 2681 C C . ASN B 1 26 ? -8.875 44.438 17.062 1 92.06 26 ASN B C 1
ATOM 2683 O O . ASN B 1 26 ? -8.312 43.75 17.922 1 92.06 26 ASN B O 1
ATOM 2687 N N . GLU B 1 27 ? -9.711 45.312 17.391 1 89.12 27 GLU B N 1
ATOM 2688 C CA . GLU B 1 27 ? -9.977 45.719 18.766 1 89.12 27 GLU B CA 1
ATOM 2689 C C . GLU B 1 27 ? -10.812 44.656 19.484 1 89.12 27 GLU B C 1
ATOM 2691 O O . GLU B 1 27 ? -10.484 44.25 20.594 1 89.12 27 GLU B O 1
ATOM 2696 N N . THR B 1 28 ? -11.906 44.188 18.844 1 90.12 28 THR B N 1
ATOM 2697 C CA . THR B 1 28 ? -12.859 43.312 19.516 1 90.12 28 THR B CA 1
ATOM 2698 C C . THR B 1 28 ? -12.656 41.875 19.109 1 90.12 28 THR B C 1
ATOM 2700 O O . THR B 1 28 ? -13.188 40.969 19.75 1 90.12 28 THR B O 1
ATOM 2703 N N . GLN B 1 29 ? -11.961 41.625 18 1 91 29 GLN B N 1
ATOM 2704 C CA . GLN B 1 29 ? -11.727 40.312 17.422 1 91 29 GLN B CA 1
ATOM 2705 C C . GLN B 1 29 ? -13.031 39.688 16.938 1 91 29 GLN B C 1
ATOM 2707 O O . GLN B 1 29 ? -13.117 38.469 16.781 1 91 29 GLN B O 1
ATOM 2712 N N . LYS B 1 30 ? -14.023 40.531 16.766 1 92 30 LYS B N 1
ATOM 2713 C CA . LYS B 1 30 ? -15.281 40.062 16.188 1 92 30 LYS B CA 1
ATOM 2714 C C . LYS B 1 30 ? -15.195 39.969 14.672 1 92 30 LYS B C 1
ATOM 2716 O O . LYS B 1 30 ? -14.555 40.781 14.023 1 92 30 LYS B O 1
ATOM 2721 N N . VAL B 1 31 ? -15.891 38.969 14.164 1 94.56 31 VAL B N 1
ATOM 2722 C CA . VAL B 1 31 ? -15.992 38.812 12.719 1 94.56 31 VAL B CA 1
ATOM 2723 C C . VAL B 1 31 ? -16.969 39.844 12.156 1 94.56 31 VAL B C 1
ATOM 2725 O O . VAL B 1 31 ? -18.156 39.812 12.508 1 94.56 31 VAL B O 1
ATOM 2728 N N . LEU B 1 32 ? -16.469 40.656 11.336 1 94.38 32 LEU B N 1
ATOM 2729 C CA . LEU B 1 32 ? -17.312 41.719 10.742 1 94.38 32 LEU B CA 1
ATOM 2730 C C . LEU B 1 32 ? -17.953 41.219 9.453 1 94.38 32 LEU B C 1
ATOM 2732 O O . LEU B 1 32 ? -19.031 41.688 9.07 1 94.38 32 LEU B O 1
ATOM 2736 N N . ALA B 1 33 ? -17.25 40.344 8.742 1 95.38 33 ALA B N 1
ATOM 2737 C CA . ALA B 1 33 ? -17.75 39.75 7.508 1 95.38 33 ALA B CA 1
ATOM 2738 C C . ALA B 1 33 ? -17.047 38.406 7.23 1 95.38 33 ALA B C 1
ATOM 2740 O O . ALA B 1 33 ? -15.898 38.219 7.617 1 95.38 33 ALA B O 1
ATOM 2741 N N . MET B 1 34 ? -17.766 37.531 6.637 1 95.94 34 MET B N 1
ATOM 2742 C CA . MET B 1 34 ? -17.266 36.25 6.18 1 95.94 34 MET B CA 1
ATOM 2743 C C . MET B 1 34 ? -17.812 35.906 4.797 1 95.94 34 MET B C 1
ATOM 2745 O O . MET B 1 34 ? -19.031 35.875 4.602 1 95.94 34 MET B O 1
ATOM 2749 N N . LEU B 1 35 ? -16.938 35.656 3.883 1 96 35 LEU B N 1
ATOM 2750 C CA . LEU B 1 35 ? -17.328 35.438 2.496 1 96 35 LEU B CA 1
ATOM 2751 C C . LEU B 1 35 ? -16.844 34.094 2.008 1 96 35 LEU B C 1
ATOM 2753 O O . LEU B 1 35 ? -15.727 33.656 2.303 1 96 35 LEU B O 1
ATOM 2757 N N . SER B 1 36 ? -17.734 33.344 1.314 1 96.06 36 SER B N 1
ATOM 2758 C CA . SER B 1 36 ? -17.375 32.125 0.6 1 96.06 36 SER B CA 1
ATOM 2759 C C . SER B 1 36 ? -17.109 32.406 -0.877 1 96.06 36 SER B C 1
ATOM 2761 O O . SER B 1 36 ? -17.953 33 -1.562 1 96.06 36 SER B O 1
ATOM 2763 N N . CYS B 1 37 ? -15.938 32.031 -1.284 1 96.56 37 CYS B N 1
ATOM 2764 C CA . CYS B 1 37 ? -15.523 32.312 -2.654 1 96.56 37 CYS B CA 1
ATOM 2765 C C . CYS B 1 37 ? -15.188 31.016 -3.396 1 96.56 37 CYS B C 1
ATOM 2767 O O . CYS B 1 37 ? -15.312 29.922 -2.838 1 96.56 37 CYS B O 1
ATOM 2769 N N . ASP B 1 38 ? -14.875 31.125 -4.715 1 95.56 38 ASP B N 1
ATOM 2770 C CA . ASP B 1 38 ? -14.422 30.016 -5.559 1 95.56 38 ASP B CA 1
ATOM 2771 C C . ASP B 1 38 ? -13.086 29.469 -5.078 1 95.56 38 ASP B C 1
ATOM 2773 O O . ASP B 1 38 ? -12.406 30.094 -4.262 1 95.56 38 ASP B O 1
ATOM 2777 N N . PRO B 1 39 ? -12.703 28.297 -5.617 1 94.19 39 PRO B N 1
ATOM 2778 C CA . PRO B 1 39 ? -11.414 27.703 -5.238 1 94.19 39 PRO B CA 1
ATOM 2779 C C . PRO B 1 39 ? -10.234 28.609 -5.613 1 94.19 39 PRO B C 1
ATOM 2781 O O . PRO B 1 39 ? -10.281 29.297 -6.629 1 94.19 39 PRO B O 1
ATOM 2784 N N . SER B 1 40 ? -9.211 28.562 -4.742 1 94.62 40 SER B N 1
ATOM 2785 C CA . SER B 1 40 ? -8.078 29.453 -4.965 1 94.62 40 SER B CA 1
ATOM 2786 C C . SER B 1 40 ? -6.754 28.703 -4.883 1 94.62 40 SER B C 1
ATOM 2788 O O . SER B 1 40 ? -5.703 29.312 -4.652 1 94.62 40 SER B O 1
ATOM 2790 N N . ASN B 1 41 ? -6.828 27.406 -4.906 1 92.06 41 ASN B N 1
ATOM 2791 C CA . ASN B 1 41 ? -5.59 26.656 -5.047 1 92.06 41 ASN B CA 1
ATOM 2792 C C . ASN B 1 41 ? -4.969 26.844 -6.426 1 92.06 41 ASN B C 1
ATOM 2794 O O . ASN B 1 41 ? -5.5 26.359 -7.426 1 92.06 41 ASN B O 1
ATOM 2798 N N . LYS B 1 42 ? -3.836 27.469 -6.434 1 90.5 42 LYS B N 1
ATOM 2799 C CA . LYS B 1 42 ? -3.24 27.859 -7.703 1 90.5 42 LYS B CA 1
ATOM 2800 C C . LYS B 1 42 ? -2.881 26.641 -8.547 1 90.5 42 LYS B C 1
ATOM 2802 O O . LYS B 1 42 ? -2.828 26.734 -9.781 1 90.5 42 LYS B O 1
ATOM 2807 N N . ASN B 1 43 ? -2.68 25.547 -7.926 1 84.25 43 ASN B N 1
ATOM 2808 C CA . ASN B 1 43 ? -2.334 24.328 -8.656 1 84.25 43 ASN B CA 1
ATOM 2809 C C . ASN B 1 43 ? -3.561 23.703 -9.312 1 84.25 43 ASN B C 1
ATOM 2811 O O . ASN B 1 43 ? -3.434 22.922 -10.266 1 84.25 43 ASN B O 1
ATOM 2815 N N . SER B 1 44 ? -4.652 24.016 -8.852 1 84 44 SER B N 1
ATOM 2816 C CA . SER B 1 44 ? -5.898 23.469 -9.352 1 84 44 SER B CA 1
ATOM 2817 C C . SER B 1 44 ? -6.551 24.391 -10.375 1 84 44 SER B C 1
ATOM 2819 O O . SER B 1 44 ? -7.012 23.953 -11.43 1 84 44 SER B O 1
ATOM 2821 N N . VAL B 1 45 ? -6.523 25.641 -10.109 1 91.44 45 VAL B N 1
ATOM 2822 C CA . VAL B 1 45 ? -7.324 26.547 -10.922 1 91.44 45 VAL B CA 1
ATOM 2823 C C . VAL B 1 45 ? -6.41 27.484 -11.719 1 91.44 45 VAL B C 1
ATOM 2825 O O . VAL B 1 45 ? -6.871 28.219 -12.594 1 91.44 45 VAL B O 1
ATOM 2828 N N . GLY B 1 46 ? -5.148 27.469 -11.477 1 92.12 46 GLY B N 1
ATOM 2829 C CA . GLY B 1 46 ? -4.211 28.391 -12.094 1 92.12 46 GLY B CA 1
ATOM 2830 C C . GLY B 1 46 ? -3.947 29.625 -11.25 1 92.12 46 GLY B C 1
ATOM 2831 O O . GLY B 1 46 ? -4.832 30.094 -10.523 1 92.12 46 GLY B O 1
ATOM 2832 N N . ALA B 1 47 ? -2.777 30.188 -11.414 1 94.06 47 ALA B N 1
ATOM 2833 C CA . ALA B 1 47 ? -2.332 31.297 -10.594 1 94.06 47 ALA B CA 1
ATOM 2834 C C . ALA B 1 47 ? -3.186 32.531 -10.836 1 94.06 47 ALA B C 1
ATOM 2836 O O . ALA B 1 47 ? -3.557 33.25 -9.898 1 94.06 47 ALA B O 1
ATOM 2837 N N . GLN B 1 48 ? -3.459 32.781 -12.031 1 95.56 48 GLN B N 1
ATOM 2838 C CA . GLN B 1 48 ? -4.211 34 -12.383 1 95.56 48 GLN B CA 1
ATOM 2839 C C . GLN B 1 48 ? -5.613 33.969 -11.773 1 95.56 48 GLN B C 1
ATOM 2841 O O . GLN B 1 48 ? -6.066 34.938 -11.195 1 95.56 48 GLN B O 1
ATOM 2846 N N . LYS B 1 49 ? -6.23 32.875 -11.961 1 96.38 49 LYS B N 1
ATOM 2847 C CA . LYS B 1 49 ? -7.574 32.719 -11.406 1 96.38 49 LYS B CA 1
ATOM 2848 C C . LYS B 1 49 ? -7.551 32.781 -9.883 1 96.38 49 LYS B C 1
ATOM 2850 O O . LYS B 1 49 ? -8.43 33.375 -9.266 1 96.38 49 LYS B O 1
ATOM 2855 N N . ALA B 1 50 ? -6.637 32.125 -9.305 1 96.75 50 ALA B N 1
ATOM 2856 C CA . ALA B 1 50 ? -6.496 32.156 -7.848 1 96.75 50 ALA B CA 1
ATOM 2857 C C . ALA B 1 50 ? -6.32 33.562 -7.332 1 96.75 50 ALA B C 1
ATOM 2859 O O . ALA B 1 50 ? -6.973 33.969 -6.367 1 96.75 50 ALA B O 1
ATOM 2860 N N . GLN B 1 51 ? -5.465 34.312 -7.977 1 97 51 GLN B N 1
ATOM 2861 C CA . GLN B 1 51 ? -5.227 35.719 -7.598 1 97 51 GLN B CA 1
ATOM 2862 C C . GLN B 1 51 ? -6.508 36.531 -7.703 1 97 51 GLN B C 1
ATOM 2864 O O . GLN B 1 51 ? -6.801 37.344 -6.824 1 97 51 GLN B O 1
ATOM 2869 N N . GLN B 1 52 ? -7.16 36.281 -8.734 1 97.19 52 GLN B N 1
ATOM 2870 C CA . GLN B 1 52 ? -8.398 37.031 -8.961 1 97.19 52 GLN B CA 1
ATOM 2871 C C . GLN B 1 52 ? -9.422 36.719 -7.867 1 97.19 52 GLN B C 1
ATOM 2873 O O . GLN B 1 52 ? -10.062 37.625 -7.34 1 97.19 52 GLN B O 1
ATOM 2878 N N . VAL B 1 53 ? -9.586 35.5 -7.574 1 97.44 53 VAL B N 1
ATOM 2879 C CA . VAL B 1 53 ? -10.547 35.094 -6.566 1 97.44 53 VAL B CA 1
ATOM 2880 C C . VAL B 1 53 ? -10.234 35.75 -5.23 1 97.44 53 VAL B C 1
ATOM 2882 O O . VAL B 1 53 ? -11.125 36.281 -4.562 1 97.44 53 VAL B O 1
ATOM 2885 N N . ILE B 1 54 ? -8.984 35.781 -4.867 1 97.44 54 ILE B N 1
ATOM 2886 C CA . ILE B 1 54 ? -8.57 36.312 -3.572 1 97.44 54 ILE B CA 1
ATOM 2887 C C . ILE B 1 54 ? -8.711 37.812 -3.559 1 97.44 54 ILE B C 1
ATOM 2889 O O . ILE B 1 54 ? -9.273 38.406 -2.615 1 97.44 54 ILE B O 1
ATOM 2893 N N . SER B 1 55 ? -8.258 38.469 -4.605 1 97.06 55 SER B N 1
ATOM 2894 C CA . SER B 1 55 ? -8.297 39.938 -4.672 1 97.06 55 SER B CA 1
ATOM 2895 C C . SER B 1 55 ? -9.734 40.438 -4.676 1 97.06 55 SER B C 1
ATOM 2897 O O . SER B 1 55 ? -10.07 41.344 -3.912 1 97.06 55 SER B O 1
ATOM 2899 N N . GLU B 1 56 ? -10.5 39.812 -5.527 1 96.94 56 GLU B N 1
ATOM 2900 C CA . GLU B 1 56 ? -11.898 40.219 -5.602 1 96.94 56 GLU B CA 1
ATOM 2901 C C . GLU B 1 56 ? -12.648 39.875 -4.312 1 96.94 56 GLU B C 1
ATOM 2903 O O . GLU B 1 56 ? -13.508 40.656 -3.865 1 96.94 56 GLU B O 1
ATOM 2908 N N . GLY B 1 57 ? -12.32 38.781 -3.795 1 97.19 57 GLY B N 1
ATOM 2909 C CA . GLY B 1 57 ? -12.938 38.375 -2.545 1 97.19 57 GLY B CA 1
ATOM 2910 C C . GLY B 1 57 ? -12.633 39.312 -1.392 1 97.19 57 GLY B C 1
ATOM 2911 O O . GLY B 1 57 ? -13.516 39.625 -0.587 1 97.19 57 GLY B O 1
ATOM 2912 N N . ILE B 1 58 ? -11.43 39.75 -1.293 1 96.56 58 ILE B N 1
ATOM 2913 C CA . ILE B 1 58 ? -11.016 40.656 -0.241 1 96.56 58 ILE B CA 1
ATOM 2914 C C . ILE B 1 58 ? -11.797 41.969 -0.367 1 96.56 58 ILE B C 1
ATOM 2916 O O . ILE B 1 58 ? -12.344 42.469 0.618 1 96.56 58 ILE B O 1
ATOM 2920 N N . LYS B 1 59 ? -11.898 42.469 -1.539 1 94.69 59 LYS B N 1
ATOM 2921 C CA . LYS B 1 59 ? -12.633 43.719 -1.771 1 94.69 59 LYS B CA 1
ATOM 2922 C C . LYS B 1 59 ? -14.102 43.562 -1.39 1 94.69 59 LYS B C 1
ATOM 2924 O O . LYS B 1 59 ? -14.68 44.438 -0.75 1 94.69 59 LYS B O 1
ATOM 2929 N N . GLN B 1 60 ? -14.586 42.469 -1.795 1 95.06 60 GLN B N 1
ATOM 2930 C CA . GLN B 1 60 ? -15.992 42.188 -1.497 1 95.06 60 GLN B CA 1
ATOM 2931 C C . GLN B 1 60 ? -16.219 42.031 0.005 1 95.06 60 GLN B C 1
ATOM 2933 O O . GLN B 1 60 ? -17.203 42.531 0.543 1 95.06 60 GLN B O 1
ATOM 2938 N N . ALA B 1 61 ? -15.367 41.375 0.688 1 95.44 61 ALA B N 1
ATOM 2939 C CA . ALA B 1 61 ? -15.484 41.188 2.129 1 95.44 61 ALA B CA 1
ATOM 2940 C C . ALA B 1 61 ? -15.43 42.5 2.881 1 95.44 61 ALA B C 1
ATOM 2942 O O . ALA B 1 61 ? -16.172 42.719 3.838 1 95.44 61 ALA B O 1
ATOM 2943 N N . LEU B 1 62 ? -14.531 43.344 2.477 1 93.94 62 LEU B N 1
ATOM 2944 C CA . LEU B 1 62 ? -14.406 44.656 3.111 1 93.94 62 LEU B CA 1
ATOM 2945 C C . LEU B 1 62 ? -15.68 45.469 2.916 1 93.94 62 LEU B C 1
ATOM 2947 O O . LEU B 1 62 ? -16.125 46.156 3.834 1 93.94 62 LEU B O 1
ATOM 2951 N N . LYS B 1 63 ? -16.219 45.312 1.735 1 91.94 63 LYS B N 1
ATOM 2952 C CA . LYS B 1 63 ? -17.469 46.031 1.45 1 91.94 63 LYS B CA 1
ATOM 2953 C C . LYS B 1 63 ? -18.609 45.5 2.324 1 91.94 63 LYS B C 1
ATOM 2955 O O . LYS B 1 63 ? -19.453 46.281 2.787 1 91.94 63 LYS B O 1
ATOM 2960 N N . GLU B 1 64 ? -18.594 44.281 2.537 1 92 64 GLU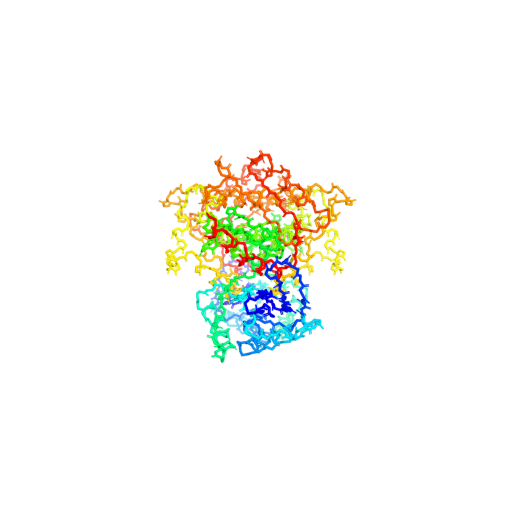 B N 1
ATOM 2961 C CA . GLU B 1 64 ? -19.672 43.656 3.289 1 92 64 GLU B CA 1
ATOM 2962 C C . GLU B 1 64 ? -19.531 43.906 4.785 1 92 64 GLU B C 1
ATOM 2964 O O . GLU B 1 64 ? -20.5 43.844 5.531 1 92 64 GLU B O 1
ATOM 2969 N N . ALA B 1 65 ? -18.312 44 5.281 1 89.88 65 ALA B N 1
ATOM 2970 C CA . ALA B 1 65 ? -18.047 44.25 6.699 1 89.88 65 ALA B CA 1
ATOM 2971 C C . ALA B 1 65 ? -18.641 45.594 7.148 1 89.88 65 ALA B C 1
ATOM 2973 O O . ALA B 1 65 ? -18.859 45.812 8.344 1 89.88 65 ALA B O 1
ATOM 2974 N N . SER B 1 66 ? -18.969 46.531 6.25 1 70.19 66 SER B N 1
ATOM 2975 C CA . SER B 1 66 ? -19.312 47.906 6.508 1 70.19 66 SER B CA 1
ATOM 2976 C C . SER B 1 66 ? -20.75 48.062 6.98 1 70.19 66 SER B C 1
ATOM 2978 O O . SER B 1 66 ? -21.688 47.844 6.203 1 70.19 66 SER B O 1
ATOM 2980 N N . SER B 1 67 ? -21.203 47.688 8.211 1 58.94 67 SER B N 1
ATOM 2981 C CA . SER B 1 67 ? -22.547 48.125 8.57 1 58.94 67 SER B CA 1
ATOM 2982 C C . SER B 1 67 ? -22.719 49.625 8.414 1 58.94 67 SER B C 1
ATOM 2984 O O . SER B 1 67 ? -23.688 50.062 7.797 1 58.94 67 SER B O 1
ATOM 2986 N N . ASP B 1 68 ? -21.891 50.469 9.133 1 55.41 68 ASP B N 1
ATOM 2987 C CA . ASP B 1 68 ? -22.109 51.906 9.203 1 55.41 68 ASP B CA 1
ATOM 2988 C C . ASP B 1 68 ? -21.047 52.656 8.406 1 55.41 68 ASP B C 1
ATOM 2990 O O . ASP B 1 68 ? -21.297 53.75 7.906 1 55.41 68 ASP B O 1
ATOM 2994 N N . LYS B 1 69 ? -19.75 52.125 8.406 1 63.06 69 LYS B N 1
ATOM 2995 C CA . LYS B 1 69 ? -18.672 52.781 7.676 1 63.06 69 LYS B CA 1
ATOM 2996 C C . LYS B 1 69 ? -18.016 51.812 6.691 1 63.06 69 LYS B C 1
ATOM 2998 O O . LYS B 1 69 ? -17.688 50.688 7.047 1 63.06 69 LYS B O 1
ATOM 3003 N N . SER B 1 70 ? -17.984 52.156 5.434 1 75.75 70 SER B N 1
ATOM 3004 C CA . SER B 1 70 ? -17.422 51.344 4.359 1 75.75 70 SER B CA 1
ATOM 3005 C C . SER B 1 70 ? -15.93 51.125 4.574 1 75.75 70 SER B C 1
ATOM 3007 O O . SER B 1 70 ? -15.148 52.062 4.656 1 75.75 70 SER B O 1
ATOM 3009 N N . LEU B 1 71 ? -15.508 49.938 4.926 1 87.94 71 LEU B N 1
ATOM 3010 C CA . LEU B 1 71 ? -14.094 49.594 5.051 1 87.94 71 LEU B CA 1
ATOM 3011 C C . LEU B 1 71 ? -13.438 49.5 3.682 1 87.94 71 LEU B C 1
ATOM 3013 O O . LEU B 1 71 ? -14.086 49.125 2.695 1 87.94 71 LEU B O 1
ATOM 3017 N N . SER B 1 72 ? -12.227 50 3.619 1 90 72 SER B N 1
ATOM 3018 C CA . SER B 1 72 ? -11.422 49.938 2.404 1 90 72 SER B CA 1
ATOM 3019 C C . SER B 1 72 ? -10.086 49.25 2.658 1 90 72 SER B C 1
ATOM 3021 O O . SER B 1 72 ? -9.797 48.875 3.787 1 90 72 SER B O 1
ATOM 3023 N N . LEU B 1 73 ? -9.328 49.156 1.647 1 93.75 73 LEU B N 1
ATOM 3024 C CA . LEU B 1 73 ? -8.016 48.5 1.733 1 93.75 73 LEU B CA 1
ATOM 3025 C C . LEU B 1 73 ? -7.125 49.25 2.727 1 93.75 73 LEU B C 1
ATOM 3027 O O . LEU B 1 73 ? -6.27 48.625 3.369 1 93.75 73 LEU B O 1
ATOM 3031 N N . GLU B 1 74 ? -7.355 50.5 2.895 1 90.62 74 GLU B N 1
ATOM 3032 C CA . GLU B 1 74 ? -6.531 51.312 3.783 1 90.62 74 GLU B CA 1
ATOM 3033 C C . GLU B 1 74 ? -6.75 50.938 5.246 1 90.62 74 GLU B C 1
ATOM 3035 O O . GLU B 1 74 ? -5.902 51.219 6.098 1 90.62 74 GLU B O 1
ATOM 3040 N N . ASP B 1 75 ? -7.828 50.281 5.469 1 92.44 75 ASP B N 1
ATOM 3041 C CA . ASP B 1 75 ? -8.195 49.969 6.84 1 92.44 75 ASP B CA 1
ATOM 3042 C C . ASP B 1 75 ? -7.586 48.625 7.262 1 92.44 75 ASP B C 1
ATOM 3044 O O . ASP B 1 75 ? -7.695 48.219 8.422 1 92.44 75 ASP B O 1
ATOM 3048 N N . VAL B 1 76 ? -6.898 47.969 6.371 1 94.88 76 VAL B N 1
ATOM 3049 C CA . VAL B 1 76 ? -6.379 46.625 6.625 1 94.88 76 VAL B CA 1
ATOM 3050 C C . VAL B 1 76 ? -4.992 46.719 7.258 1 94.88 76 VAL B C 1
ATOM 3052 O O . VAL B 1 76 ? -4.082 47.312 6.688 1 94.88 76 VAL B O 1
ATOM 3055 N N . SER B 1 77 ? -4.867 46.125 8.453 1 94.12 77 SER B N 1
ATOM 3056 C CA . SER B 1 77 ? -3.58 46.094 9.141 1 94.12 77 SER B CA 1
ATOM 3057 C C . SER B 1 77 ? -2.74 44.906 8.688 1 94.12 77 SER B C 1
ATOM 3059 O O . SER B 1 77 ? -1.512 45 8.625 1 94.12 77 SER B O 1
ATOM 3061 N N . ALA B 1 78 ? -3.418 43.812 8.414 1 95.19 78 ALA B N 1
ATOM 3062 C CA . ALA B 1 78 ? -2.703 42.625 8.008 1 95.19 78 ALA B CA 1
ATOM 3063 C C . ALA B 1 78 ? -3.602 41.688 7.191 1 95.19 78 ALA B C 1
ATOM 3065 O O . ALA B 1 78 ? -4.828 41.719 7.32 1 95.19 78 ALA B O 1
ATOM 3066 N N . VAL B 1 79 ? -2.998 40.938 6.34 1 96.5 79 VAL B N 1
ATOM 3067 C CA . VAL B 1 79 ? -3.639 39.844 5.59 1 96.5 79 VAL B CA 1
ATOM 3068 C C . VAL B 1 79 ? -2.943 38.531 5.891 1 96.5 79 VAL B C 1
ATOM 3070 O O . VAL B 1 79 ? -1.735 38.375 5.688 1 96.5 79 VAL B O 1
ATOM 3073 N N . CYS B 1 80 ? -3.701 37.562 6.426 1 95.38 80 CYS B N 1
ATOM 3074 C CA . CYS B 1 80 ? -3.184 36.25 6.742 1 95.38 80 CYS B CA 1
ATOM 3075 C C . CYS B 1 80 ? -3.832 35.188 5.863 1 95.38 80 CYS B C 1
ATOM 3077 O O . CYS B 1 80 ? -5.027 34.906 5.992 1 95.38 80 CYS B O 1
ATOM 3079 N N . LEU B 1 81 ? -2.98 34.531 5.047 1 96.19 81 LEU B N 1
ATOM 3080 C CA . LEU B 1 81 ? -3.508 33.625 4.039 1 96.19 81 LEU B CA 1
ATOM 3081 C C . LEU B 1 81 ? -3.02 32.188 4.285 1 96.19 81 LEU B C 1
ATOM 3083 O O . LEU B 1 81 ? -1.828 31.906 4.137 1 96.19 81 LEU B O 1
ATOM 3087 N N . GLY B 1 82 ? -3.92 31.312 4.73 1 93.25 82 GLY B N 1
ATOM 3088 C CA . GLY B 1 82 ? -3.68 29.875 4.727 1 93.25 82 GLY B CA 1
ATOM 3089 C C . GLY B 1 82 ? -4.195 29.188 3.475 1 93.25 82 GLY B C 1
ATOM 3090 O O . GLY B 1 82 ? -5.406 29.047 3.293 1 93.25 82 GLY B O 1
ATOM 3091 N N . MET B 1 83 ? -3.281 28.734 2.621 1 92.44 83 MET B N 1
ATOM 3092 C CA . MET B 1 83 ? -3.719 28.312 1.292 1 92.44 83 MET B CA 1
ATOM 3093 C C . MET B 1 83 ? -3.168 26.938 0.953 1 92.44 83 MET B C 1
ATOM 3095 O O . MET B 1 83 ? -1.99 26.656 1.183 1 92.44 83 MET B O 1
ATOM 3099 N N . SER B 1 84 ? -4.113 26.125 0.47 1 85.56 84 SER B N 1
ATOM 3100 C CA . SER B 1 84 ? -3.625 24.891 -0.139 1 85.56 84 SER B CA 1
ATOM 3101 C C . SER B 1 84 ? -2.754 25.172 -1.357 1 85.56 84 SER B C 1
ATOM 3103 O O . SER B 1 84 ? -2.947 26.188 -2.037 1 85.56 84 SER B O 1
ATOM 3105 N N . GLY B 1 85 ? -1.733 24.359 -1.629 1 78.25 85 GLY B N 1
ATOM 3106 C CA . GLY B 1 85 ? -0.848 24.562 -2.764 1 78.25 85 GLY B CA 1
ATOM 3107 C C . GLY B 1 85 ? 0.341 25.453 -2.439 1 78.25 85 GLY B C 1
ATOM 3108 O O . GLY B 1 85 ? 1.215 25.656 -3.283 1 78.25 85 GLY B O 1
ATOM 3109 N N . VAL B 1 86 ? 0.313 26.031 -1.257 1 86.12 86 VAL B N 1
ATOM 3110 C CA . VAL B 1 86 ? 1.441 26.828 -0.777 1 86.12 86 VAL B CA 1
ATOM 3111 C C . VAL B 1 86 ? 2.334 25.953 0.115 1 86.12 86 VAL B C 1
ATOM 3113 O O . VAL B 1 86 ? 2.047 25.781 1.302 1 86.12 86 VAL B O 1
ATOM 3116 N N . ASP B 1 87 ? 3.365 25.438 -0.421 1 71.06 87 ASP B N 1
ATOM 3117 C CA . ASP B 1 87 ? 4.199 24.469 0.299 1 71.06 87 ASP B CA 1
ATOM 3118 C C . ASP B 1 87 ? 5.664 24.906 0.293 1 71.06 87 ASP B C 1
ATOM 3120 O O . ASP B 1 87 ? 6.449 24.469 1.137 1 71.06 87 ASP B O 1
ATOM 3124 N N . ARG B 1 88 ? 6.047 25.672 -0.839 1 73.44 88 ARG B N 1
ATOM 3125 C CA . ARG B 1 88 ? 7.441 26.047 -1.062 1 73.44 88 ARG B CA 1
ATOM 3126 C C . ARG B 1 88 ? 7.625 27.562 -0.963 1 73.44 88 ARG B C 1
ATOM 3128 O O . ARG B 1 88 ? 6.664 28.312 -1.09 1 73.44 88 ARG B O 1
ATOM 3135 N N . PRO B 1 89 ? 8.867 28 -0.708 1 78.44 89 PRO B N 1
ATOM 3136 C CA . PRO B 1 89 ? 9.133 29.438 -0.612 1 78.44 89 PRO B CA 1
ATOM 3137 C C . PRO B 1 89 ? 8.68 30.203 -1.85 1 78.44 89 PRO B C 1
ATOM 3139 O O . PRO B 1 89 ? 8.156 31.328 -1.732 1 78.44 89 PRO B O 1
ATOM 3142 N N . ASN B 1 90 ? 8.812 29.5 -2.941 1 85.94 90 ASN B N 1
ATOM 3143 C CA . ASN B 1 90 ? 8.391 30.172 -4.168 1 85.94 90 ASN B CA 1
ATOM 3144 C C . ASN B 1 90 ? 6.879 30.359 -4.207 1 85.94 90 ASN B C 1
ATOM 3146 O O . ASN B 1 90 ? 6.391 31.344 -4.766 1 85.94 90 ASN B O 1
ATOM 3150 N N . ASP B 1 91 ? 6.137 29.438 -3.662 1 88.25 91 ASP B N 1
ATOM 3151 C CA . ASP B 1 91 ? 4.688 29.578 -3.57 1 88.25 91 ASP B CA 1
ATOM 3152 C C . ASP B 1 91 ? 4.305 30.766 -2.701 1 88.25 91 ASP B C 1
ATOM 3154 O O . ASP B 1 91 ? 3.42 31.547 -3.059 1 88.25 91 ASP B O 1
ATOM 3158 N N . ILE B 1 92 ? 5.027 30.922 -1.592 1 88.88 92 ILE B N 1
ATOM 3159 C CA . ILE B 1 92 ? 4.773 32 -0.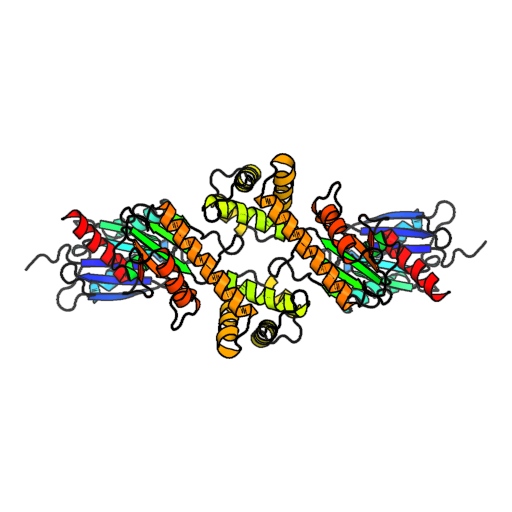645 1 88.88 92 ILE B CA 1
ATOM 3160 C C . ILE B 1 92 ? 5.043 33.344 -1.312 1 88.88 92 ILE B C 1
ATOM 3162 O O . ILE B 1 92 ? 4.23 34.25 -1.214 1 88.88 92 ILE B O 1
ATOM 3166 N N . ALA B 1 93 ? 6.125 33.375 -1.999 1 92.44 93 ALA B N 1
ATOM 3167 C CA . ALA B 1 93 ? 6.512 34.625 -2.666 1 92.44 93 ALA B CA 1
ATOM 3168 C C . ALA B 1 93 ? 5.48 35.031 -3.719 1 92.44 93 ALA B C 1
ATOM 3170 O O . ALA B 1 93 ? 5.156 36.219 -3.859 1 92.44 93 ALA B O 1
ATOM 3171 N N . GLN B 1 94 ? 5.023 34.094 -4.371 1 94.5 94 GLN B N 1
ATOM 3172 C CA . GLN B 1 94 ? 4.043 34.344 -5.418 1 94.5 94 GLN B CA 1
ATOM 3173 C C . GLN B 1 94 ? 2.748 34.906 -4.828 1 94.5 94 GLN B C 1
ATOM 3175 O O . GLN B 1 94 ? 2.236 35.938 -5.289 1 94.5 94 GLN B O 1
ATOM 3180 N N . VAL B 1 95 ? 2.275 34.25 -3.84 1 95.25 95 VAL B N 1
ATOM 3181 C CA . VAL B 1 95 ? 1.025 34.688 -3.225 1 95.25 95 VAL B CA 1
ATOM 3182 C C . VAL B 1 95 ? 1.221 36.062 -2.568 1 95.25 95 VAL B C 1
ATOM 3184 O O . VAL B 1 95 ? 0.333 36.906 -2.625 1 95.25 95 VAL B O 1
ATOM 3187 N N . ARG B 1 96 ? 2.32 36.25 -1.933 1 94.75 96 ARG B N 1
ATOM 3188 C CA . ARG B 1 96 ? 2.645 37.562 -1.348 1 94.75 96 ARG B CA 1
ATOM 3189 C C . ARG B 1 96 ? 2.619 38.656 -2.404 1 94.75 96 ARG B C 1
ATOM 3191 O O . ARG B 1 96 ? 2.156 39.75 -2.139 1 94.75 96 ARG B O 1
ATOM 3198 N N . SER B 1 97 ? 3.129 38.312 -3.564 1 95.69 97 SER B N 1
ATOM 3199 C CA . SER B 1 97 ? 3.148 39.312 -4.645 1 95.69 97 SER B CA 1
ATOM 3200 C C . SER B 1 97 ? 1.735 39.719 -5.055 1 95.69 97 SER B C 1
ATOM 3202 O O . SER B 1 97 ? 1.497 40.844 -5.453 1 95.69 97 SER B O 1
ATOM 3204 N N . TRP B 1 98 ? 0.813 38.719 -5.039 1 96.38 98 TRP B N 1
ATOM 3205 C CA . TRP B 1 98 ? -0.58 39.031 -5.328 1 96.38 98 TRP B CA 1
ATOM 3206 C C . TRP B 1 98 ? -1.097 40.125 -4.391 1 96.38 98 TRP B C 1
ATOM 3208 O O . TRP B 1 98 ? -1.796 41.031 -4.82 1 96.38 98 TRP B O 1
ATOM 3218 N N . MET B 1 99 ? -0.712 39.969 -3.137 1 95.25 99 MET B N 1
ATOM 3219 C CA . MET B 1 99 ? -1.186 40.906 -2.119 1 95.25 99 MET B CA 1
ATOM 3220 C C . MET B 1 99 ? -0.49 42.25 -2.252 1 95.25 99 MET B C 1
ATOM 3222 O O . MET B 1 99 ? -1.118 43.312 -2.084 1 95.25 99 MET B O 1
ATOM 3226 N N . THR B 1 100 ? 0.771 42.219 -2.504 1 94.88 100 THR B N 1
ATOM 3227 C CA . THR B 1 100 ? 1.503 43.469 -2.715 1 94.88 100 THR B CA 1
ATOM 3228 C C . THR B 1 100 ? 0.89 44.25 -3.859 1 94.88 100 THR B C 1
ATOM 3230 O O . THR B 1 100 ? 0.766 45.5 -3.771 1 94.88 100 THR B O 1
ATOM 3233 N N . GLU B 1 101 ? 0.562 43.562 -4.875 1 95.31 101 GLU B N 1
ATOM 3234 C CA . GLU B 1 101 ? -0.081 44.188 -6.012 1 95.31 101 GLU B CA 1
ATOM 3235 C C . GLU B 1 101 ? -1.445 44.781 -5.629 1 95.31 101 GLU B C 1
ATOM 3237 O O . GLU B 1 101 ? -1.79 45.875 -6.012 1 95.31 101 GLU B O 1
ATOM 3242 N N . LEU B 1 102 ? -2.221 44.031 -4.93 1 95.88 102 LEU B N 1
ATOM 3243 C CA . LEU B 1 102 ? -3.555 44.438 -4.512 1 95.88 102 LEU B CA 1
ATOM 3244 C C . LEU B 1 102 ? -3.49 45.719 -3.686 1 95.88 102 LEU B C 1
ATOM 3246 O O . LEU B 1 102 ? -4.359 46.594 -3.809 1 95.88 102 LEU B O 1
ATOM 3250 N N . PHE B 1 103 ? -2.451 45.844 -2.881 1 94.81 103 PHE B N 1
ATOM 3251 C CA . PHE B 1 103 ? -2.377 46.938 -1.938 1 94.81 103 PHE B CA 1
ATOM 3252 C C . PHE B 1 103 ? -1.423 48 -2.441 1 94.81 103 PHE B C 1
ATOM 3254 O O . PHE B 1 103 ? -1.039 48.906 -1.69 1 94.81 103 PHE B O 1
ATOM 3261 N N . SER B 1 104 ? -0.974 47.938 -3.648 1 91.12 104 SER B N 1
ATOM 3262 C CA . SER B 1 104 ? 0.061 48.812 -4.207 1 91.12 104 SER B CA 1
ATOM 3263 C C . SER B 1 104 ? -0.39 50.25 -4.234 1 91.12 104 SER B C 1
ATOM 3265 O O . SER B 1 104 ? 0.437 51.188 -4.164 1 91.12 104 SER B O 1
ATOM 3267 N N . SER B 1 105 ? -1.66 50.469 -4.375 1 85.69 105 SER B N 1
ATOM 3268 C CA . SER B 1 105 ? -2.17 51.844 -4.527 1 85.69 105 SER B CA 1
ATOM 3269 C C . SER B 1 105 ? -2.438 52.469 -3.172 1 85.69 105 SER B C 1
ATOM 3271 O O . SER B 1 105 ? -2.77 53.656 -3.1 1 85.69 105 SER B O 1
ATOM 3273 N N . GLU B 1 106 ? -2.195 51.719 -2.195 1 81.88 106 GLU B N 1
ATOM 3274 C CA . GLU B 1 106 ? -2.496 52.25 -0.863 1 81.88 106 GLU B CA 1
ATOM 3275 C C . GLU B 1 106 ? -1.268 52.906 -0.233 1 81.88 106 GLU B C 1
ATOM 3277 O O . GLU B 1 106 ? -0.135 52.594 -0.62 1 81.88 106 GLU B O 1
ATOM 3282 N N . SER B 1 107 ? -1.54 53.75 0.71 1 78.75 107 SER B N 1
ATOM 3283 C CA . SER B 1 107 ? -0.469 54.5 1.356 1 78.75 107 SER B CA 1
ATOM 3284 C C . SER B 1 107 ? 0.385 53.625 2.24 1 78.75 107 SER B C 1
ATOM 3286 O O . SER B 1 107 ? 1.565 53.875 2.463 1 78.75 107 SER B O 1
ATOM 3288 N N . SER B 1 108 ? -0.239 52.656 2.826 1 80.94 108 SER B N 1
ATOM 3289 C CA . SER B 1 108 ? 0.458 51.719 3.678 1 80.94 108 SER B CA 1
ATOM 3290 C C . SER B 1 108 ? 0.128 50.281 3.281 1 80.94 108 SER B C 1
ATOM 3292 O O . SER B 1 108 ? -1.026 49.969 2.992 1 80.94 108 SER B O 1
ATOM 3294 N N . CYS B 1 109 ? 1.16 49.531 3.178 1 86.94 109 CYS B N 1
ATOM 3295 C CA . CYS B 1 109 ? 0.976 48.125 2.904 1 86.94 109 CYS B CA 1
ATOM 3296 C C . CYS B 1 109 ? 0.751 47.344 4.195 1 86.94 109 CYS B C 1
ATOM 3298 O O . CYS B 1 109 ? 1.486 47.5 5.168 1 86.94 109 CYS B O 1
ATOM 3300 N N . PRO B 1 110 ? -0.323 46.594 4.215 1 93.81 110 PRO B N 1
ATOM 3301 C CA . PRO B 1 110 ? -0.518 45.781 5.402 1 93.81 110 PRO B CA 1
ATOM 3302 C C . PRO B 1 110 ? 0.556 44.688 5.551 1 93.81 110 PRO B C 1
ATOM 3304 O O . PRO B 1 110 ? 1.297 44.438 4.605 1 93.81 110 PRO B O 1
ATOM 3307 N N . GLU B 1 111 ? 0.73 44.188 6.785 1 92.75 111 GLU B N 1
ATOM 3308 C CA . GLU B 1 111 ? 1.559 43 6.953 1 92.75 111 GLU B CA 1
ATOM 3309 C C . GLU B 1 111 ? 0.935 41.781 6.258 1 92.75 111 GLU B C 1
ATOM 3311 O O . GLU B 1 111 ? -0.285 41.625 6.289 1 92.75 111 GLU B O 1
ATOM 3316 N N . ILE B 1 112 ? 1.793 41.031 5.555 1 94.19 112 ILE B N 1
ATOM 3317 C CA . ILE B 1 112 ? 1.281 39.906 4.773 1 94.19 112 ILE B CA 1
ATOM 3318 C C . ILE B 1 112 ? 1.884 38.594 5.293 1 94.19 112 ILE B C 1
ATOM 3320 O O . ILE B 1 112 ? 3.107 38.438 5.324 1 94.19 112 ILE B O 1
ATOM 3324 N N . TYR B 1 113 ? 1.026 37.719 5.727 1 91.44 113 TYR B N 1
ATOM 3325 C CA . TYR B 1 113 ? 1.428 36.406 6.156 1 91.44 113 TYR B CA 1
ATOM 3326 C C . TYR B 1 113 ? 0.823 35.344 5.254 1 91.44 113 TYR B C 1
ATOM 3328 O O . TYR B 1 113 ? -0.391 35.312 5.035 1 91.44 113 TYR B O 1
ATOM 3336 N N . VAL B 1 114 ? 1.71 34.531 4.691 1 92.31 114 VAL B N 1
ATOM 3337 C CA . VAL B 1 114 ? 1.278 33.469 3.805 1 92.31 114 VAL B CA 1
ATOM 3338 C C . VAL B 1 114 ? 1.797 32.125 4.324 1 92.31 114 VAL B C 1
ATOM 3340 O O . VAL B 1 114 ? 2.992 31.969 4.586 1 92.31 114 VAL B O 1
ATOM 3343 N N . PHE B 1 115 ? 0.859 31.234 4.559 1 86.31 115 PHE B N 1
ATOM 3344 C CA . PHE B 1 115 ? 1.262 29.906 5.016 1 86.31 115 PHE B CA 1
ATOM 3345 C C . PHE B 1 115 ? 0.404 28.828 4.367 1 86.31 115 PHE B C 1
ATOM 3347 O O . PHE B 1 115 ? -0.52 29.125 3.611 1 86.31 115 PHE B O 1
ATOM 3354 N N . ASN B 1 116 ? 0.806 27.594 4.613 1 85.88 116 ASN B N 1
ATOM 3355 C CA . ASN B 1 116 ? 0.046 26.438 4.156 1 85.88 116 ASN B CA 1
ATOM 3356 C C . ASN B 1 116 ? -1.302 26.328 4.863 1 85.88 116 ASN B C 1
ATOM 3358 O O . ASN B 1 116 ? -1.447 26.797 5.996 1 85.88 116 ASN B O 1
ATOM 3362 N N . ASP B 1 117 ? -2.219 25.656 4.215 1 85.06 117 ASP B N 1
ATOM 3363 C CA . ASP B 1 117 ? -3.562 25.516 4.77 1 85.06 117 ASP B CA 1
ATOM 3364 C C . ASP B 1 117 ? -3.537 24.75 6.086 1 85.06 117 ASP B C 1
ATOM 3366 O O . ASP B 1 117 ? -4.43 24.906 6.922 1 85.06 117 ASP B O 1
ATOM 3370 N N . ALA B 1 118 ? -2.531 24.031 6.32 1 79.56 118 ALA B N 1
ATOM 3371 C CA . ALA B 1 118 ? -2.404 23.312 7.586 1 79.56 118 ALA B CA 1
ATOM 3372 C C . ALA B 1 118 ? -2.244 24.281 8.758 1 79.56 118 ALA B C 1
ATOM 3374 O O . ALA B 1 118 ? -2.777 24.031 9.844 1 79.56 118 ALA B O 1
ATOM 3375 N N . VAL B 1 119 ? -1.548 25.359 8.508 1 84.75 119 VAL B N 1
ATOM 3376 C CA . VAL B 1 119 ? -1.321 26.359 9.547 1 84.75 119 VAL B CA 1
ATOM 3377 C C . VAL B 1 119 ? -2.643 27.047 9.898 1 84.75 119 VAL B C 1
ATOM 3379 O O . VAL B 1 119 ? -2.906 27.328 11.07 1 84.75 119 VAL B O 1
ATOM 3382 N N . ALA B 1 120 ? -3.43 27.266 8.852 1 88 120 ALA B N 1
ATOM 3383 C CA . ALA B 1 120 ? -4.746 27.844 9.109 1 88 120 ALA B CA 1
ATOM 3384 C C . ALA B 1 120 ? -5.582 26.906 9.992 1 88 120 ALA B C 1
ATOM 3386 O O . ALA B 1 120 ? -6.281 27.375 10.898 1 88 120 ALA B O 1
ATOM 3387 N N . ALA B 1 121 ? -5.453 25.719 9.766 1 84.56 121 ALA B N 1
ATOM 3388 C CA . ALA B 1 121 ? -6.176 24.719 10.547 1 84.56 121 ALA B CA 1
ATOM 3389 C C . ALA B 1 121 ? -5.695 24.703 11.992 1 84.56 121 ALA B C 1
ATOM 3391 O O . ALA B 1 121 ? -6.5 24.641 12.93 1 84.56 121 ALA B O 1
ATOM 3392 N N . ILE B 1 122 ? -4.457 24.812 12.188 1 86.69 122 ILE B N 1
ATOM 3393 C CA . ILE B 1 122 ? -3.877 24.859 13.523 1 86.69 122 ILE B CA 1
ATOM 3394 C C . ILE B 1 122 ? -4.379 26.094 14.273 1 86.69 122 ILE B C 1
ATOM 3396 O O . ILE B 1 122 ? -4.848 25.984 15.406 1 86.69 122 ILE B O 1
ATOM 3400 N N . CYS B 1 123 ? -4.344 27.172 13.555 1 89.31 123 CYS B N 1
ATOM 3401 C CA . CYS B 1 123 ? -4.73 28.438 14.172 1 89.31 123 CYS B CA 1
ATOM 3402 C C . CYS B 1 123 ? -6.211 28.438 14.539 1 89.31 123 CYS B C 1
ATOM 3404 O O . CYS B 1 123 ? -6.613 29.047 15.523 1 89.31 123 CYS B O 1
ATOM 3406 N N . SER B 1 124 ? -6.945 27.688 13.711 1 90.44 124 SER B N 1
ATOM 3407 C CA . SER B 1 124 ? -8.367 27.578 14 1 90.44 124 SER B CA 1
ATOM 3408 C C . SER B 1 124 ? -8.609 26.922 15.352 1 90.44 124 SER B C 1
ATOM 3410 O O . SER B 1 124 ? -9.578 27.234 16.047 1 90.44 124 SER B O 1
ATOM 3412 N N . GLY B 1 125 ? -7.773 26.078 15.734 1 87.12 125 GLY B N 1
ATOM 3413 C CA . GLY B 1 125 ? -7.891 25.406 17.016 1 87.12 125 GLY B CA 1
ATOM 3414 C C . GLY B 1 125 ? -7.246 26.156 18.156 1 87.12 125 GLY B C 1
ATOM 3415 O O . GLY B 1 125 ? -7.77 26.172 19.281 1 87.12 125 GLY B O 1
ATOM 3416 N N . THR B 1 126 ? -6.203 26.906 17.891 1 89 126 THR B N 1
ATOM 3417 C CA . THR B 1 126 ? -5.41 27.531 18.938 1 89 126 THR B CA 1
ATOM 3418 C C . THR B 1 126 ? -5.773 29.016 19.062 1 89 126 THR B C 1
ATOM 3420 O O . THR B 1 126 ? -5.176 29.734 19.875 1 89 126 THR B O 1
ATOM 3423 N N . LEU B 1 127 ? -6.637 29.375 18.281 1 87.94 127 LEU B N 1
ATOM 3424 C CA . LEU B 1 127 ? -7.02 30.781 18.219 1 87.94 127 LEU B CA 1
ATOM 3425 C C . LEU B 1 127 ? -5.824 31.656 17.875 1 87.94 127 LEU B C 1
ATOM 3427 O O . LEU B 1 127 ? -5.547 32.656 18.562 1 87.94 127 LEU B O 1
ATOM 3431 N N . GLY B 1 128 ? -5.027 31.094 16.953 1 87.31 128 GLY B N 1
ATOM 3432 C CA . GLY B 1 128 ? -3.955 31.875 16.359 1 87.31 128 GLY B CA 1
ATOM 3433 C C . GLY B 1 128 ? -2.6 31.594 16.984 1 87.31 128 GLY B C 1
ATOM 3434 O O . GLY B 1 128 ? -1.575 32.062 16.484 1 87.31 128 GLY B O 1
ATOM 3435 N N . ALA B 1 129 ? -2.576 30.859 18 1 84.44 129 ALA B N 1
ATOM 3436 C CA . ALA B 1 129 ? -1.302 30.562 18.656 1 84.44 129 ALA B CA 1
ATOM 3437 C C . ALA B 1 129 ? -0.526 29.5 17.875 1 84.44 129 ALA B C 1
ATOM 3439 O O . ALA B 1 129 ? -1.097 28.5 17.453 1 84.44 129 ALA B O 1
ATOM 3440 N N . LEU B 1 130 ? 0.782 29.781 17.688 1 86.56 130 LEU B N 1
ATOM 3441 C CA . LEU B 1 130 ? 1.619 28.844 16.969 1 86.56 130 LEU B CA 1
ATOM 3442 C C . LEU B 1 130 ? 2.867 28.484 17.766 1 86.56 130 LEU B C 1
ATOM 3444 O O . LEU B 1 130 ? 3.859 28.016 17.203 1 86.56 130 LEU B O 1
ATOM 3448 N N . HIS B 1 131 ? 2.855 28.812 19.047 1 87.38 131 HIS B N 1
ATOM 3449 C CA . HIS B 1 131 ? 4.008 28.469 19.875 1 87.38 131 HIS B CA 1
ATOM 3450 C C . HIS B 1 131 ? 3.752 27.188 20.656 1 87.38 131 HIS B C 1
ATOM 3452 O O . HIS B 1 131 ? 2.766 27.094 21.391 1 87.38 131 HIS B O 1
ATOM 3458 N N . ASP B 1 132 ? 4.734 26.25 20.531 1 92 132 ASP B N 1
ATOM 3459 C CA . ASP B 1 132 ? 4.648 24.969 21.219 1 92 132 ASP B CA 1
ATOM 3460 C C . ASP B 1 132 ? 3.338 24.25 20.891 1 92 132 ASP B C 1
ATOM 3462 O O . ASP B 1 132 ? 2.59 23.859 21.781 1 92 132 ASP B O 1
ATOM 3466 N N . VAL B 1 133 ? 3.125 24.125 19.594 1 92.94 133 VAL B N 1
ATOM 3467 C CA . VAL B 1 133 ? 1.896 23.516 19.094 1 92.94 133 VAL B CA 1
ATOM 3468 C C . VAL B 1 133 ? 2.234 22.375 18.141 1 92.94 133 VAL B C 1
ATOM 3470 O O . VAL B 1 133 ? 3.211 22.453 17.391 1 92.94 133 VAL B O 1
ATOM 3473 N N . ILE B 1 134 ? 1.491 21.312 18.203 1 93 134 ILE B N 1
ATOM 3474 C CA . ILE B 1 134 ? 1.518 20.219 17.25 1 93 134 ILE B CA 1
ATOM 3475 C C . ILE B 1 134 ? 0.123 20.016 16.656 1 93 134 ILE B C 1
ATOM 3477 O O . ILE B 1 134 ? -0.874 20.047 17.391 1 93 134 ILE B O 1
ATOM 3481 N N . CYS B 1 135 ? 0.069 19.906 15.383 1 92.56 135 CYS B N 1
ATOM 3482 C CA . CYS B 1 135 ? -1.169 19.578 14.68 1 92.56 135 CYS B CA 1
ATOM 3483 C C . CYS B 1 135 ? -1.1 18.172 14.086 1 92.56 135 CYS B C 1
ATOM 3485 O O . CYS B 1 135 ? -0.19 17.875 13.312 1 92.56 135 CYS B O 1
ATOM 3487 N N . LEU B 1 136 ? -2.004 17.359 14.492 1 94.94 136 LEU B N 1
ATOM 3488 C CA . LEU B 1 136 ? -2.139 16.031 13.898 1 94.94 136 LEU B CA 1
ATOM 3489 C C . LEU B 1 136 ? -3.311 15.984 12.922 1 94.94 136 LEU B C 1
ATOM 3491 O O . LEU B 1 136 ? -4.461 16.188 13.32 1 94.94 136 LEU B O 1
ATOM 3495 N N . ILE B 1 137 ? -2.99 15.797 11.703 1 89.75 137 ILE B N 1
ATOM 3496 C CA . ILE B 1 137 ? -4.008 15.711 10.656 1 89.75 137 ILE B CA 1
ATOM 3497 C C . ILE B 1 137 ? -4.203 14.258 10.242 1 89.75 137 ILE B C 1
ATOM 3499 O O . ILE B 1 137 ? -3.248 13.578 9.852 1 89.75 137 ILE B O 1
ATOM 3503 N N . ALA B 1 138 ? -5.41 13.742 10.328 1 93 138 ALA B N 1
ATOM 3504 C CA . ALA B 1 138 ? -5.738 12.391 9.875 1 93 138 ALA B CA 1
ATOM 3505 C C . ALA B 1 138 ? -7.078 12.375 9.141 1 93 138 ALA B C 1
ATOM 3507 O O . ALA B 1 138 ? -8.133 12.477 9.766 1 93 138 ALA B O 1
ATOM 3508 N N . GLY B 1 139 ? -7.098 12.289 7.883 1 88.94 139 GLY B N 1
ATOM 3509 C CA . GLY B 1 139 ? -8.219 12.109 6.977 1 88.94 139 GLY B CA 1
ATOM 3510 C C . GLY B 1 139 ? -7.965 11.078 5.898 1 88.94 139 GLY B C 1
ATOM 3511 O O . GLY B 1 139 ? -7.652 9.922 6.203 1 88.94 139 GLY B O 1
ATOM 3512 N N . THR B 1 140 ? -7.934 11.602 4.621 1 81.75 140 THR B N 1
ATOM 3513 C CA . THR B 1 140 ? -7.504 10.695 3.559 1 81.75 140 THR B CA 1
ATOM 3514 C C . THR B 1 140 ? -6.047 10.289 3.748 1 81.75 140 THR B C 1
ATOM 3516 O O . THR B 1 140 ? -5.699 9.117 3.598 1 81.75 140 THR B O 1
ATOM 3519 N N . GLY B 1 141 ? -5.25 11.266 4.125 1 87.94 141 GLY B N 1
ATOM 3520 C CA . GLY B 1 141 ? -3.871 11.047 4.535 1 87.94 141 GLY B CA 1
ATOM 3521 C C . GLY B 1 141 ? -3.611 11.422 5.98 1 87.94 141 GLY B C 1
ATOM 3522 O O . GLY B 1 141 ? -4.551 11.664 6.742 1 87.94 141 GLY B O 1
ATOM 3523 N N . SER B 1 142 ? -2.334 11.305 6.383 1 92.06 142 SER B N 1
ATOM 3524 C CA . SER B 1 142 ? -1.998 11.695 7.746 1 92.06 142 SER B CA 1
ATOM 3525 C C . SER B 1 142 ? -0.625 12.359 7.805 1 92.06 142 SER B C 1
ATOM 3527 O O . SER B 1 142 ? 0.284 11.984 7.062 1 92.06 142 SER B O 1
ATOM 3529 N N . ILE B 1 143 ? -0.535 13.398 8.672 1 90.38 143 ILE B N 1
ATOM 3530 C CA . ILE B 1 143 ? 0.718 14.117 8.883 1 90.38 143 ILE B CA 1
ATOM 3531 C C . ILE B 1 143 ? 0.686 14.82 10.242 1 90.38 143 ILE B C 1
ATOM 3533 O O . ILE B 1 143 ? -0.385 15.18 10.734 1 90.38 143 ILE B O 1
ATOM 3537 N N . CYS B 1 144 ? 1.774 14.883 10.867 1 93.12 144 CYS B N 1
ATOM 3538 C CA . CYS B 1 144 ? 1.949 15.633 12.109 1 93.12 144 CYS B CA 1
ATOM 3539 C C . CYS B 1 144 ? 2.891 16.812 11.898 1 93.12 144 CYS B C 1
ATOM 3541 O O . CYS B 1 144 ? 4.027 16.641 11.453 1 93.12 144 CYS B O 1
ATOM 3543 N N . LEU B 1 145 ? 2.395 18.047 12.156 1 89.81 145 LEU B N 1
ATOM 3544 C CA . LEU B 1 145 ? 3.162 19.281 12.023 1 89.81 145 LEU B CA 1
ATOM 3545 C C . LEU B 1 145 ? 3.283 19.984 13.375 1 89.81 145 LEU B C 1
ATOM 3547 O O . LEU B 1 145 ? 2.287 20.172 14.07 1 89.81 145 LEU B O 1
ATOM 3551 N N . GLY B 1 146 ? 4.555 20.328 13.758 1 90.62 146 GLY B N 1
ATOM 3552 C CA . GLY B 1 146 ? 4.738 21.031 15.016 1 90.62 146 GLY B CA 1
ATOM 3553 C C . GLY B 1 146 ? 5.707 22.188 14.914 1 90.62 146 GLY B C 1
ATOM 3554 O O . GLY B 1 146 ? 6.531 22.25 14 1 90.62 146 GLY B O 1
ATOM 3555 N N . THR B 1 147 ? 5.504 23.156 15.758 1 89.06 147 THR B N 1
ATOM 3556 C CA . THR B 1 147 ? 6.422 24.297 15.836 1 89.06 147 THR B CA 1
ATOM 3557 C C . THR B 1 147 ? 6.574 24.766 17.281 1 89.06 147 THR B C 1
ATOM 3559 O O . THR B 1 147 ? 5.672 24.578 18.094 1 89.06 147 THR B O 1
ATOM 3562 N N . ASN B 1 148 ? 7.762 25.219 17.562 1 88.75 148 ASN B N 1
ATOM 3563 C CA . ASN B 1 148 ? 8.008 25.828 18.859 1 88.75 148 ASN B CA 1
ATOM 3564 C C . ASN B 1 148 ? 8.586 27.234 18.719 1 88.75 148 ASN B C 1
ATOM 3566 O O . ASN B 1 148 ? 9.172 27.766 19.672 1 88.75 148 ASN B O 1
ATOM 3570 N N . ASN B 1 149 ? 8.586 27.797 17.484 1 80.5 149 ASN B N 1
ATOM 3571 C CA . ASN B 1 149 ? 9.164 29.094 17.188 1 80.5 149 ASN B CA 1
ATOM 3572 C C . ASN B 1 149 ? 8.156 30.016 16.516 1 80.5 149 ASN B C 1
ATOM 3574 O O . ASN B 1 149 ? 8.477 30.656 15.5 1 80.5 149 ASN B O 1
ATOM 3578 N N . ASP B 1 150 ? 6.965 30.062 16.938 1 73.81 150 ASP B N 1
ATOM 3579 C CA . ASP B 1 150 ? 5.895 30.969 16.531 1 73.81 150 ASP B CA 1
ATOM 3580 C C . ASP B 1 150 ? 5.602 30.812 15.031 1 73.81 150 ASP B C 1
ATOM 3582 O O . ASP B 1 150 ? 5.379 31.812 14.336 1 73.81 150 ASP B O 1
ATOM 3586 N N . GLY B 1 151 ? 5.902 29.578 14.492 1 70.31 151 GLY B N 1
ATOM 3587 C CA . GLY B 1 151 ? 5.48 29.266 13.133 1 70.31 151 GLY B CA 1
ATOM 3588 C C . GLY B 1 151 ? 6.531 29.594 12.094 1 70.31 151 GLY B C 1
ATOM 3589 O O . GLY B 1 151 ? 6.246 29.594 10.891 1 70.31 151 GLY B O 1
ATOM 3590 N N . GLU B 1 152 ? 7.68 29.969 12.492 1 71.38 152 GLU B N 1
ATOM 3591 C CA . GLU B 1 152 ? 8.75 30.281 11.547 1 71.38 152 GLU B CA 1
ATOM 3592 C C . GLU B 1 152 ? 9.148 29.047 10.742 1 71.38 152 GLU B C 1
ATOM 3594 O O . GLU B 1 152 ? 9.5 29.156 9.562 1 71.38 152 GLU B O 1
ATOM 3599 N N . SER B 1 153 ? 9.102 27.938 11.422 1 78.38 153 SER B N 1
ATOM 3600 C CA . SER B 1 153 ? 9.383 26.672 10.773 1 78.38 153 SER B CA 1
ATOM 3601 C C . SER B 1 153 ? 8.562 25.547 11.391 1 78.38 153 SER B C 1
ATOM 3603 O O . SER B 1 153 ? 8.141 25.641 12.547 1 78.38 153 SER B O 1
ATOM 3605 N N . PHE B 1 154 ? 8.32 24.625 10.578 1 84.81 154 PHE B N 1
ATOM 3606 C CA . PHE B 1 154 ? 7.562 23.484 11.062 1 84.81 154 PHE B CA 1
ATOM 3607 C C . PHE B 1 154 ? 8.383 22.203 10.945 1 84.81 154 PHE B C 1
ATOM 3609 O O . PHE B 1 154 ? 9.109 22.016 9.969 1 84.81 154 PHE B O 1
ATOM 3616 N N . THR B 1 155 ? 8.266 21.453 12.016 1 89.88 155 THR B N 1
ATOM 3617 C CA . THR B 1 155 ? 8.797 20.094 12 1 89.88 155 THR B CA 1
ATOM 3618 C C . THR B 1 155 ? 7.723 19.094 11.594 1 89.88 155 THR B C 1
ATOM 3620 O O . THR B 1 155 ? 6.613 19.109 12.133 1 89.88 155 THR B O 1
ATOM 3623 N N . ARG B 1 156 ? 8.094 18.25 10.672 1 88.69 156 ARG B N 1
ATOM 3624 C CA . ARG B 1 156 ? 7.109 17.312 10.133 1 88.69 156 ARG B CA 1
ATOM 3625 C C . ARG B 1 156 ? 7.414 15.891 10.57 1 88.69 156 ARG B C 1
ATOM 3627 O O . ARG B 1 156 ? 8.578 15.508 10.688 1 88.69 156 ARG B O 1
ATOM 3634 N N . THR B 1 157 ? 6.418 15.094 10.859 1 93.31 157 THR B N 1
ATOM 3635 C CA . THR B 1 157 ? 6.445 13.641 11.016 1 93.31 157 THR B CA 1
ATOM 3636 C C . THR B 1 157 ? 5.336 12.984 10.203 1 93.31 157 THR B C 1
ATOM 3638 O O . THR B 1 157 ? 4.16 13.32 10.359 1 93.31 157 THR B O 1
ATOM 3641 N N . GLY B 1 158 ? 5.73 12.023 9.352 1 92.75 158 GLY B N 1
ATOM 3642 C CA . GLY B 1 158 ? 4.77 11.453 8.43 1 92.75 158 GLY B CA 1
ATOM 3643 C C . GLY B 1 158 ? 4.551 12.297 7.188 1 92.75 158 GLY B C 1
ATOM 3644 O O . GLY B 1 158 ? 5.461 13 6.738 1 92.75 158 GLY B O 1
ATOM 3645 N N . GLY B 1 159 ? 3.424 12.109 6.504 1 89.25 159 GLY B N 1
ATOM 3646 C CA . GLY B 1 159 ? 3.084 12.891 5.328 1 89.25 159 GLY B CA 1
ATOM 3647 C C . GLY B 1 159 ? 3.789 12.414 4.07 1 89.25 159 GLY B C 1
ATOM 3648 O O . GLY B 1 159 ? 4.012 13.195 3.143 1 89.25 159 GLY B O 1
ATOM 3649 N N . TRP B 1 160 ? 4.125 11.203 4.07 1 89.94 160 TRP B N 1
ATOM 3650 C CA . TRP B 1 160 ? 4.895 10.68 2.945 1 89.94 160 TRP B CA 1
ATOM 3651 C C . TRP B 1 160 ? 3.973 10.18 1.838 1 89.94 160 TRP B C 1
ATOM 3653 O O . TRP B 1 160 ? 4.418 9.945 0.712 1 89.94 160 TRP B O 1
ATOM 3663 N N . GLY B 1 161 ? 2.705 10.031 2.182 1 88.12 161 GLY B N 1
ATOM 3664 C CA . GLY B 1 161 ? 1.745 9.562 1.195 1 88.12 161 GLY B CA 1
ATOM 3665 C C . GLY B 1 161 ? 1.353 8.109 1.393 1 88.12 161 GLY B C 1
ATOM 3666 O O . GLY B 1 161 ? 1.917 7.418 2.242 1 88.12 161 GLY B O 1
ATOM 3667 N N . PRO B 1 162 ? 0.401 7.695 0.606 1 88.12 162 PRO B N 1
ATOM 3668 C CA . PRO B 1 162 ? -0.254 6.402 0.819 1 88.12 162 PRO B CA 1
ATOM 3669 C C . PRO B 1 162 ? 0.703 5.223 0.66 1 88.12 162 PRO B C 1
ATOM 3671 O O . PRO B 1 162 ? 0.664 4.277 1.454 1 88.12 162 PRO B O 1
ATOM 3674 N N . LEU B 1 163 ? 1.622 5.258 -0.304 1 88.06 163 LEU B N 1
ATOM 3675 C CA . LEU B 1 163 ? 2.49 4.117 -0.577 1 88.06 163 LEU B CA 1
ATOM 3676 C C . LEU B 1 163 ? 3.67 4.086 0.39 1 88.06 163 LEU B C 1
ATOM 3678 O O . LEU B 1 163 ? 4.387 3.088 0.471 1 88.06 163 LEU B O 1
ATOM 3682 N N . LEU B 1 164 ? 3.812 5.148 1.213 1 90.38 164 LEU B N 1
ATOM 3683 C CA . LEU B 1 164 ? 4.934 5.242 2.141 1 90.38 164 LEU B CA 1
ATOM 3684 C C . LEU B 1 164 ? 4.441 5.336 3.58 1 90.38 164 LEU B C 1
ATOM 3686 O O . LEU B 1 164 ? 5.055 6.016 4.41 1 90.38 164 LEU B O 1
ATOM 3690 N N . GLY B 1 165 ? 3.312 4.602 3.83 1 82.88 165 GLY B N 1
ATOM 3691 C CA . GLY B 1 165 ? 2.873 4.414 5.203 1 82.88 165 GLY B CA 1
ATOM 3692 C C . GLY B 1 165 ? 1.543 5.082 5.5 1 82.88 165 GLY B C 1
ATOM 3693 O O . GLY B 1 165 ? 0.554 4.406 5.789 1 82.88 165 GLY B O 1
ATOM 3694 N N . ASP B 1 166 ? 1.341 6.422 5.352 1 90.5 166 ASP B N 1
ATOM 3695 C CA . ASP B 1 166 ? 0.149 7.195 5.691 1 90.5 166 ASP B CA 1
ATOM 3696 C C . ASP B 1 166 ? -0.628 6.539 6.828 1 90.5 166 ASP B C 1
ATOM 3698 O O . ASP B 1 166 ? -1.84 6.34 6.727 1 90.5 166 ASP B O 1
ATOM 3702 N N . ARG B 1 167 ? 0.106 6.148 7.914 1 92.94 167 ARG B N 1
ATOM 3703 C CA . ARG B 1 167 ? -0.463 5.441 9.055 1 92.94 167 ARG B CA 1
ATOM 3704 C C . ARG B 1 167 ? -1.53 6.285 9.742 1 92.94 167 ARG B C 1
ATOM 3706 O O . ARG B 1 167 ? -1.365 7.496 9.906 1 92.94 167 ARG B O 1
ATOM 3713 N N . GLY B 1 168 ? -2.545 5.629 10.078 1 95.06 168 GLY B N 1
ATOM 3714 C CA . GLY B 1 168 ? -3.607 6.309 10.805 1 95.06 168 GLY B CA 1
ATOM 3715 C C . GLY B 1 168 ? -4.535 7.098 9.898 1 95.06 168 GLY B C 1
ATOM 3716 O O . GLY B 1 168 ? -5.445 7.777 10.383 1 95.06 168 GLY B O 1
ATOM 3717 N N . SER B 1 169 ? -4.359 7.027 8.641 1 94.75 169 SER B N 1
ATOM 3718 C CA . SER B 1 169 ? -5.195 7.746 7.688 1 94.75 169 SER B CA 1
ATOM 3719 C C . SER B 1 169 ? -6.383 6.895 7.246 1 94.75 169 SER B C 1
ATOM 3721 O O . SER B 1 169 ? -6.457 5.707 7.57 1 94.75 169 SER B O 1
ATOM 3723 N N . GLY B 1 170 ? -7.234 7.574 6.543 1 94.88 170 GLY B N 1
ATOM 3724 C CA . GLY B 1 170 ? -8.336 6.852 5.922 1 94.88 170 GLY B CA 1
ATOM 3725 C C . GLY B 1 170 ? -7.875 5.852 4.879 1 94.88 170 GLY B C 1
ATOM 3726 O O . GLY B 1 170 ? -8.438 4.758 4.766 1 94.88 170 GLY B O 1
ATOM 3727 N N . PHE B 1 171 ? -6.922 6.215 4.125 1 94 171 PHE B N 1
ATOM 3728 C CA . PHE B 1 171 ? -6.375 5.289 3.139 1 94 171 PHE B CA 1
ATOM 3729 C C . PHE B 1 171 ? -5.812 4.047 3.816 1 94 171 PHE B C 1
ATOM 3731 O O . PHE B 1 171 ? -6.098 2.922 3.395 1 94 171 PHE B O 1
ATOM 3738 N N . TRP B 1 172 ? -5.004 4.281 4.805 1 96.38 172 TRP B N 1
ATOM 3739 C CA . TRP B 1 172 ? -4.398 3.166 5.527 1 96.38 172 TRP B CA 1
ATOM 3740 C C . TRP B 1 172 ? -5.465 2.221 6.066 1 96.38 172 TRP B C 1
ATOM 3742 O O . TRP B 1 172 ? -5.398 1.01 5.848 1 96.38 172 TRP B O 1
ATOM 3752 N N . LEU B 1 173 ? -6.41 2.799 6.746 1 97.31 173 LEU B N 1
ATOM 3753 C CA . LEU B 1 173 ? -7.449 1.972 7.348 1 97.31 173 LEU B CA 1
ATOM 3754 C C . LEU B 1 173 ? -8.266 1.259 6.277 1 97.31 173 LEU B C 1
ATOM 3756 O O . LEU B 1 173 ? -8.586 0.076 6.414 1 97.31 173 LEU B O 1
ATOM 3760 N N . GLY B 1 174 ? -8.648 2.002 5.262 1 96.69 174 GLY B N 1
ATOM 3761 C CA . GLY B 1 174 ? -9.375 1.391 4.156 1 96.69 174 GLY B CA 1
ATOM 3762 C C . GLY B 1 174 ? -8.625 0.229 3.525 1 96.69 174 GLY B C 1
ATOM 3763 O O . GLY B 1 174 ? -9.219 -0.812 3.234 1 96.69 174 GLY B O 1
ATOM 3764 N N . SER B 1 175 ? -7.355 0.411 3.322 1 96.06 175 SER B N 1
ATOM 3765 C CA . SER B 1 175 ? -6.531 -0.652 2.758 1 96.06 175 SER B CA 1
ATOM 3766 C C . SER B 1 175 ? -6.496 -1.87 3.676 1 96.06 175 SER B C 1
ATOM 3768 O O . SER B 1 175 ? -6.531 -3.01 3.205 1 96.06 175 SER B O 1
ATOM 3770 N N . LYS B 1 176 ? -6.41 -1.642 4.977 1 97.19 176 LYS B N 1
ATOM 3771 C CA . LYS B 1 176 ? -6.383 -2.736 5.941 1 97.19 176 LYS B CA 1
ATOM 3772 C C . LYS B 1 176 ? -7.719 -3.475 5.973 1 97.19 176 LYS B C 1
ATOM 3774 O O . LYS B 1 176 ? -7.758 -4.691 6.176 1 97.19 176 LYS B O 1
ATOM 3779 N N . VAL B 1 177 ? -8.781 -2.734 5.805 1 98 177 VAL B N 1
ATOM 3780 C CA . VAL B 1 177 ? -10.102 -3.348 5.734 1 98 177 VAL B CA 1
ATOM 3781 C C . VAL B 1 177 ? -10.164 -4.301 4.543 1 98 177 VAL B C 1
ATOM 3783 O O . VAL B 1 177 ? -10.578 -5.453 4.684 1 98 177 VAL B O 1
ATOM 3786 N N . LEU B 1 178 ? -9.734 -3.84 3.422 1 97.31 178 LEU B N 1
ATOM 3787 C CA . LEU B 1 178 ? -9.758 -4.66 2.215 1 97.31 178 LEU B CA 1
ATOM 3788 C C . LEU B 1 178 ? -8.844 -5.871 2.367 1 97.31 178 LEU B C 1
ATOM 3790 O O . LEU B 1 178 ? -9.211 -6.984 1.979 1 97.31 178 LEU B O 1
ATOM 3794 N N . LEU B 1 179 ? -7.707 -5.648 2.922 1 96.38 179 LEU B N 1
ATOM 3795 C CA . LEU B 1 179 ? -6.762 -6.738 3.145 1 96.38 179 LEU B CA 1
ATOM 3796 C C . LEU B 1 179 ? -7.352 -7.789 4.078 1 96.38 179 LEU B C 1
ATOM 3798 O O . LEU B 1 179 ? -7.215 -8.984 3.834 1 96.38 179 LEU B O 1
ATOM 3802 N N . SER B 1 180 ? -7.93 -7.305 5.137 1 97.25 180 SER B N 1
ATOM 3803 C CA . SER B 1 180 ? -8.555 -8.227 6.074 1 97.25 180 SER B CA 1
ATOM 3804 C C . SER B 1 180 ? -9.656 -9.047 5.402 1 97.25 180 SER B C 1
ATOM 3806 O O . SER B 1 180 ? -9.828 -10.227 5.699 1 97.25 180 SER B O 1
ATOM 3808 N N . ALA B 1 181 ? -10.383 -8.43 4.52 1 96.81 181 ALA B N 1
ATOM 3809 C CA . ALA B 1 181 ? -11.461 -9.109 3.801 1 96.81 181 ALA B CA 1
ATOM 3810 C C . ALA B 1 181 ? -10.914 -10.211 2.9 1 96.81 181 ALA B C 1
ATOM 3812 O O . ALA B 1 181 ? -11.422 -11.336 2.902 1 96.81 181 ALA B O 1
ATOM 3813 N N . VAL B 1 182 ? -9.844 -9.906 2.195 1 95.69 182 VAL B N 1
ATOM 3814 C CA . VAL B 1 182 ? -9.305 -10.891 1.267 1 95.69 182 VAL B CA 1
ATOM 3815 C C . VAL B 1 182 ? -8.578 -11.992 2.043 1 95.69 182 VAL B C 1
ATOM 3817 O O . VAL B 1 182 ? -8.602 -13.156 1.645 1 95.69 182 VAL B O 1
ATOM 3820 N N . ASP B 1 183 ? -7.914 -11.617 3.137 1 95.69 183 ASP B N 1
ATOM 3821 C CA . ASP B 1 183 ? -7.238 -12.594 3.979 1 95.69 183 ASP B CA 1
ATOM 3822 C C . ASP B 1 183 ? -8.234 -13.609 4.551 1 95.69 183 ASP B C 1
ATOM 3824 O O . ASP B 1 183 ? -7.926 -14.797 4.652 1 95.69 183 ASP B O 1
ATOM 3828 N N . TYR B 1 184 ? -9.344 -13.094 4.922 1 95.25 184 TYR B N 1
ATOM 3829 C CA . TYR B 1 184 ? -10.383 -13.969 5.441 1 95.25 184 TYR B CA 1
ATOM 3830 C C . TYR B 1 184 ? -10.938 -14.875 4.344 1 95.25 184 TYR B C 1
ATOM 3832 O O . TYR B 1 184 ? -11.133 -16.062 4.559 1 95.25 184 TYR B O 1
ATOM 3840 N N . THR B 1 185 ? -11.148 -14.344 3.223 1 91.94 185 THR B N 1
ATOM 3841 C CA . THR B 1 185 ? -11.68 -15.078 2.076 1 91.94 185 THR B CA 1
ATOM 3842 C C . THR B 1 185 ? -10.727 -16.188 1.658 1 91.94 185 THR B C 1
ATOM 3844 O O . THR B 1 185 ? -11.164 -17.297 1.33 1 91.94 185 THR B O 1
ATOM 3847 N N . ASP B 1 186 ? -9.398 -15.883 1.781 1 91.31 186 ASP B N 1
ATOM 3848 C CA . ASP B 1 186 ? -8.367 -16.844 1.389 1 91.31 186 ASP B CA 1
ATOM 3849 C C . ASP B 1 186 ? -8.047 -17.797 2.529 1 91.31 186 ASP B C 1
ATOM 3851 O O . ASP B 1 186 ? -7.164 -18.656 2.4 1 91.31 186 ASP B O 1
ATOM 3855 N N . GLU B 1 187 ? -8.633 -17.562 3.641 1 93.69 187 GLU B N 1
ATOM 3856 C CA . GLU B 1 187 ? -8.359 -18.359 4.836 1 93.69 187 GLU B CA 1
ATOM 3857 C C . GLU B 1 187 ? -6.91 -18.203 5.285 1 93.69 187 GLU B C 1
ATOM 3859 O O . GLU B 1 187 ? -6.344 -19.109 5.898 1 93.69 187 GLU B O 1
ATOM 3864 N N . PHE B 1 188 ? -6.32 -17.188 4.742 1 92.94 188 PHE B N 1
ATOM 3865 C CA . PHE B 1 188 ? -4.992 -16.844 5.23 1 92.94 188 PHE B CA 1
ATOM 3866 C C . PHE B 1 188 ? -5.047 -16.438 6.699 1 92.94 188 PHE B C 1
ATOM 3868 O O . PHE B 1 188 ? -4.164 -16.797 7.48 1 92.94 188 PHE B O 1
ATOM 3875 N N . ASN B 1 189 ? -5.965 -15.57 7.004 1 90.12 189 ASN B N 1
ATOM 3876 C CA . ASN B 1 189 ? -6.359 -15.281 8.375 1 90.12 189 ASN B CA 1
ATOM 3877 C C . ASN B 1 189 ? -7.734 -15.859 8.703 1 90.12 189 ASN B C 1
ATOM 3879 O O . ASN B 1 189 ? -8.734 -15.469 8.094 1 90.12 189 ASN B O 1
ATOM 3883 N N . THR B 1 190 ? -7.754 -16.75 9.711 1 87.94 190 THR B N 1
ATOM 3884 C CA . THR B 1 190 ? -8.984 -17.484 9.961 1 87.94 190 THR B CA 1
ATOM 3885 C C . THR B 1 190 ? -9.781 -16.844 11.094 1 87.94 190 THR B C 1
ATOM 3887 O O . THR B 1 190 ? -10.867 -17.312 11.445 1 87.94 190 THR B O 1
ATOM 3890 N N . GLU B 1 191 ? -9.273 -15.766 11.656 1 93.31 191 GLU B N 1
ATOM 3891 C CA . GLU B 1 191 ? -10.055 -15.07 12.68 1 93.31 191 GLU B CA 1
ATOM 3892 C C . GLU B 1 191 ? -11.352 -14.516 12.094 1 93.31 191 GLU B C 1
ATOM 3894 O O . GLU B 1 191 ? -11.336 -13.812 11.086 1 93.31 191 GLU B O 1
ATOM 3899 N N . LYS B 1 192 ? -12.406 -14.891 12.719 1 94.62 192 LYS B N 1
ATOM 3900 C CA . LYS B 1 192 ? -13.719 -14.484 12.227 1 94.62 192 LYS B CA 1
ATOM 3901 C C . LYS B 1 192 ? -13.828 -12.961 12.156 1 94.62 192 LYS B C 1
ATOM 3903 O O . LYS B 1 192 ? -13.422 -12.258 13.078 1 94.62 192 LYS B O 1
ATOM 3908 N N . THR B 1 193 ? -14.344 -12.414 11.07 1 97.31 193 THR B N 1
ATOM 3909 C CA . THR B 1 193 ? -14.547 -10.984 10.867 1 97.31 193 THR B CA 1
ATOM 3910 C C . THR B 1 193 ? -15.711 -10.727 9.906 1 97.31 193 THR B C 1
ATOM 3912 O O . THR B 1 193 ? -15.891 -11.469 8.938 1 97.31 193 THR B O 1
ATOM 3915 N N . VAL B 1 194 ? -16.438 -9.703 10.172 1 98.12 194 VAL B N 1
ATOM 3916 C CA . VAL B 1 194 ? -17.562 -9.352 9.32 1 98.12 194 VAL B CA 1
ATOM 3917 C C . VAL B 1 194 ? -17.094 -8.469 8.172 1 98.12 194 VAL B C 1
ATOM 3919 O O . VAL B 1 194 ? -17.875 -8.141 7.273 1 98.12 194 VAL B O 1
ATOM 3922 N N . LEU B 1 195 ? -15.852 -8.086 8.156 1 98.12 195 LEU B N 1
ATOM 3923 C CA . LEU B 1 195 ? -15.336 -7.121 7.191 1 98.12 195 LEU B CA 1
ATOM 3924 C C . LEU B 1 195 ? -15.484 -7.645 5.766 1 98.12 195 LEU B C 1
ATOM 3926 O O . LEU B 1 195 ? -15.758 -6.875 4.844 1 98.12 195 LEU B O 1
ATOM 3930 N N . ALA B 1 196 ? -15.25 -8.953 5.582 1 97.25 196 ALA B N 1
ATOM 3931 C CA . ALA B 1 196 ? -15.414 -9.523 4.25 1 97.25 196 ALA B CA 1
ATOM 3932 C C . ALA B 1 196 ? -16.844 -9.328 3.738 1 97.25 196 ALA B C 1
ATOM 3934 O O . ALA B 1 196 ? -17.047 -8.914 2.596 1 97.25 196 ALA B O 1
ATOM 3935 N N . GLN B 1 197 ? -17.766 -9.594 4.578 1 97.31 197 GLN B N 1
ATOM 3936 C CA . GLN B 1 197 ? -19.188 -9.422 4.227 1 97.31 197 GLN B CA 1
ATOM 3937 C C . GLN B 1 197 ? -19.516 -7.953 3.992 1 97.31 197 GLN B C 1
ATOM 3939 O O . GLN B 1 197 ? -20.234 -7.617 3.045 1 97.31 197 GLN B O 1
ATOM 3944 N N . LEU B 1 198 ? -19.047 -7.094 4.809 1 98.19 198 LEU B N 1
ATOM 3945 C CA . LEU B 1 198 ? -19.328 -5.668 4.691 1 98.19 198 LEU B CA 1
ATOM 3946 C C . LEU B 1 198 ? -18.766 -5.113 3.385 1 98.19 198 LEU B C 1
ATOM 3948 O O . LEU B 1 198 ? -19.406 -4.277 2.738 1 98.19 198 LEU B O 1
ATOM 3952 N N . VAL B 1 199 ? -17.594 -5.543 3.014 1 97.94 199 VAL B N 1
ATOM 3953 C CA . VAL B 1 199 ? -16.984 -5.094 1.766 1 97.94 199 VAL B CA 1
ATOM 3954 C C . VAL B 1 199 ? -17.828 -5.559 0.581 1 97.94 199 VAL B C 1
ATOM 3956 O O . VAL B 1 199 ? -18.078 -4.789 -0.345 1 97.94 199 VAL B O 1
ATOM 3959 N N . LYS B 1 200 ? -18.266 -6.844 0.594 1 97.31 200 LYS B N 1
ATOM 3960 C CA . LYS B 1 200 ? -19.094 -7.379 -0.475 1 97.31 200 LYS B CA 1
ATOM 3961 C C . LYS B 1 200 ? -20.391 -6.594 -0.604 1 97.31 200 LYS B C 1
ATOM 3963 O O . LYS B 1 200 ? -20.828 -6.266 -1.713 1 97.31 200 LYS B O 1
ATOM 3968 N N . GLU B 1 201 ? -21 -6.289 0.515 1 97.19 201 GLU B N 1
ATOM 3969 C CA . GLU B 1 201 ? -22.25 -5.543 0.537 1 97.19 201 GLU B CA 1
ATOM 3970 C C . GLU B 1 201 ? -22.047 -4.117 0.027 1 97.19 201 GLU B C 1
ATOM 3972 O O . GLU B 1 201 ? -22.875 -3.604 -0.73 1 97.19 201 GLU B O 1
ATOM 3977 N N . GLU B 1 202 ? -21.016 -3.504 0.452 1 96.25 202 GLU B N 1
ATOM 3978 C CA . GLU B 1 202 ? -20.719 -2.125 0.069 1 96.25 202 GLU B CA 1
ATOM 3979 C C . GLU B 1 202 ? -20.594 -1.987 -1.445 1 96.25 202 GLU B C 1
ATOM 3981 O O . GLU B 1 202 ? -21.047 -0.994 -2.023 1 96.25 202 GLU B O 1
ATOM 3986 N N . LEU B 1 203 ? -20.031 -3.02 -2.066 1 96 203 LEU B N 1
ATOM 3987 C CA . LEU B 1 203 ? -19.734 -2.922 -3.492 1 96 203 LEU B CA 1
ATOM 3988 C C . LEU B 1 203 ? -20.703 -3.773 -4.305 1 96 203 LEU B C 1
ATOM 3990 O O . LEU B 1 203 ? -20.672 -3.75 -5.539 1 96 203 LEU B O 1
ATOM 3994 N N . GLY B 1 204 ? -21.547 -4.543 -3.668 1 96.19 204 GLY B N 1
ATOM 3995 C CA . GLY B 1 204 ? -22.469 -5.441 -4.352 1 96.19 204 GLY B CA 1
ATOM 3996 C C . GLY B 1 204 ? -21.75 -6.559 -5.094 1 96.19 204 GLY B C 1
ATOM 3997 O O . GLY B 1 204 ? -22.094 -6.871 -6.238 1 96.19 204 GLY B O 1
ATOM 3998 N N . LEU B 1 205 ? -20.766 -7.148 -4.387 1 94.31 205 LEU B N 1
ATOM 3999 C CA . LEU B 1 205 ? -19.984 -8.203 -5.023 1 94.31 205 LEU B CA 1
ATOM 4000 C C . LEU B 1 205 ? -20.625 -9.57 -4.797 1 94.31 205 LEU B C 1
ATOM 4002 O O . LEU B 1 205 ? -21.109 -9.859 -3.697 1 94.31 205 LEU B O 1
ATOM 4006 N N . ASN B 1 206 ? -20.656 -10.328 -5.82 1 93.12 206 ASN B N 1
ATOM 4007 C CA . ASN B 1 206 ? -21.047 -11.719 -5.676 1 93.12 206 ASN B CA 1
ATOM 4008 C C . ASN B 1 206 ? -19.875 -12.594 -5.215 1 93.12 206 ASN B C 1
ATOM 4010 O O . ASN B 1 206 ? -20.062 -13.5 -4.402 1 93.12 206 ASN B O 1
ATOM 4014 N N . ASP B 1 207 ? -18.719 -12.242 -5.73 1 92.44 207 ASP B N 1
ATOM 4015 C CA . ASP B 1 207 ? -17.469 -12.93 -5.402 1 92.44 207 ASP B CA 1
ATOM 4016 C C . ASP B 1 207 ? -16.359 -11.93 -5.078 1 92.44 207 ASP B C 1
ATOM 4018 O O . ASP B 1 207 ? -16.25 -10.891 -5.727 1 92.44 207 ASP B O 1
ATOM 4022 N N . MET B 1 208 ? -15.555 -12.297 -4.102 1 93.25 208 MET B N 1
ATOM 4023 C CA . MET B 1 208 ? -14.516 -11.375 -3.641 1 93.25 208 MET B CA 1
ATOM 4024 C C . MET B 1 208 ? -13.508 -11.094 -4.75 1 93.25 208 MET B C 1
ATOM 4026 O O . MET B 1 208 ? -12.883 -10.031 -4.77 1 93.25 208 MET B O 1
ATOM 4030 N N . SER B 1 209 ? -13.359 -11.977 -5.688 1 87.75 209 SER B N 1
ATOM 4031 C CA . SER B 1 209 ? -12.414 -11.797 -6.785 1 87.75 209 SER B CA 1
ATOM 4032 C C . SER B 1 209 ? -12.766 -10.562 -7.613 1 87.75 209 SER B C 1
ATOM 4034 O O . SER B 1 209 ? -11.906 -10.023 -8.32 1 87.75 209 SER B O 1
ATOM 4036 N N . GLU B 1 210 ? -14.008 -10.148 -7.523 1 89.69 210 GLU B N 1
ATOM 4037 C CA . GLU B 1 210 ? -14.453 -8.961 -8.242 1 89.69 210 GLU B CA 1
ATOM 4038 C C . GLU B 1 210 ? -13.836 -7.695 -7.656 1 89.69 210 GLU B C 1
ATOM 4040 O O . GLU B 1 210 ? -13.891 -6.629 -8.273 1 89.69 210 GLU B O 1
ATOM 4045 N N . LEU B 1 211 ? -13.211 -7.82 -6.508 1 91.94 211 LEU B N 1
ATOM 4046 C CA . LEU B 1 211 ? -12.531 -6.707 -5.859 1 91.94 211 LEU B CA 1
ATOM 4047 C C . LEU B 1 211 ? -11.289 -6.293 -6.645 1 91.94 211 LEU B C 1
ATOM 4049 O O . LEU B 1 211 ? -10.906 -5.121 -6.633 1 91.94 211 LEU B O 1
ATOM 4053 N N . ILE B 1 212 ? -10.703 -7.207 -7.379 1 87.75 212 ILE B N 1
ATOM 4054 C CA . ILE B 1 212 ? -9.438 -6.977 -8.07 1 87.75 212 ILE B CA 1
ATOM 4055 C C . ILE B 1 212 ? -9.617 -5.906 -9.141 1 87.75 212 ILE B C 1
ATOM 4057 O O . ILE B 1 212 ? -8.945 -4.871 -9.109 1 87.75 212 ILE B O 1
ATOM 4061 N N . PRO B 1 213 ? -10.586 -6.078 -9.992 1 83.88 213 PRO B N 1
ATOM 4062 C CA . PRO B 1 213 ? -10.75 -5.008 -10.977 1 83.88 213 PRO B CA 1
ATOM 4063 C C . PRO B 1 213 ? -11.18 -3.684 -10.352 1 83.88 213 PRO B C 1
ATOM 4065 O O . PRO B 1 213 ? -10.797 -2.615 -10.836 1 83.88 213 PRO B O 1
ATOM 4068 N N . TYR B 1 214 ? -11.945 -3.732 -9.32 1 88 214 TYR B N 1
ATOM 4069 C CA . TYR B 1 214 ? -12.352 -2.502 -8.656 1 88 214 TYR B CA 1
ATOM 4070 C C . TYR B 1 214 ? -11.141 -1.729 -8.148 1 88 214 TYR B C 1
ATOM 4072 O O . TYR B 1 214 ? -11.031 -0.522 -8.367 1 88 214 TYR B O 1
ATOM 4080 N N . VAL B 1 215 ? -10.227 -2.412 -7.496 1 89.19 215 VAL B N 1
ATOM 4081 C CA . VAL B 1 215 ? -9.094 -1.787 -6.816 1 89.19 215 VAL B CA 1
ATOM 4082 C C . VAL B 1 215 ? -8.086 -1.289 -7.848 1 89.19 215 VAL B C 1
ATOM 4084 O O . VAL B 1 215 ? -7.492 -0.22 -7.68 1 89.19 215 VAL B O 1
ATOM 4087 N N . TYR B 1 216 ? -7.941 -1.934 -8.953 1 84.31 216 TYR B N 1
ATOM 4088 C CA . TYR B 1 216 ? -6.797 -1.653 -9.812 1 84.31 216 TYR B CA 1
ATOM 4089 C C . TYR B 1 216 ? -7.23 -0.925 -11.078 1 84.31 216 TYR B C 1
ATOM 4091 O O . TYR B 1 216 ? -6.391 -0.469 -11.859 1 84.31 216 TYR B O 1
ATOM 4099 N N . GLN B 1 217 ? -8.508 -0.749 -11.344 1 79.69 217 GLN B N 1
ATOM 4100 C CA . GLN B 1 217 ? -8.984 -0.025 -12.516 1 79.69 217 GLN B CA 1
ATOM 4101 C C . GLN B 1 217 ? -8.805 1.48 -12.344 1 79.69 217 GLN B C 1
ATOM 4103 O O . GLN B 1 217 ? -8.539 2.193 -13.312 1 79.69 217 GLN B O 1
ATOM 4108 N N . ASP B 1 218 ? -9.031 1.915 -11.203 1 77.44 218 ASP B N 1
ATOM 4109 C CA . ASP B 1 218 ? -8.898 3.324 -10.844 1 77.44 218 ASP B CA 1
ATOM 4110 C C . ASP B 1 218 ? -7.84 3.516 -9.758 1 77.44 218 ASP B C 1
ATOM 4112 O O . ASP B 1 218 ? -7.891 2.863 -8.711 1 77.44 218 ASP B O 1
ATOM 4116 N N . LYS B 1 219 ? -6.977 4.473 -10.086 1 72.06 219 LYS B N 1
ATOM 4117 C CA . LYS B 1 219 ? -5.801 4.582 -9.227 1 72.06 219 LYS B CA 1
ATOM 4118 C C . LYS B 1 219 ? -5.969 5.699 -8.203 1 72.06 219 LYS B C 1
ATOM 4120 O O . LYS B 1 219 ? -5.02 6.051 -7.5 1 72.06 219 LYS B O 1
ATOM 4125 N N . GLU B 1 220 ? -7.137 6.191 -8.023 1 79.25 220 GLU B N 1
ATOM 4126 C CA . GLU B 1 220 ? -7.34 7.238 -7.023 1 79.25 220 GLU B CA 1
ATOM 4127 C C . GLU B 1 220 ? -7.332 6.664 -5.613 1 79.25 220 GLU B C 1
ATOM 4129 O O . GLU B 1 220 ? -8.031 5.691 -5.328 1 79.25 220 GLU B O 1
ATOM 4134 N N . TRP B 1 221 ? -6.645 7.324 -4.695 1 82.06 221 TRP B N 1
ATOM 4135 C CA . TRP B 1 221 ? -6.469 6.824 -3.334 1 82.06 221 TRP B CA 1
ATOM 4136 C C . TRP B 1 221 ? -7.762 6.945 -2.537 1 82.06 221 TRP B C 1
ATOM 4138 O O . TRP B 1 221 ? -8.016 6.152 -1.627 1 82.06 221 TRP B O 1
ATOM 4148 N N . SER B 1 222 ? -8.586 7.895 -2.906 1 82.75 222 SER B N 1
ATOM 4149 C CA . SER B 1 222 ? -9.836 8.133 -2.193 1 82.75 222 SER B CA 1
ATOM 4150 C C . SER B 1 222 ? -10.781 6.941 -2.314 1 82.75 222 SER B C 1
ATOM 4152 O O . SER B 1 222 ? -11.602 6.703 -1.43 1 82.75 222 SER B O 1
ATOM 4154 N N . ARG B 1 223 ? -10.641 6.195 -3.33 1 88.38 223 ARG B N 1
ATOM 4155 C CA . ARG B 1 223 ? -11.492 5.035 -3.549 1 88.38 223 ARG B CA 1
ATOM 4156 C C . ARG B 1 223 ? -11.211 3.941 -2.525 1 88.38 223 ARG B C 1
ATOM 4158 O O . ARG B 1 223 ? -12.094 3.148 -2.191 1 88.38 223 ARG B O 1
ATOM 4165 N N . ILE B 1 224 ? -9.977 3.941 -2.059 1 92.31 224 ILE B N 1
ATOM 4166 C CA . ILE B 1 224 ? -9.594 2.982 -1.027 1 92.31 224 ILE B CA 1
ATOM 4167 C C . ILE B 1 224 ? -9.992 3.518 0.347 1 92.31 224 ILE B C 1
ATOM 4169 O O . ILE B 1 224 ? -10.508 2.773 1.185 1 92.31 224 ILE B O 1
ATOM 4173 N N . ALA B 1 225 ? -9.828 4.82 0.518 1 91.25 225 ALA B N 1
ATOM 4174 C CA . ALA B 1 225 ? -10.125 5.457 1.799 1 91.25 225 ALA B CA 1
ATOM 4175 C C . ALA B 1 225 ? -11.602 5.328 2.148 1 91.25 225 ALA B C 1
ATOM 4177 O O . ALA B 1 225 ? -11.969 5.328 3.326 1 91.25 225 ALA B O 1
ATOM 4178 N N . ARG B 1 226 ? -12.406 5.176 1.212 1 92 226 ARG B N 1
ATOM 4179 C CA . ARG B 1 226 ? -13.852 5.133 1.414 1 92 226 ARG B CA 1
ATOM 4180 C C . ARG B 1 226 ? -14.258 3.896 2.209 1 92 226 ARG B C 1
ATOM 4182 O O . ARG B 1 226 ? -15.367 3.83 2.742 1 92 226 ARG B O 1
ATOM 4189 N N . PHE B 1 227 ? -13.391 2.939 2.387 1 96.5 227 PHE B N 1
ATOM 4190 C CA . PHE B 1 227 ? -13.719 1.708 3.096 1 96.5 227 PHE B CA 1
ATOM 4191 C C . PHE B 1 227 ? -13.414 1.843 4.582 1 96.5 227 PHE B C 1
ATOM 4193 O O . PHE B 1 227 ? -13.781 0.978 5.379 1 96.5 227 PHE B O 1
ATOM 4200 N N . ALA B 1 228 ? -12.789 2.924 4.996 1 95.88 228 ALA B N 1
ATOM 4201 C CA . ALA B 1 228 ? -12.391 3.129 6.383 1 95.88 228 ALA B CA 1
ATOM 4202 C C . ALA B 1 228 ? -13.594 3.074 7.316 1 95.88 228 ALA B C 1
ATOM 4204 O O . ALA B 1 228 ? -13.555 2.416 8.359 1 95.88 228 ALA B O 1
ATOM 4205 N N . PRO B 1 229 ? -14.734 3.604 6.93 1 95.81 229 PRO B N 1
ATOM 4206 C CA . PRO B 1 229 ? -15.891 3.592 7.832 1 95.81 229 PRO B CA 1
ATOM 4207 C C . PRO B 1 229 ? -16.391 2.18 8.133 1 95.81 229 PRO B C 1
ATOM 4209 O O . PRO B 1 229 ? -17 1.947 9.18 1 95.81 229 PRO B O 1
ATOM 4212 N N . LEU B 1 230 ? -16.125 1.238 7.27 1 97.81 230 LEU B N 1
ATOM 4213 C CA . LEU B 1 230 ? -16.562 -0.135 7.492 1 97.81 230 LEU B CA 1
ATOM 4214 C C . LEU B 1 230 ? -15.891 -0.729 8.727 1 97.81 230 LEU B C 1
ATOM 4216 O O . LEU B 1 230 ? -16.484 -1.562 9.414 1 97.81 230 LEU B O 1
ATOM 4220 N N . CYS B 1 231 ? -14.68 -0.306 9.008 1 97.88 231 CYS B N 1
ATOM 4221 C CA . CYS B 1 231 ? -13.977 -0.773 10.195 1 97.88 231 CYS B CA 1
ATOM 4222 C C . CYS B 1 231 ? -14.695 -0.327 11.461 1 97.88 231 CYS B C 1
ATOM 4224 O O . CYS B 1 231 ? -14.906 -1.126 12.375 1 97.88 231 CYS B O 1
ATOM 4226 N N . PHE B 1 232 ? -15.094 0.909 11.453 1 96.94 232 PHE B N 1
ATOM 4227 C CA . PHE B 1 232 ? -15.781 1.456 12.617 1 96.94 232 PHE B CA 1
ATOM 4228 C C . PHE B 1 232 ? -17.156 0.826 12.781 1 96.94 232 PHE B C 1
ATOM 4230 O O . PHE B 1 232 ? -17.594 0.545 13.906 1 96.94 232 PHE B O 1
ATOM 4237 N N . LYS B 1 233 ? -17.828 0.619 11.672 1 96.81 233 LYS B N 1
ATOM 4238 C CA . LYS B 1 233 ? -19.109 -0.082 11.695 1 96.81 233 LYS B CA 1
ATOM 4239 C C . LYS B 1 233 ? -18.969 -1.482 12.281 1 96.81 233 LYS B C 1
ATOM 4241 O O . LYS B 1 233 ? -19.781 -1.909 13.102 1 96.81 233 LYS B O 1
ATOM 4246 N N . ALA B 1 234 ? -17.922 -2.164 11.898 1 98.12 234 ALA B N 1
ATOM 4247 C CA . ALA B 1 234 ? -17.672 -3.518 12.391 1 98.12 234 ALA B CA 1
ATOM 4248 C C . ALA B 1 234 ? -17.453 -3.525 13.898 1 98.12 234 ALA B C 1
ATOM 4250 O O . ALA B 1 234 ? -17.906 -4.438 14.594 1 98.12 234 ALA B O 1
ATOM 4251 N N . VAL B 1 235 ? -16.766 -2.545 14.406 1 97.44 235 VAL B N 1
ATOM 4252 C CA . VAL B 1 235 ? -16.516 -2.443 15.844 1 97.44 235 VAL B CA 1
ATOM 4253 C C . VAL B 1 235 ? -17.812 -2.131 16.578 1 97.44 235 VAL B C 1
ATOM 4255 O O . VAL B 1 235 ? -18.188 -2.836 17.516 1 97.44 235 VAL B O 1
ATOM 4258 N N . ARG B 1 236 ? -18.562 -1.18 16.141 1 96.25 236 ARG B N 1
ATOM 4259 C CA . ARG B 1 236 ? -19.719 -0.648 16.859 1 96.25 236 ARG B CA 1
ATOM 4260 C C . ARG B 1 236 ? -20.891 -1.622 16.797 1 96.25 236 ARG B C 1
ATOM 4262 O O . ARG B 1 236 ? -21.594 -1.814 17.797 1 96.25 236 ARG B O 1
ATOM 4269 N N . GLU B 1 237 ? -21.062 -2.195 15.641 1 97.19 237 GLU B N 1
ATOM 4270 C CA . GLU B 1 237 ? -22.281 -2.963 15.43 1 97.19 237 GLU B CA 1
ATOM 4271 C C . GLU B 1 237 ? -22.047 -4.453 15.656 1 97.19 237 GLU B C 1
ATOM 4273 O O . GLU B 1 237 ? -22.969 -5.199 15.961 1 97.19 237 GLU B O 1
ATOM 4278 N N . HIS B 1 238 ? -20.766 -4.93 15.594 1 97.5 238 HIS B N 1
ATOM 4279 C CA . HIS B 1 238 ? -20.562 -6.375 15.602 1 97.5 238 HIS B CA 1
ATOM 4280 C C . HIS B 1 238 ? -19.484 -6.773 16.594 1 97.5 238 HIS B C 1
ATOM 4282 O O . HIS B 1 238 ? -19.172 -7.957 16.734 1 97.5 238 HIS B O 1
ATOM 4288 N N . ASP B 1 239 ? -18.891 -5.824 17.25 1 97.62 239 ASP B N 1
ATOM 4289 C CA . ASP B 1 239 ? -17.797 -6.094 18.188 1 97.62 239 ASP B CA 1
ATOM 4290 C C . ASP B 1 239 ? -16.719 -6.949 17.531 1 97.62 239 ASP B C 1
ATOM 4292 O O . ASP B 1 239 ? -16.203 -7.891 18.141 1 97.62 239 ASP B O 1
ATOM 4296 N N . ASP B 1 240 ? -16.406 -6.664 16.328 1 98.06 240 ASP B N 1
ATOM 4297 C CA . ASP B 1 240 ? -15.469 -7.438 15.508 1 98.06 240 ASP B CA 1
ATOM 4298 C C . ASP B 1 240 ? -14.039 -7.312 16.031 1 98.06 240 ASP B C 1
ATOM 4300 O O . ASP B 1 240 ? -13.492 -6.211 16.094 1 98.06 240 ASP B O 1
ATOM 4304 N N . LYS B 1 241 ? -13.414 -8.383 16.297 1 97.88 241 LYS B N 1
ATOM 4305 C CA . LYS B 1 241 ? -12.102 -8.398 16.938 1 97.88 241 LYS B CA 1
ATOM 4306 C C . LYS B 1 241 ? -11.023 -7.914 15.961 1 97.88 241 LYS B C 1
ATOM 4308 O O . LYS B 1 241 ? -10.094 -7.203 16.359 1 97.88 241 LYS B O 1
ATOM 4313 N N . VAL B 1 242 ? -11.141 -8.312 14.711 1 97.94 242 VAL B N 1
ATOM 4314 C CA . VAL B 1 242 ? -10.172 -7.902 13.703 1 97.94 242 VAL B CA 1
ATOM 4315 C C . VAL B 1 242 ? -10.219 -6.387 13.523 1 97.94 242 VAL B C 1
ATOM 4317 O O . VAL B 1 242 ? -9.172 -5.727 13.492 1 97.94 242 VAL B O 1
ATOM 4320 N N . ALA B 1 243 ? -11.391 -5.855 13.477 1 98.25 243 ALA B N 1
ATOM 4321 C CA . ALA B 1 243 ? -11.57 -4.414 13.328 1 98.25 243 ALA B CA 1
ATOM 4322 C C . ALA B 1 243 ? -11.039 -3.664 14.539 1 98.25 243 ALA B C 1
ATOM 4324 O O . ALA B 1 243 ? -10.406 -2.615 14.406 1 98.25 243 ALA B O 1
ATOM 4325 N N . LYS B 1 244 ? -11.273 -4.176 15.711 1 98.25 244 LYS B N 1
ATOM 4326 C CA . LYS B 1 244 ? -10.766 -3.559 16.938 1 98.25 244 LYS B CA 1
ATOM 4327 C C . LYS B 1 244 ? -9.242 -3.514 16.938 1 98.25 244 LYS B C 1
ATOM 4329 O O . LYS B 1 244 ? -8.648 -2.527 17.391 1 98.25 244 LYS B O 1
ATOM 4334 N N . GLN B 1 245 ? -8.664 -4.555 16.5 1 98.12 245 GLN B N 1
ATOM 4335 C CA . GLN B 1 245 ? -7.211 -4.594 16.406 1 98.12 245 GLN B CA 1
ATOM 4336 C C . GLN B 1 245 ? -6.691 -3.523 15.461 1 98.12 245 GLN B C 1
ATOM 4338 O O . GLN B 1 245 ? -5.672 -2.883 15.734 1 98.12 245 GLN B O 1
ATOM 4343 N N . LEU B 1 246 ? -7.387 -3.34 14.352 1 98.06 246 LEU B N 1
ATOM 4344 C CA . LEU B 1 246 ? -6.992 -2.322 13.383 1 98.06 246 LEU B CA 1
ATOM 4345 C C . LEU B 1 246 ? -7.09 -0.926 13.992 1 98.06 246 LEU B C 1
ATOM 4347 O O . LEU B 1 246 ? -6.195 -0.099 13.805 1 98.06 246 LEU B O 1
ATOM 4351 N N . VAL B 1 247 ? -8.148 -0.693 14.742 1 97.88 247 VAL B N 1
ATOM 4352 C CA . VAL B 1 247 ? -8.352 0.603 15.383 1 97.88 247 VAL B CA 1
ATOM 4353 C C . VAL B 1 247 ? -7.25 0.846 16.422 1 97.88 247 VAL B C 1
ATOM 4355 O O . VAL B 1 247 ? -6.691 1.944 16.484 1 97.88 247 VAL B O 1
ATOM 4358 N N . ASN B 1 248 ? -6.922 -0.152 17.125 1 98.25 248 ASN B N 1
ATOM 4359 C CA . ASN B 1 248 ? -5.863 -0.031 18.125 1 98.25 248 ASN B CA 1
ATOM 4360 C C . ASN B 1 248 ? -4.512 0.243 17.484 1 98.25 248 ASN B C 1
ATOM 4362 O O . ASN B 1 248 ? -3.713 1.023 18 1 98.25 248 ASN B O 1
ATOM 4366 N N . GLU B 1 249 ? -4.266 -0.442 16.406 1 97.88 249 GLU B N 1
ATOM 4367 C CA . GLU B 1 249 ? -3.035 -0.19 15.664 1 97.88 249 GLU B CA 1
ATOM 4368 C C . GLU B 1 249 ? -2.98 1.249 15.156 1 97.88 249 GLU B C 1
ATOM 4370 O O . GLU B 1 249 ? -1.929 1.891 15.211 1 97.88 249 GLU B O 1
ATOM 4375 N N . MET B 1 250 ? -4.059 1.692 14.68 1 97.38 250 MET B N 1
ATOM 4376 C CA . MET B 1 250 ? -4.176 3.061 14.188 1 97.38 250 MET B CA 1
ATOM 4377 C C . MET B 1 250 ? -3.879 4.066 15.289 1 97.38 250 MET B C 1
ATOM 4379 O O . MET B 1 250 ? -3.115 5.012 15.086 1 97.38 250 MET B O 1
ATOM 4383 N N . ILE B 1 251 ? -4.469 3.852 16.469 1 97.94 251 ILE B N 1
ATOM 4384 C CA . ILE B 1 251 ? -4.27 4.727 17.625 1 97.94 251 ILE B CA 1
ATOM 4385 C C . ILE B 1 251 ? -2.799 4.711 18.031 1 97.94 251 ILE B C 1
ATOM 4387 O O . ILE B 1 251 ? -2.209 5.762 18.281 1 97.94 251 ILE B O 1
ATOM 4391 N N . SER B 1 252 ? -2.256 3.561 18.031 1 98.19 252 SER B N 1
ATOM 4392 C CA . SER B 1 252 ? -0.854 3.414 18.406 1 98.19 252 SER B CA 1
ATOM 4393 C C . SER B 1 252 ? 0.06 4.172 17.453 1 98.19 252 SER B C 1
ATOM 4395 O O . SER B 1 252 ? 0.996 4.848 17.891 1 98.19 252 SER B O 1
ATOM 4397 N N . ASP B 1 253 ? -0.198 4.07 16.203 1 97.56 253 ASP B N 1
ATOM 4398 C CA . ASP B 1 253 ? 0.62 4.73 15.195 1 97.56 253 ASP B CA 1
ATOM 4399 C C . ASP B 1 253 ? 0.5 6.25 15.297 1 97.56 253 ASP B C 1
ATOM 4401 O O . ASP B 1 253 ? 1.502 6.961 15.227 1 97.56 253 ASP B O 1
ATOM 4405 N N . LEU B 1 254 ? -0.698 6.742 15.438 1 98 254 LEU B N 1
ATOM 4406 C CA . LEU B 1 254 ? -0.916 8.18 15.555 1 98 254 LEU B CA 1
ATOM 4407 C C . LEU B 1 254 ? -0.267 8.727 16.812 1 98 254 LEU B C 1
ATOM 4409 O O . LEU B 1 254 ? 0.312 9.812 16.812 1 98 254 LEU B O 1
ATOM 4413 N N . LYS B 1 255 ? -0.394 7.973 17.922 1 98.31 255 LYS B N 1
ATOM 4414 C CA . LYS B 1 255 ? 0.283 8.344 19.156 1 98.31 255 LYS B CA 1
ATOM 4415 C C . LYS B 1 255 ? 1.788 8.477 18.953 1 98.31 255 LYS B C 1
ATOM 4417 O O . LYS B 1 255 ? 2.398 9.461 19.375 1 98.31 255 LYS B O 1
ATOM 4422 N N . GLN B 1 256 ? 2.271 7.527 18.281 1 97.62 256 GLN B N 1
ATOM 4423 C CA . GLN B 1 256 ? 3.711 7.527 18.031 1 97.62 256 GLN B CA 1
ATOM 4424 C C . GLN B 1 256 ? 4.121 8.719 17.172 1 97.62 256 GLN B C 1
ATOM 4426 O O . GLN B 1 256 ? 5.203 9.281 17.344 1 97.62 256 GLN B O 1
ATOM 4431 N N . MET B 1 257 ? 3.352 9.086 16.219 1 96.75 257 MET B N 1
ATOM 4432 C CA . MET B 1 257 ? 3.635 10.25 15.391 1 96.75 257 MET B CA 1
ATOM 4433 C C . MET B 1 257 ? 3.729 11.516 16.234 1 96.75 257 MET B C 1
ATOM 4435 O O . MET B 1 257 ? 4.66 12.305 16.078 1 96.75 257 MET B O 1
ATOM 4439 N N . VAL B 1 258 ? 2.783 11.664 17.125 1 97.19 258 VAL B N 1
ATOM 4440 C CA . VAL B 1 258 ? 2.758 12.828 18 1 97.19 258 VAL B CA 1
ATOM 4441 C C . VAL B 1 258 ? 3.973 12.812 18.922 1 97.19 258 VAL B C 1
ATOM 4443 O O . VAL B 1 258 ? 4.656 13.828 19.078 1 97.19 258 VAL B O 1
ATOM 4446 N N . GLU B 1 259 ? 4.238 11.656 19.5 1 97.44 259 GLU B N 1
ATOM 4447 C CA . GLU B 1 259 ? 5.371 11.523 20.406 1 97.44 259 GLU B CA 1
ATOM 4448 C C . GLU B 1 259 ? 6.688 11.836 19.688 1 97.44 259 GLU B C 1
ATOM 4450 O O . GLU B 1 259 ? 7.566 12.484 20.266 1 97.44 259 GLU B O 1
ATOM 4455 N N . THR B 1 260 ? 6.762 11.359 18.5 1 96.94 260 THR B N 1
ATOM 4456 C CA . THR B 1 260 ? 7.965 11.594 17.703 1 96.94 260 THR B CA 1
ATOM 4457 C C . THR B 1 260 ? 8.125 13.078 17.406 1 96.94 260 THR B C 1
ATOM 4459 O O . THR B 1 260 ? 9.211 13.641 17.594 1 96.94 260 THR B O 1
ATOM 4462 N N . ASN B 1 261 ? 7.098 13.695 16.969 1 95.38 261 ASN B N 1
ATOM 4463 C CA . ASN B 1 261 ? 7.145 15.125 16.672 1 95.38 261 ASN B CA 1
ATOM 4464 C C . ASN B 1 261 ? 7.473 15.953 17.906 1 95.38 261 ASN B C 1
ATOM 4466 O O . ASN B 1 261 ? 8.289 16.875 17.844 1 95.38 261 ASN B O 1
ATOM 4470 N N . ALA B 1 262 ? 6.859 15.602 19 1 96.25 262 ALA B N 1
ATOM 4471 C CA . ALA B 1 262 ? 7.113 16.266 20.266 1 96.25 262 ALA B CA 1
ATOM 4472 C C . ALA B 1 262 ? 8.578 16.141 20.672 1 96.25 262 ALA B C 1
ATOM 4474 O O . ALA B 1 262 ? 9.195 17.109 21.125 1 96.25 262 ALA B O 1
ATOM 4475 N N . ARG B 1 263 ? 9.078 15 20.5 1 95.56 263 ARG B N 1
ATOM 4476 C CA . ARG B 1 263 ? 10.477 14.758 20.844 1 95.56 263 ARG B CA 1
ATOM 4477 C C . ARG B 1 263 ? 11.406 15.609 19.984 1 95.56 263 ARG B C 1
ATOM 4479 O O . ARG B 1 263 ? 12.344 16.219 20.5 1 95.56 263 ARG B O 1
ATOM 4486 N N . LYS B 1 264 ? 11.172 15.672 18.75 1 94.19 264 LYS B N 1
ATOM 4487 C CA . LYS B 1 264 ? 11.977 16.469 17.828 1 94.19 264 LYS B CA 1
ATOM 4488 C C . LYS B 1 264 ? 11.961 17.938 18.219 1 94.19 264 LYS B C 1
ATOM 4490 O O . LYS B 1 264 ? 12.961 18.641 18.047 1 94.19 264 LYS B O 1
ATOM 4495 N N . LEU B 1 265 ? 10.875 18.375 18.734 1 94.19 265 LEU B N 1
ATOM 4496 C CA . LEU B 1 265 ? 10.68 19.766 19.109 1 94.19 265 LEU B CA 1
ATOM 4497 C C . LEU B 1 265 ? 11.055 20 20.562 1 94.19 265 LEU B C 1
ATOM 4499 O O . LEU B 1 265 ? 10.961 21.141 21.062 1 94.19 265 LEU B O 1
ATOM 4503 N N . GLN B 1 266 ? 11.406 18.922 21.219 1 94.44 266 GLN B N 1
ATOM 4504 C CA . GLN B 1 266 ? 11.734 18.969 22.641 1 94.44 266 GLN B CA 1
ATOM 4505 C C . GLN B 1 266 ? 10.547 19.469 23.469 1 94.44 266 GLN B C 1
ATOM 4507 O O . GLN B 1 266 ? 10.703 20.328 24.328 1 94.44 266 GLN B O 1
ATOM 4512 N N . LEU B 1 267 ? 9.453 18.984 23.141 1 92.88 267 LEU B N 1
ATOM 4513 C CA . LEU B 1 267 ? 8.211 19.25 23.859 1 92.88 267 LEU B CA 1
ATOM 4514 C C . LEU B 1 267 ? 7.789 18.047 24.688 1 92.88 267 LEU B C 1
ATOM 4516 O O . LEU B 1 267 ? 8.117 16.906 24.344 1 92.88 267 LEU B O 1
ATOM 4520 N N . GLY B 1 268 ? 7.031 18.266 25.812 1 87.25 268 GLY B N 1
ATOM 4521 C CA . GLY B 1 268 ? 6.426 17.172 26.547 1 87.25 268 GLY B CA 1
ATOM 4522 C C . GLY B 1 268 ? 7.277 16.688 27.719 1 87.25 268 GLY B C 1
ATOM 4523 O O . GLY B 1 268 ? 6.793 15.984 28.594 1 87.25 268 GLY B O 1
ATOM 4524 N N . SER B 1 269 ? 8.539 16.969 27.625 1 83.94 269 SER B N 1
ATOM 4525 C CA . SER B 1 269 ? 9.359 16.641 28.781 1 83.94 269 SER B CA 1
ATOM 4526 C C . SER B 1 269 ? 9.352 17.766 29.812 1 83.94 269 SER B C 1
ATOM 4528 O O . SER B 1 269 ? 8.898 17.578 30.938 1 83.94 269 SER B O 1
ATOM 4530 N N . GLU B 1 270 ? 9.75 18.969 29.328 1 82.94 270 GLU B N 1
ATOM 4531 C CA . GLU B 1 270 ? 9.781 20.078 30.266 1 82.94 270 GLU B CA 1
ATOM 4532 C C . GLU B 1 270 ? 8.828 21.188 29.828 1 82.94 270 GLU B C 1
ATOM 4534 O O . GLU B 1 270 ? 8.445 22.047 30.625 1 82.94 270 GLU B O 1
ATOM 4539 N N . ARG B 1 271 ? 8.484 21.141 28.672 1 91.56 271 ARG B N 1
ATOM 4540 C CA . ARG B 1 271 ? 7.633 22.188 28.1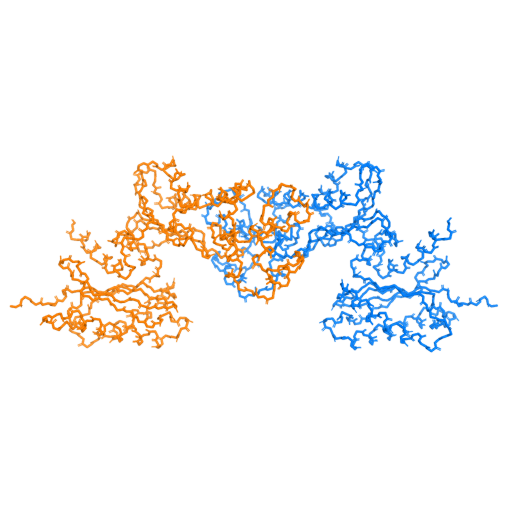25 1 91.56 271 ARG B CA 1
ATOM 4541 C C . ARG B 1 271 ? 6.273 21.625 27.703 1 91.56 271 ARG B C 1
ATOM 4543 O O . ARG B 1 271 ? 6.199 20.594 27.047 1 91.56 271 ARG B O 1
ATOM 4550 N N . LYS B 1 272 ? 5.305 22.312 28.109 1 94.31 272 LYS B N 1
ATOM 4551 C CA . LYS B 1 272 ? 3.947 21.953 27.703 1 94.31 272 LYS B CA 1
ATOM 4552 C C . LYS B 1 272 ? 3.695 22.312 26.25 1 94.31 272 LYS B C 1
ATOM 4554 O O . LYS B 1 272 ? 4.398 23.141 25.672 1 94.31 272 LYS B O 1
ATOM 4559 N N . PHE B 1 273 ? 2.777 21.578 25.641 1 94.62 273 PHE B N 1
ATOM 4560 C CA . PHE B 1 273 ? 2.395 21.922 24.281 1 94.62 273 PHE B CA 1
ATOM 4561 C C . PHE B 1 273 ? 0.915 21.656 24.047 1 94.62 273 PHE B C 1
ATOM 4563 O O . PHE B 1 273 ? 0.278 20.938 24.828 1 94.62 273 PHE B O 1
ATOM 4570 N N . THR B 1 274 ? 0.436 22.312 23.047 1 93.62 274 THR B N 1
ATOM 4571 C CA . THR B 1 274 ? -0.944 22.109 22.625 1 93.62 274 THR B CA 1
ATOM 4572 C C . THR B 1 274 ? -1.003 21.219 21.375 1 93.62 274 THR B C 1
ATOM 4574 O O . THR B 1 274 ? -0.202 21.391 20.453 1 93.62 274 THR B O 1
ATOM 4577 N N . LEU B 1 275 ? -1.894 20.219 21.422 1 95.62 275 LEU B N 1
ATOM 4578 C CA . LEU B 1 275 ? -2.143 19.359 20.281 1 95.62 275 LEU B CA 1
ATOM 4579 C C . LEU B 1 275 ? -3.496 19.672 19.656 1 95.62 275 LEU B C 1
ATOM 4581 O O . LEU B 1 275 ? -4.52 19.672 20.344 1 95.62 275 LEU B O 1
ATOM 4585 N N . VAL B 1 276 ? -3.445 19.875 18.391 1 93.38 276 VAL B N 1
ATOM 4586 C CA . VAL B 1 276 ? -4.684 20.156 17.672 1 93.38 276 VAL B CA 1
ATOM 4587 C C . VAL B 1 276 ? -5.012 19 16.719 1 93.38 276 VAL B C 1
ATOM 4589 O O . VAL B 1 276 ? -4.172 18.609 15.906 1 93.38 276 VAL B O 1
ATOM 4592 N N . TYR B 1 277 ? -6.242 18.469 16.859 1 94.06 277 TYR B N 1
ATOM 4593 C CA . TYR B 1 277 ? -6.723 17.438 15.93 1 94.06 277 TYR B CA 1
ATOM 4594 C C . TYR B 1 277 ? -7.297 18.062 14.664 1 94.06 277 TYR B C 1
ATOM 4596 O O . TYR B 1 277 ? -8.008 19.078 14.734 1 94.06 277 TYR B O 1
ATOM 4604 N N . CYS B 1 278 ? -6.887 17.516 13.602 1 87.31 278 CYS B N 1
ATOM 4605 C CA . CYS B 1 278 ? -7.469 17.891 12.312 1 87.31 278 CYS B CA 1
ATOM 4606 C C . CYS B 1 278 ? -7.758 16.656 11.469 1 87.31 278 CYS B C 1
ATOM 4608 O O . CYS B 1 278 ? -7.02 15.672 11.531 1 87.31 278 CYS B O 1
ATOM 4610 N N . GLY B 1 279 ? -8.898 16.719 10.641 1 87 279 GLY B N 1
ATOM 4611 C CA . GLY B 1 279 ? -9.25 15.609 9.766 1 87 279 GLY B CA 1
ATOM 4612 C C . GLY B 1 279 ? -10.398 14.773 10.297 1 87 279 GLY B C 1
ATOM 4613 O O . GLY B 1 279 ? -10.555 14.609 11.508 1 87 279 GLY B O 1
ATOM 4614 N N . SER B 1 280 ? -11.039 14.133 9.453 1 86.12 280 SER B N 1
ATOM 4615 C CA . SER B 1 280 ? -12.312 13.5 9.766 1 86.12 280 SER B CA 1
ATOM 4616 C C . SER B 1 280 ? -12.117 12.258 10.633 1 86.12 280 SER B C 1
ATOM 4618 O O . SER B 1 280 ? -13 11.883 11.398 1 86.12 280 SER B O 1
ATOM 4620 N N . ILE B 1 281 ? -11.008 11.625 10.539 1 91.5 281 ILE B N 1
ATOM 4621 C CA . ILE B 1 281 ? -10.742 10.43 11.336 1 91.5 281 ILE B CA 1
ATOM 4622 C C . ILE B 1 281 ? -10.758 10.789 12.82 1 91.5 281 ILE B C 1
ATOM 4624 O O . ILE B 1 281 ? -11.211 10 13.648 1 91.5 281 ILE B O 1
ATOM 4628 N N . LEU B 1 282 ? -10.328 12.023 13.094 1 92.88 282 LEU B N 1
ATOM 4629 C CA . LEU B 1 282 ? -10.125 12.422 14.477 1 92.88 282 LEU B CA 1
ATOM 4630 C C . LEU B 1 282 ? -11.297 13.25 14.992 1 92.88 282 LEU B C 1
ATOM 4632 O O . LEU B 1 282 ? -11.648 13.18 16.172 1 92.88 282 LEU B O 1
ATOM 4636 N N . THR B 1 283 ? -11.898 14.008 14.141 1 86.31 283 THR B N 1
ATOM 4637 C CA . THR B 1 283 ? -12.727 15.102 14.625 1 86.31 283 THR B CA 1
ATOM 4638 C C . THR B 1 283 ? -14.203 14.766 14.492 1 86.31 283 THR B C 1
ATOM 4640 O O . THR B 1 283 ? -15.062 15.484 15.008 1 86.31 283 THR B O 1
ATOM 4643 N N . HIS B 1 284 ? -14.539 13.719 13.938 1 82.06 284 HIS B N 1
ATOM 4644 C CA . HIS B 1 284 ? -15.961 13.414 13.836 1 82.06 284 HIS B CA 1
ATOM 4645 C C . HIS B 1 284 ? -16.547 13.016 15.188 1 82.06 284 HIS B C 1
ATOM 4647 O O . HIS B 1 284 ? -15.805 12.617 16.094 1 82.06 284 HIS B O 1
ATOM 4653 N N . ASP B 1 285 ? -17.844 13.227 15.297 1 78.69 285 ASP B N 1
ATOM 4654 C CA . ASP B 1 285 ? -18.516 12.93 16.562 1 78.69 285 ASP B CA 1
ATOM 4655 C C . ASP B 1 285 ? -18.359 11.461 16.938 1 78.69 285 ASP B C 1
ATOM 4657 O O . ASP B 1 285 ? -18.578 10.578 16.109 1 78.69 285 ASP B O 1
ATOM 4661 N N . ASN B 1 286 ? -17.969 11.242 18.156 1 84.56 286 ASN B N 1
ATOM 4662 C CA . ASN B 1 286 ? -17.797 9.898 18.703 1 84.56 286 ASN B CA 1
ATOM 4663 C C . ASN B 1 286 ? -16.719 9.125 17.953 1 84.56 286 ASN B C 1
ATOM 4665 O O . ASN B 1 286 ? -16.906 7.949 17.641 1 84.56 286 ASN B O 1
ATOM 4669 N N . SER B 1 287 ? -15.734 9.836 17.656 1 90.94 287 SER B N 1
ATOM 4670 C CA . SER B 1 287 ? -14.609 9.18 17 1 90.94 287 SER B CA 1
ATOM 4671 C C . SER B 1 287 ? -13.914 8.203 17.938 1 90.94 287 SER B C 1
ATOM 4673 O O . SER B 1 287 ? -13.266 8.609 18.906 1 90.94 287 SER B O 1
ATOM 4675 N N . LEU B 1 288 ? -13.969 6.938 17.562 1 93.88 288 LEU B N 1
ATOM 4676 C CA . LEU B 1 288 ? -13.281 5.895 18.328 1 93.88 288 LEU B CA 1
ATOM 4677 C C . LEU B 1 288 ? -11.781 6.168 18.375 1 93.88 288 LEU B C 1
ATOM 4679 O O . LEU B 1 288 ? -11.148 5.98 19.422 1 93.88 288 LEU B O 1
ATOM 4683 N N . VAL B 1 289 ? -11.266 6.621 17.297 1 96.75 289 VAL B N 1
ATOM 4684 C CA . VAL B 1 289 ? -9.828 6.855 17.188 1 96.75 289 VAL B CA 1
ATOM 4685 C C . VAL B 1 289 ? -9.445 8.102 17.969 1 96.75 289 VAL B C 1
ATOM 4687 O O . VAL B 1 289 ? -8.453 8.102 18.703 1 96.75 289 VAL B O 1
ATOM 4690 N N . GLY B 1 290 ? -10.203 9.219 17.828 1 96.19 290 GLY B N 1
ATOM 4691 C CA . GLY B 1 290 ? -9.938 10.438 18.578 1 96.19 290 GLY B CA 1
ATOM 4692 C C . GLY B 1 290 ? -9.945 10.234 20.078 1 96.19 290 GLY B C 1
ATOM 4693 O O . GLY B 1 290 ? -9.023 10.664 20.781 1 96.19 290 GLY B O 1
ATOM 4694 N N . GLU B 1 291 ? -10.953 9.555 20.547 1 95.88 291 GLU B N 1
ATOM 4695 C CA . GLU B 1 291 ? -11.094 9.289 21.969 1 95.88 291 GLU B CA 1
ATOM 4696 C C . GLU B 1 291 ? -9.969 8.398 22.484 1 95.88 291 GLU B C 1
ATOM 4698 O O . GLU B 1 291 ? -9.383 8.672 23.531 1 95.88 291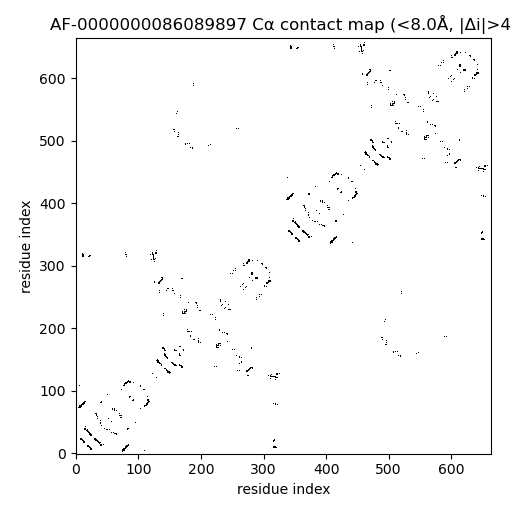 GLU B O 1
ATOM 4703 N N . GLY B 1 292 ? -9.742 7.312 21.75 1 97.31 292 GLY B N 1
ATOM 4704 C CA . GLY B 1 292 ? -8.664 6.422 22.141 1 97.31 292 GLY B CA 1
ATOM 4705 C C . GLY B 1 292 ? -7.305 7.094 22.141 1 97.31 292 GLY B C 1
ATOM 4706 O O . GLY B 1 292 ? -6.488 6.855 23.031 1 97.31 292 GLY B O 1
ATOM 4707 N N . LEU B 1 293 ? -7.113 7.918 21.188 1 98 293 LEU B N 1
ATOM 4708 C CA . LEU B 1 293 ? -5.844 8.633 21.078 1 98 293 LEU B CA 1
ATOM 4709 C C . LEU B 1 293 ? -5.672 9.617 22.219 1 98 293 LEU B C 1
ATOM 4711 O O . LEU B 1 293 ? -4.586 9.727 22.797 1 98 293 LEU B O 1
ATOM 4715 N N . THR B 1 294 ? -6.699 10.352 22.531 1 97.31 294 THR B N 1
ATOM 4716 C CA . THR B 1 294 ? -6.66 11.297 23.641 1 97.31 294 THR B CA 1
ATOM 4717 C C . THR B 1 294 ? -6.281 10.594 24.953 1 97.31 294 THR B C 1
ATOM 4719 O O . THR B 1 294 ? -5.422 11.078 25.688 1 97.31 294 THR B O 1
ATOM 4722 N N . ARG B 1 295 ? -6.898 9.469 25.188 1 97.56 295 ARG B N 1
ATOM 4723 C CA . ARG B 1 295 ? -6.59 8.695 26.391 1 97.56 295 ARG B CA 1
ATOM 4724 C C . ARG B 1 295 ? -5.129 8.258 26.391 1 97.56 295 ARG B C 1
ATOM 4726 O O . ARG B 1 295 ? -4.438 8.391 27.406 1 97.56 295 ARG B O 1
ATOM 4733 N N . ALA B 1 296 ? -4.691 7.781 25.297 1 98.06 296 ALA B N 1
ATOM 4734 C CA . ALA B 1 296 ? -3.326 7.27 25.188 1 98.06 296 ALA B CA 1
ATOM 4735 C C . ALA B 1 296 ? -2.305 8.391 25.375 1 98.06 296 ALA B C 1
ATOM 4737 O O . ALA B 1 296 ? -1.283 8.195 26.047 1 98.06 296 ALA B O 1
ATOM 4738 N N . LEU B 1 297 ? -2.596 9.523 24.812 1 98.12 297 LEU B N 1
ATOM 4739 C CA . LEU B 1 297 ? -1.657 10.641 24.875 1 98.12 297 LEU B CA 1
ATOM 4740 C C . LEU B 1 297 ? -1.632 11.25 26.281 1 98.12 297 LEU B C 1
ATOM 4742 O O . LEU B 1 297 ? -0.584 11.703 26.75 1 98.12 297 LEU B O 1
ATOM 4746 N N . LYS B 1 298 ? -2.723 11.32 26.922 1 96.88 298 LYS B N 1
ATOM 4747 C CA . LYS B 1 298 ? -2.771 11.805 28.312 1 96.88 298 LYS B CA 1
ATOM 4748 C C . LYS B 1 298 ? -1.973 10.898 29.234 1 96.88 298 LYS B C 1
ATOM 4750 O O . LYS B 1 298 ? -1.367 11.367 30.203 1 96.88 298 LYS B O 1
ATOM 4755 N N . GLU B 1 299 ? -2.027 9.648 28.922 1 97 299 GLU B N 1
ATOM 4756 C CA . GLU B 1 299 ? -1.216 8.711 29.688 1 97 299 GLU B CA 1
ATOM 4757 C C . GLU B 1 299 ? 0.274 8.969 29.484 1 97 299 GLU B C 1
ATOM 4759 O O . GLU B 1 299 ? 1.067 8.828 30.422 1 97 299 GLU B O 1
ATOM 4764 N N . SER B 1 300 ? 0.628 9.336 28.359 1 95.81 300 SER B N 1
ATOM 4765 C CA . SER B 1 300 ? 2.029 9.539 28 1 95.81 300 SER B CA 1
ATOM 4766 C C . SER B 1 300 ? 2.539 10.883 28.516 1 95.81 300 SER B C 1
ATOM 4768 O O . SER B 1 300 ? 3.668 10.984 29 1 95.81 300 SER B O 1
ATOM 4770 N N . PHE B 1 301 ? 1.69 11.961 28.406 1 96.81 301 PHE B N 1
ATOM 4771 C CA . PHE B 1 301 ? 2.201 13.312 28.609 1 96.81 301 PHE B CA 1
ATOM 4772 C C . PHE B 1 301 ? 1.604 13.922 29.875 1 96.81 301 PHE B C 1
ATOM 4774 O O . PHE B 1 301 ? 2.107 14.93 30.375 1 96.81 301 PHE B O 1
ATOM 4781 N N . GLY B 1 302 ? 0.542 13.367 30.344 1 94.94 302 GLY B N 1
ATOM 4782 C CA . GLY B 1 302 ? -0.114 13.922 31.531 1 94.94 302 GLY B CA 1
ATOM 4783 C C . GLY B 1 302 ? -0.586 15.352 31.328 1 94.94 302 GLY B C 1
ATOM 4784 O O . GLY B 1 302 ? -1.256 15.656 30.344 1 94.94 302 GLY B O 1
ATOM 4785 N N . ASP B 1 303 ? -0.162 16.219 32.188 1 93.12 303 ASP B N 1
ATOM 4786 C CA . ASP B 1 303 ? -0.617 17.609 32.188 1 93.12 303 ASP B CA 1
ATOM 4787 C C . ASP B 1 303 ? 0.214 18.453 31.234 1 93.12 303 ASP B C 1
ATOM 4789 O O . ASP B 1 303 ? -0.084 19.625 31.016 1 93.12 303 ASP B O 1
ATOM 4793 N N . ARG B 1 304 ? 1.112 17.859 30.609 1 95.56 304 ARG B N 1
ATOM 4794 C CA . ARG B 1 304 ? 2.012 18.594 29.734 1 95.56 304 ARG B CA 1
ATOM 4795 C C . ARG B 1 304 ? 1.404 18.75 28.344 1 95.56 304 ARG B C 1
ATOM 4797 O O . ARG B 1 304 ? 1.964 19.438 27.484 1 95.56 304 ARG B O 1
ATOM 4804 N N . ILE B 1 305 ? 0.223 18.141 28.125 1 96.75 305 ILE B N 1
ATOM 4805 C CA . ILE B 1 305 ? -0.424 18.219 26.812 1 96.75 305 ILE B CA 1
ATOM 4806 C C . ILE B 1 305 ? -1.837 18.781 26.984 1 96.75 305 ILE B C 1
ATOM 4808 O O . ILE B 1 305 ? -2.568 18.375 27.891 1 96.75 305 ILE B O 1
ATOM 4812 N N . GLU B 1 306 ? -2.15 19.75 26.219 1 94.56 306 GLU B N 1
ATOM 4813 C CA . GLU B 1 306 ? -3.518 20.219 26.016 1 94.56 306 GLU B CA 1
ATOM 4814 C C . GLU B 1 306 ? -4.039 19.812 24.641 1 94.56 306 GLU B C 1
ATOM 4816 O O . GLU B 1 306 ? -3.453 20.172 23.609 1 94.56 306 GLU B O 1
ATOM 4821 N N . ILE B 1 307 ? -5.156 19.109 24.625 1 95.38 307 ILE B N 1
ATOM 4822 C CA . ILE B 1 307 ? -5.641 18.578 23.359 1 95.38 307 ILE B CA 1
ATOM 4823 C C . ILE B 1 307 ? -6.902 19.312 22.922 1 95.38 307 ILE B C 1
ATOM 4825 O O . ILE B 1 307 ? -7.879 19.375 23.672 1 95.38 307 ILE B O 1
ATOM 4829 N N . ILE B 1 308 ? -6.793 19.859 21.766 1 92.75 308 ILE B N 1
ATOM 4830 C CA . ILE B 1 308 ? -7.945 20.484 21.125 1 92.75 308 ILE B CA 1
ATOM 4831 C C . ILE B 1 308 ? -8.523 19.531 20.078 1 92.75 308 ILE B C 1
ATOM 4833 O O . ILE B 1 308 ? -7.977 19.406 18.984 1 92.75 308 ILE B O 1
ATOM 4837 N N . GLU B 1 309 ? -9.641 19.016 20.297 1 90 309 GLU B N 1
ATOM 4838 C CA . GLU B 1 309 ? -10.188 17.922 19.484 1 90 309 GLU B CA 1
ATOM 4839 C C . GLU B 1 309 ? -11.016 18.453 18.328 1 90 309 GLU B C 1
ATOM 4841 O O . GLU B 1 309 ? -11.305 17.719 17.375 1 90 309 GLU B O 1
ATOM 4846 N N . ARG B 1 310 ? -11.422 19.688 18.469 1 85.94 310 ARG B N 1
ATOM 4847 C CA . ARG B 1 310 ? -12.203 20.328 17.422 1 85.94 310 ARG B CA 1
ATOM 4848 C C . ARG B 1 310 ? -11.781 21.781 17.234 1 85.94 310 ARG B C 1
ATOM 4850 O O . ARG B 1 310 ? -11.336 22.438 18.188 1 85.94 310 ARG B O 1
ATOM 4857 N N . PRO B 1 311 ? -11.914 22.188 15.984 1 82.19 311 PRO B N 1
ATOM 4858 C CA . PRO B 1 311 ? -11.617 23.609 15.797 1 82.19 311 PRO B CA 1
ATOM 4859 C C . PRO B 1 311 ? -12.531 24.516 16.625 1 82.19 311 PRO B C 1
ATOM 4861 O O . PRO B 1 311 ? -13.711 24.203 16.797 1 82.19 311 PRO B O 1
ATOM 4864 N N . LYS B 1 312 ? -11.922 25.531 17.094 1 84.12 312 LYS B N 1
ATOM 4865 C CA . LYS B 1 312 ? -12.672 26.484 17.906 1 84.12 312 LYS B CA 1
ATOM 4866 C C . LYS B 1 312 ? -13.344 27.547 17.031 1 84.12 312 LYS B C 1
ATOM 4868 O O . LYS B 1 312 ? -14.391 28.078 17.406 1 84.12 312 LYS B O 1
ATOM 4873 N N . VAL B 1 313 ? -12.695 27.781 15.875 1 89.25 313 VAL B N 1
ATOM 4874 C CA . VAL B 1 313 ? -13.211 28.766 14.938 1 89.25 313 VAL B CA 1
ATOM 4875 C C . VAL B 1 313 ? -12.922 28.328 13.508 1 89.25 313 VAL B C 1
ATOM 4877 O O . VAL B 1 313 ? -12.273 27.297 13.289 1 89.25 313 VAL B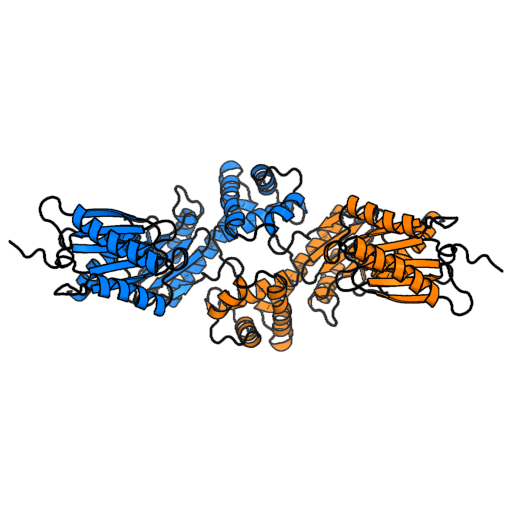 O 1
ATOM 4880 N N . ASP B 1 314 ? -13.5 29.062 12.562 1 91.38 314 ASP B N 1
ATOM 4881 C CA . ASP B 1 314 ? -13.203 28.828 11.156 1 91.38 314 ASP B CA 1
ATOM 4882 C C . ASP B 1 314 ? -11.719 29.047 10.867 1 91.38 314 ASP B C 1
ATOM 4884 O O . ASP B 1 314 ? -11.086 29.938 11.438 1 91.38 314 ASP B O 1
ATOM 4888 N N . PRO B 1 315 ? -11.227 28.203 10.008 1 91.44 315 PRO B N 1
ATOM 4889 C CA . PRO B 1 315 ? -9.797 28.344 9.695 1 91.44 315 PRO B CA 1
ATOM 4890 C C . PRO B 1 315 ? -9.422 29.75 9.242 1 91.44 315 PRO B C 1
ATOM 4892 O O . PRO B 1 315 ? -8.328 30.234 9.555 1 91.44 315 PRO B O 1
ATOM 4895 N N . ALA B 1 316 ? -10.273 30.422 8.5 1 95 316 ALA B N 1
ATOM 4896 C CA . ALA B 1 316 ? -10 31.797 8.078 1 95 316 ALA B CA 1
ATOM 4897 C C . ALA B 1 316 ? -9.898 32.719 9.281 1 95 316 ALA B C 1
ATOM 4899 O O . ALA B 1 316 ? -9.047 33.625 9.312 1 95 316 ALA B O 1
ATOM 4900 N N . VAL B 1 317 ? -10.75 32.5 10.203 1 94.88 317 VAL B N 1
ATOM 4901 C CA . VAL B 1 317 ? -10.703 33.281 11.438 1 94.88 317 VAL B CA 1
ATOM 4902 C C . VAL B 1 317 ? -9.398 33 12.18 1 94.88 317 VAL B C 1
ATOM 4904 O O . VAL B 1 317 ? -8.742 33.906 12.672 1 94.88 317 VAL B O 1
ATOM 4907 N N . GLY B 1 318 ? -9.062 31.75 12.242 1 92.75 318 GLY B N 1
ATOM 4908 C CA . GLY B 1 318 ? -7.801 31.359 12.852 1 92.75 318 GLY B CA 1
ATOM 4909 C C . GLY B 1 318 ? -6.598 32.031 12.234 1 92.75 318 GLY B C 1
ATOM 4910 O O . GLY B 1 318 ? -5.699 32.5 12.953 1 92.75 318 GLY B O 1
ATOM 4911 N N . SER B 1 319 ? -6.594 32.094 10.969 1 92.44 319 SER B N 1
ATOM 4912 C CA . SER B 1 319 ? -5.516 32.781 10.25 1 92.44 319 SER B CA 1
ATOM 4913 C C . SER B 1 319 ? -5.402 34.219 10.672 1 92.44 319 SER B C 1
ATOM 4915 O O . SER B 1 319 ? -4.301 34.719 10.938 1 92.44 319 SER B O 1
ATOM 4917 N N . ALA B 1 320 ? -6.492 34.906 10.727 1 93.75 320 ALA B N 1
ATOM 4918 C CA . ALA B 1 320 ? -6.496 36.312 11.133 1 93.75 320 ALA B CA 1
ATOM 4919 C C . ALA B 1 320 ? -6.004 36.469 12.562 1 93.75 320 ALA B C 1
ATOM 4921 O O . ALA B 1 320 ? -5.27 37.406 12.875 1 93.75 320 ALA B O 1
ATOM 4922 N N . LEU B 1 321 ? -6.406 35.562 13.32 1 92.88 321 LEU B N 1
ATOM 4923 C CA . LEU B 1 321 ? -6.051 35.625 14.734 1 92.88 321 LEU B CA 1
ATOM 4924 C C . LEU B 1 321 ? -4.555 35.375 14.93 1 92.88 321 LEU B C 1
ATOM 4926 O O . LEU B 1 321 ? -3.982 35.812 15.938 1 92.88 321 LEU B O 1
ATOM 4930 N N . TYR B 1 322 ? -3.941 34.75 14.031 1 89.06 322 TYR B N 1
ATOM 4931 C CA . TYR B 1 322 ? -2.496 34.562 14.07 1 89.06 322 TYR B CA 1
ATOM 4932 C C . TYR B 1 322 ? -1.777 35.875 14.234 1 89.06 322 TYR B C 1
ATOM 4934 O O . TYR B 1 322 ? -0.903 36.031 15.094 1 89.06 322 TYR B O 1
ATOM 4942 N N . TYR B 1 323 ? -2.131 36.875 13.398 1 86.44 323 TYR B N 1
ATOM 4943 C CA . TYR B 1 323 ? -1.537 38.188 13.445 1 86.44 323 TYR B CA 1
ATOM 4944 C C . TYR B 1 323 ? -1.817 38.875 14.781 1 86.44 323 TYR B C 1
ATOM 4946 O O . TYR B 1 323 ? -0.911 39.438 15.406 1 86.44 323 TYR B O 1
ATOM 4954 N N . LEU B 1 324 ? -2.984 38.75 15.195 1 86.25 324 LEU B N 1
ATOM 4955 C CA . LEU B 1 324 ? -3.387 39.438 16.406 1 86.25 324 LEU B CA 1
ATOM 4956 C C . LEU B 1 324 ? -2.711 38.844 17.641 1 86.25 324 LEU B C 1
ATOM 4958 O O . LEU B 1 324 ? -2.393 39.562 18.578 1 86.25 324 LEU B O 1
ATOM 4962 N N . ASN B 1 325 ? -2.502 37.594 17.547 1 80.88 325 ASN B N 1
ATOM 4963 C CA . ASN B 1 325 ? -1.818 36.938 18.656 1 80.88 325 ASN B CA 1
ATOM 4964 C C . ASN B 1 325 ? -0.317 37.219 18.625 1 80.88 325 ASN B C 1
ATOM 4966 O O . ASN B 1 325 ? 0.313 37.344 19.672 1 80.88 325 ASN B O 1
ATOM 4970 N N . ASN B 1 326 ? 0.251 37.125 17.484 1 74.94 326 ASN B N 1
ATOM 4971 C CA . ASN B 1 326 ? 1.683 37.375 17.375 1 74.94 326 ASN B CA 1
ATOM 4972 C C . ASN B 1 326 ? 2.021 38.844 17.703 1 74.94 326 ASN B C 1
ATOM 4974 O O . ASN B 1 326 ? 3.094 39.125 18.234 1 74.94 326 ASN B O 1
ATOM 4978 N N . LYS B 1 327 ? 1.217 39.75 17.328 1 68.38 327 LYS B N 1
ATOM 4979 C CA . LYS B 1 327 ? 1.396 41.156 17.688 1 68.38 327 LYS B CA 1
ATOM 4980 C C . LYS B 1 327 ? 1.304 41.344 19.203 1 68.38 327 LYS B C 1
ATOM 4982 O O . LYS B 1 327 ? 2.057 42.125 19.781 1 68.38 327 LYS B O 1
ATOM 4987 N N . LYS B 1 328 ? 0.443 40.656 19.75 1 61.81 328 LYS B N 1
ATOM 4988 C CA . LYS B 1 328 ? 0.324 40.75 21.203 1 61.81 328 LYS B CA 1
ATOM 4989 C C . LYS B 1 328 ? 1.584 40.219 21.891 1 61.81 328 LYS B C 1
ATOM 4991 O O . LYS B 1 328 ? 2.035 40.781 22.891 1 61.81 328 LYS B O 1
ATOM 4996 N N . GLN B 1 329 ? 2.057 39.188 21.359 1 59.16 329 GLN B N 1
ATOM 4997 C CA . GLN B 1 329 ? 3.254 38.594 21.969 1 59.16 329 GLN B CA 1
ATOM 4998 C C . GLN B 1 329 ? 4.457 39.531 21.781 1 59.16 329 GLN B C 1
ATOM 5000 O O . GLN B 1 329 ? 5.332 39.594 22.641 1 59.16 329 GLN B O 1
ATOM 5005 N N . LYS B 1 330 ? 4.602 40.25 20.703 1 54.25 330 LYS B N 1
ATOM 5006 C CA . LYS B 1 330 ? 5.707 41.188 20.484 1 54.25 330 LYS B CA 1
ATOM 5007 C C . LYS B 1 330 ? 5.562 42.438 21.344 1 54.25 330 LYS B C 1
ATOM 5009 O O . LYS B 1 330 ? 6.555 43.062 21.703 1 54.25 330 LYS B O 1
ATOM 5014 N N . LYS B 1 331 ? 4.406 42.906 21.766 1 49.31 331 LYS B N 1
ATOM 5015 C CA . LYS B 1 331 ? 4.234 44.062 22.625 1 49.31 331 LYS B CA 1
ATOM 5016 C C . LYS B 1 331 ? 4.484 43.719 24.094 1 49.31 331 LYS B C 1
ATOM 5018 O O . LYS B 1 331 ? 4.871 44.594 24.875 1 49.31 331 LYS B O 1
ATOM 5023 N N . ASP B 1 332 ? 4.301 42.562 24.453 1 44.56 332 ASP B N 1
ATOM 5024 C CA . ASP B 1 332 ? 4.613 42.219 25.844 1 44.56 332 ASP B CA 1
ATOM 5025 C C . ASP B 1 332 ? 6.078 41.812 26 1 44.56 332 ASP B C 1
ATOM 5027 O O . ASP B 1 332 ? 6.719 42.156 26.984 1 44.56 332 ASP B O 1
#

pLDDT: mean 90.19, std 9.6, range [31.19, 98.31]

Foldseek 3Di:
DPPLFQQWEWFWQAEQAWIKIWIAGLVPRDTLFIDIWGHQQCVRPNPVVNLVGVLVRVQVRQQSSCPPDRGDPRNYQEYFYAYANQDDPVSQVSSVVSQCVSCVPPPDRHHYHYDHSQQLQQLLQVVQFQAQEWEWEAELATKIWHDHPLPPDIDIFDPPDLVVPSFLHLLVLLVLLLVVLVCCVVVVDVQDFCSVVVVCVVVVNPDNVVVVCVPPVDPDSVSSSVSNVVLVVRCPPPVGPSSVVSLVRSLVVSLVRVVVRCVVNVALPPAAHEYEYHYDCQQPPPRPSVVSNVVVNCVVRPPSYHYRRDGPHRSSSSSRSNVSVVVVVVVD/DPPLFQQWEWFWQAEQAWIKIWIAGLVPRDTLFIDIWGHQQCVRPNPVVNLCGVLVVVQVRQQSSCPPHRGDPRSYQEYFYAYANQDDPVSQVSSVVSQCVSCVPPPDRHHYHYDHSQQLQQLLQVVQFQAQEWEWEAELATKIWHDHDLPPDIDIFDPPDLVVPSFLHLLVLLVLLLVVLVCCVVVVDVQDFCSVVVVCVVVVNPDNVVVVCVPPVDPDSVSSSVSNVVLVCRCPPPVGPSSVVSLVRSLVVSLVRVVVRCVVNVALPPAAHEYEYHYDCQQPPPRPSVVSNVVVNCVVRPPSYHYRRDGPHRSSSSSRSNVSVVVVVVVD

Radius of gyration: 32.19 Å; Cα contacts (8 Å, |Δi|>4): 1434; chains: 2; bounding box: 49×108×74 Å

Sequence (664 aa):
MSSSRGSVTLGVDGGSTGTTIVVLCNETQKVLAMLSCDPSNKNSVGAQKAQQVISEGIKQALKEASSDKSLSLEDVSAVCLGMSGVDRPNDIAQVRSWMTELFSSESSCPEIYVFNDAVAAICSGTLGALHDVICLIAGTGSICLGTNNDGESFTRTGGWGPLLGDRGSGFWLGSKVLLSAVDYTDEFNTEKTVLAQLVKEELGLNDMSELIPYVYQDKEWSRIARFAPLCFKAVREHDDKVAKQLVNEMISDLKQMVETNARKLQLGSERKFTLVYCGSILTHDNSLVGEGLTRALKESFGDRIEIIERPKVDPAVGSALYYLNNKKQKKDMSSSRGSVTLGVDGGSTGTTIVVLCNETQKVLAMLSCDPSNKNSVGAQKAQQVISEGIKQALKEASSDKSLSLEDVSAVCLGMSGVDRPNDIAQVRSWMTELFSSESSCPEIYVFNDAVAAICSGTLGALHDVICLIAGTGSICLGTNNDGESFTRTGGWGPLLGDRGSGFWLGSKVLLSAVDYTDEFNTEKTVLAQLVKEELGLNDMSELIPYVYQDKEWSRIARFAPLCFKAVREHDDKVAKQLVNEMISDLKQMVETNARKLQLGSERKFTLVYCGSILTHDNSLVGEGLTRALKESFGDRIEIIERPKVDPAVGSALYYLNNKKQKKD

InterPro domains:
  IPR002731 ATPase, BadF/BadG/BcrA/BcrD type [PF01869] (10-322)
  IPR043129 ATPase, nucleotide binding domain [SSF53067] (8-126)
  IPR043129 ATPase, nucleotide binding domain [SSF53067] (132-326)
  IPR052519 Eukaryotic-type N-acetylglucosamine Kinase [PTHR43190] (4-328)

Nearest PDB structures (foldseek):
  2ch6-assembly1_D  TM=7.981E-01  e=9.635E-19  Homo sapiens
  2e2o-assembly1_A  TM=7.154E-01  e=3.167E-19  Sulfurisphaera tokodaii
  2ch5-assembly2_D  TM=6.686E-01  e=1.170E-19  Homo sapiens
  2ch6-assembly2_B  TM=6.467E-01  e=6.666E-15  Homo sapiens
  6gwj-assembly1_K  TM=5.067E-01  e=5.304E-06  Homo sapiens

Organism: Naegleria lovaniensis (NCBI:txid51637)

Solvent-accessible surface area (backbone atoms only — not comparable to full-atom values): 32945 Å² total; per-residue (Å²): 128,81,74,57,57,46,39,27,26,30,6,26,30,24,23,79,84,27,20,37,39,28,37,28,33,62,87,77,64,43,77,51,24,75,39,82,47,62,45,34,12,36,83,77,62,32,59,67,51,16,46,47,45,51,56,53,46,51,56,50,32,33,51,60,36,28,86,91,56,80,46,53,77,64,20,36,41,30,40,21,36,11,22,38,79,34,84,48,73,68,42,37,52,50,54,50,47,50,50,51,59,72,37,58,86,43,95,59,71,47,49,78,44,69,43,30,35,64,55,12,49,38,9,5,42,51,61,14,53,37,59,32,28,33,32,41,35,18,27,69,47,21,35,31,42,29,21,71,59,65,57,78,52,72,49,71,22,74,58,57,37,75,83,46,56,15,60,48,7,24,29,39,44,8,37,50,42,53,30,51,19,51,30,42,74,46,47,67,40,75,71,74,58,62,51,40,58,50,52,29,62,76,69,69,47,92,48,77,74,60,48,44,59,62,61,69,72,48,86,56,63,63,72,40,19,67,41,27,61,54,40,55,49,34,32,75,77,63,66,23,60,57,36,46,50,52,49,50,50,30,29,51,48,44,48,44,40,51,53,34,44,29,53,76,68,62,36,48,79,87,35,59,32,39,37,30,45,34,42,62,54,35,48,40,86,86,25,68,48,32,54,51,32,51,54,54,47,41,71,72,36,45,88,27,52,44,78,35,57,52,65,73,46,54,36,16,53,7,21,26,30,27,56,57,43,52,51,51,60,70,73,103,128,80,73,56,58,45,38,28,27,31,6,26,30,24,23,78,84,27,20,37,37,28,35,28,33,64,86,78,65,44,77,51,24,76,38,83,47,65,44,33,12,35,84,78,64,32,59,68,51,16,46,48,44,51,54,53,45,50,55,49,31,33,50,60,35,27,84,90,57,78,47,53,77,64,21,35,39,29,41,21,36,10,22,37,79,34,84,47,71,67,41,37,52,52,55,50,47,50,51,50,59,72,37,58,86,43,96,58,70,48,49,78,43,69,43,30,35,64,55,12,49,38,9,6,43,50,61,14,53,36,58,34,30,34,30,41,36,18,26,68,47,19,35,30,42,30,22,71,59,65,57,77,52,74,49,72,22,76,57,57,37,76,83,46,54,15,59,47,7,24,29,39,43,8,36,50,42,52,30,52,18,52,29,42,75,48,47,66,40,76,71,74,58,61,52,38,58,52,53,30,62,75,69,68,47,91,48,76,75,60,50,44,59,61,60,69,71,47,87,57,61,66,73,40,20,67,42,28,62,55,39,54,48,34,33,75,77,62,67,23,60,57,36,46,52,51,50,50,50,29,29,52,48,44,47,44,39,52,53,34,45,29,53,77,65,61,35,49,79,86,35,59,33,38,38,28,45,34,41,61,53,36,48,40,87,85,25,66,48,32,54,51,32,52,56,54,46,41,70,74,38,45,87,28,51,45,79,34,56,52,64,73,46,54,35,16,53,7,22,27,29,26,56,59,43,52,52,50,61,73,73,105